Protein AF-A0A4Q3VES5-F1 (afdb_monomer)

Radius of gyration: 28.91 Å; Cα contacts (8 Å, |Δi|>4): 969; chains: 1; bounding box: 82×49×87 Å

Structure (mmCIF, N/CA/C/O backbone):
data_AF-A0A4Q3VES5-F1
#
_entry.id   AF-A0A4Q3VES5-F1
#
loop_
_atom_site.group_PDB
_atom_site.id
_atom_site.type_symbol
_atom_site.label_atom_id
_atom_site.label_alt_id
_atom_site.label_comp_id
_atom_site.label_asym_id
_atom_site.label_entity_id
_atom_site.label_seq_id
_atom_site.pdbx_PDB_ins_code
_atom_site.Cartn_x
_atom_site.Cartn_y
_atom_site.Cartn_z
_atom_site.occupancy
_atom_site.B_iso_or_equiv
_atom_site.auth_seq_id
_atom_site.auth_comp_id
_atom_site.auth_asym_id
_atom_site.auth_atom_id
_atom_site.pdbx_PDB_model_num
ATOM 1 N N . MET A 1 1 ? -23.476 -8.687 25.707 1.00 83.75 1 MET A N 1
ATOM 2 C CA . MET A 1 1 ? -22.456 -9.355 24.877 1.00 83.75 1 MET A CA 1
ATOM 3 C C . MET A 1 1 ? -22.932 -9.354 23.437 1.00 83.75 1 MET A C 1
ATOM 5 O O . MET A 1 1 ? -23.793 -10.150 23.067 1.00 83.75 1 MET A O 1
ATOM 9 N N . ALA A 1 2 ? -22.385 -8.442 22.647 1.00 90.25 2 ALA A N 1
ATOM 10 C CA . ALA A 1 2 ? -22.573 -8.367 21.210 1.00 90.25 2 ALA A CA 1
ATOM 11 C C . ALA A 1 2 ? -21.499 -9.193 20.490 1.00 90.25 2 ALA A C 1
ATOM 13 O O . ALA A 1 2 ? -20.305 -8.945 20.658 1.00 90.25 2 ALA A O 1
ATOM 14 N N . ASN A 1 3 ? -21.916 -10.148 19.659 1.00 94.25 3 ASN A N 1
ATOM 15 C CA . ASN A 1 3 ? -21.008 -10.874 18.772 1.00 94.25 3 ASN A CA 1
ATOM 16 C C . ASN A 1 3 ? -20.804 -10.074 17.474 1.00 94.25 3 ASN A C 1
ATOM 18 O O . ASN A 1 3 ? -21.772 -9.664 16.829 1.00 94.25 3 ASN A O 1
ATOM 22 N N . ILE A 1 4 ? -19.548 -9.854 17.101 1.00 95.81 4 ILE A N 1
ATOM 23 C CA . ILE A 1 4 ? -19.132 -9.107 15.918 1.00 95.81 4 ILE A CA 1
ATOM 24 C C . ILE A 1 4 ? -18.656 -10.118 14.876 1.00 95.81 4 ILE A C 1
ATOM 26 O O . ILE A 1 4 ? -17.555 -10.666 14.962 1.00 95.81 4 ILE A O 1
ATOM 30 N N . ALA A 1 5 ? -19.501 -10.352 13.872 1.00 96.75 5 ALA A N 1
ATOM 31 C CA . ALA A 1 5 ? -19.167 -11.210 12.743 1.00 96.75 5 ALA A CA 1
ATOM 32 C C . ALA A 1 5 ? -17.969 -10.662 11.944 1.00 96.75 5 ALA A C 1
ATOM 34 O O . ALA A 1 5 ? -17.722 -9.453 11.934 1.00 96.75 5 ALA A O 1
ATOM 35 N N . SER A 1 6 ? -17.274 -11.555 11.230 1.00 96.81 6 SER A N 1
ATOM 36 C CA . SER A 1 6 ? -16.179 -11.206 10.313 1.00 96.81 6 SER A CA 1
ATOM 37 C C . SER A 1 6 ? -16.577 -10.059 9.391 1.00 96.81 6 SER A C 1
ATOM 39 O O . SER A 1 6 ? -17.574 -10.136 8.671 1.00 96.81 6 SER A O 1
ATOM 41 N N . THR A 1 7 ? -15.827 -8.965 9.466 1.00 96.12 7 THR A N 1
ATOM 42 C CA . THR A 1 7 ? -16.127 -7.724 8.760 1.00 96.12 7 THR A CA 1
ATOM 43 C C . THR A 1 7 ? -14.848 -7.146 8.179 1.00 96.12 7 THR A C 1
ATOM 45 O O . THR A 1 7 ? -13.889 -6.895 8.908 1.00 96.12 7 THR A O 1
ATOM 48 N N . LEU A 1 8 ? -14.845 -6.880 6.874 1.00 94.75 8 LEU A N 1
ATOM 49 C CA . LEU A 1 8 ? -13.750 -6.192 6.202 1.00 94.75 8 LEU A CA 1
ATOM 50 C C . LEU A 1 8 ? -13.817 -4.696 6.505 1.00 94.75 8 LEU A C 1
ATOM 52 O O . LEU A 1 8 ? -14.786 -4.023 6.141 1.00 94.75 8 LEU A O 1
ATOM 56 N N . ILE A 1 9 ? -12.765 -4.181 7.131 1.00 93.81 9 ILE A N 1
ATOM 57 C CA . ILE A 1 9 ? -12.554 -2.766 7.417 1.00 93.81 9 ILE A CA 1
ATOM 58 C C . ILE A 1 9 ? -11.340 -2.293 6.626 1.00 93.81 9 ILE A C 1
ATOM 60 O O . ILE A 1 9 ? -10.278 -2.902 6.668 1.00 93.81 9 ILE A O 1
ATOM 64 N N . GLY A 1 10 ? -11.477 -1.191 5.899 1.00 91.12 10 GLY A N 1
ATOM 65 C CA . GLY A 1 10 ? -10.394 -0.697 5.061 1.00 91.12 10 GLY A CA 1
ATOM 66 C C . GLY A 1 10 ? -10.814 0.452 4.164 1.00 91.12 10 GLY A C 1
ATOM 67 O O . GLY A 1 10 ? -11.951 0.927 4.209 1.00 91.12 10 GLY A O 1
ATOM 68 N N . THR A 1 11 ? -9.881 0.893 3.331 1.00 88.81 11 THR A N 1
ATOM 69 C CA . THR A 1 11 ? -10.120 1.904 2.294 1.00 88.81 11 THR A CA 1
ATOM 70 C C . THR A 1 11 ? -10.781 1.306 1.049 1.00 88.81 11 THR A C 1
ATOM 72 O O . THR A 1 11 ? -11.537 1.994 0.362 1.00 88.81 11 THR A O 1
ATOM 75 N N . SER A 1 12 ? -10.521 0.024 0.772 1.00 85.00 12 SER A N 1
ATOM 76 C CA . SER A 1 12 ? -11.039 -0.741 -0.370 1.00 85.00 12 SER A CA 1
ATOM 77 C C . SER A 1 12 ? -10.868 -2.253 -0.169 1.00 85.00 12 SER A C 1
ATOM 79 O O . SER A 1 12 ? -10.200 -2.669 0.772 1.00 85.00 12 SER A O 1
ATOM 81 N N . ASP A 1 13 ? -11.469 -3.066 -1.051 1.00 85.12 13 ASP A N 1
ATOM 82 C CA . ASP A 1 13 ? -11.346 -4.541 -1.044 1.00 85.12 13 ASP A CA 1
ATOM 83 C C . ASP A 1 13 ? -9.881 -5.028 -1.088 1.00 85.12 13 ASP A C 1
ATOM 85 O O . ASP A 1 13 ? -9.542 -6.099 -0.592 1.00 85.12 13 ASP A O 1
ATOM 89 N N . ASP A 1 14 ? -9.019 -4.220 -1.698 1.00 85.00 14 ASP A N 1
ATOM 90 C CA . ASP A 1 14 ? -7.572 -4.341 -1.796 1.00 85.00 14 ASP A CA 1
ATOM 91 C C . ASP A 1 14 ? -6.885 -3.199 -1.029 1.00 85.00 14 ASP A C 1
ATOM 93 O O . ASP A 1 14 ? -7.410 -2.084 -0.966 1.00 85.00 14 ASP A O 1
ATOM 97 N N . ALA A 1 15 ? -5.691 -3.434 -0.478 1.00 83.38 15 ALA A N 1
ATOM 98 C CA . ALA A 1 15 ? -4.850 -2.357 0.038 1.00 83.38 15 ALA A CA 1
ATOM 99 C C . ALA A 1 15 ? -4.258 -1.586 -1.155 1.00 83.38 15 ALA A C 1
ATOM 101 O O . ALA A 1 15 ? -3.164 -1.884 -1.597 1.00 83.38 15 ALA A O 1
ATOM 102 N N . SER A 1 16 ? -5.017 -0.642 -1.726 1.00 81.31 16 SER A N 1
ATOM 103 C CA . SER A 1 16 ? -4.626 0.069 -2.955 1.00 81.31 16 SER A CA 1
ATOM 104 C C . SER A 1 16 ? -4.455 1.568 -2.715 1.00 81.31 16 SER A C 1
ATOM 106 O O . SER A 1 16 ? -5.375 2.240 -2.231 1.00 81.31 16 SER A O 1
ATOM 108 N N . LEU A 1 17 ? -3.342 2.126 -3.186 1.00 81.62 17 LEU A N 1
ATOM 109 C CA . LEU A 1 17 ? -3.029 3.552 -3.087 1.00 81.62 17 LEU A CA 1
ATOM 110 C C . LEU A 1 17 ? -4.052 4.482 -3.736 1.00 81.62 17 LEU A C 1
ATOM 112 O O . LEU A 1 17 ? -4.417 5.503 -3.155 1.00 81.62 17 LEU A O 1
ATOM 116 N N . CYS A 1 18 ? -4.556 4.135 -4.922 1.00 79.31 18 CYS A N 1
ATOM 117 C CA . CYS A 1 18 ? -5.497 4.991 -5.657 1.00 79.31 18 CYS A CA 1
ATOM 118 C C . CYS A 1 18 ? -6.859 5.136 -4.965 1.00 79.31 18 CYS A C 1
ATOM 120 O O . CYS A 1 18 ? -7.615 6.060 -5.266 1.00 79.31 18 CYS A O 1
ATOM 122 N N . LYS A 1 19 ? -7.187 4.203 -4.068 1.00 82.19 19 LYS A N 1
ATOM 123 C CA . LYS A 1 19 ? -8.411 4.201 -3.253 1.00 82.19 19 LYS A CA 1
ATOM 124 C C . LYS A 1 19 ? -8.119 4.556 -1.790 1.00 82.19 19 LYS A C 1
ATOM 126 O O . LYS A 1 19 ? -9.026 4.536 -0.965 1.00 82.19 19 LYS A O 1
ATOM 131 N N . GLY A 1 20 ? -6.858 4.846 -1.483 1.00 84.00 20 GLY A N 1
ATOM 132 C CA . GLY A 1 20 ? -6.363 5.116 -0.148 1.00 84.00 20 GLY A CA 1
ATOM 133 C C . GLY A 1 20 ? -6.649 6.533 0.342 1.00 84.00 20 GLY A C 1
ATOM 134 O O . GLY A 1 20 ? -7.208 7.384 -0.353 1.00 84.00 20 GLY A O 1
ATOM 135 N N . LEU A 1 21 ? -6.221 6.787 1.572 1.00 87.19 21 LEU A N 1
ATOM 136 C CA . LEU A 1 21 ? -6.300 8.076 2.245 1.00 87.19 21 LEU A CA 1
ATOM 137 C C . LEU A 1 21 ? -5.023 8.879 1.979 1.00 87.19 21 LEU A C 1
ATOM 139 O O . LEU A 1 21 ? -3.938 8.313 1.866 1.00 87.19 21 LEU A O 1
ATOM 143 N N . SER A 1 22 ? -5.130 10.207 1.894 1.00 87.50 22 SER A N 1
ATOM 144 C CA . SER A 1 22 ? -3.947 11.064 1.732 1.00 87.50 22 SER A CA 1
ATOM 145 C C . SER A 1 22 ? -3.012 10.934 2.939 1.00 87.50 22 SER A C 1
ATOM 147 O O . SER A 1 22 ? -3.451 11.031 4.089 1.00 87.50 22 SER A O 1
ATOM 149 N N . MET A 1 23 ? -1.711 10.777 2.675 1.00 85.12 23 MET A N 1
ATOM 150 C CA . MET A 1 23 ? -0.692 10.815 3.731 1.00 85.12 23 MET A CA 1
ATOM 151 C C . MET A 1 23 ? -0.634 12.184 4.407 1.00 85.12 23 MET A C 1
ATOM 153 O O . MET A 1 23 ? -0.480 12.261 5.623 1.00 85.12 23 MET A O 1
ATOM 157 N N . TYR A 1 24 ? -0.809 13.251 3.624 1.00 82.75 24 TYR A N 1
ATOM 158 C CA . TYR A 1 24 ? -0.725 14.641 4.062 1.00 82.75 24 TYR A CA 1
ATOM 159 C C . TYR A 1 24 ? -2.052 15.352 3.763 1.00 82.75 24 TYR A C 1
ATOM 161 O O . TYR A 1 24 ? -2.164 16.034 2.742 1.00 82.75 24 TYR A O 1
ATOM 169 N N . PRO A 1 25 ? -3.074 15.235 4.635 1.00 78.56 25 PRO A N 1
ATOM 170 C CA . PRO A 1 25 ? -4.414 15.760 4.362 1.00 78.56 25 PRO A CA 1
ATOM 171 C C . PRO A 1 25 ? -4.466 17.252 4.006 1.00 78.56 25 PRO A C 1
ATOM 173 O O . PRO A 1 25 ? -5.341 17.670 3.254 1.00 78.56 25 PRO A O 1
ATOM 176 N N . SER A 1 26 ? -3.527 18.058 4.512 1.00 72.38 26 SER A N 1
ATOM 177 C CA . SER A 1 26 ? -3.408 19.486 4.183 1.00 72.38 26 SER A CA 1
ATOM 178 C C . SER A 1 26 ? -2.982 19.755 2.736 1.00 72.38 26 SER A C 1
ATOM 180 O O . SER A 1 26 ? -3.331 20.798 2.188 1.00 72.38 26 SER A O 1
ATOM 182 N N . LEU A 1 27 ? -2.235 18.833 2.123 1.00 67.62 27 LEU A N 1
ATOM 183 C CA . LEU A 1 27 ? -1.804 18.888 0.723 1.00 67.62 27 LEU A CA 1
ATOM 184 C C . LEU A 1 27 ? -2.742 18.091 -0.197 1.00 67.62 27 LEU A C 1
ATOM 186 O O . LEU A 1 27 ? -2.813 18.370 -1.392 1.00 67.62 27 LEU A O 1
ATOM 190 N N . GLY A 1 28 ? -3.479 17.126 0.361 1.00 68.38 28 GLY A N 1
ATOM 191 C CA . GLY A 1 28 ? -4.341 16.211 -0.380 1.00 68.38 28 GLY A CA 1
ATOM 192 C C . GLY A 1 28 ? -3.568 15.055 -1.024 1.00 68.38 28 GLY A C 1
ATOM 193 O O . GLY A 1 28 ? -2.381 14.850 -0.773 1.00 68.38 28 GLY A O 1
ATOM 194 N N . SER A 1 29 ? -4.263 14.237 -1.811 1.00 73.12 29 SER A N 1
ATOM 195 C CA . SER A 1 29 ? -3.665 13.220 -2.686 1.00 73.12 29 SER A CA 1
ATOM 196 C C . SER A 1 29 ? -3.966 13.569 -4.140 1.00 73.12 29 SER A C 1
ATOM 198 O O . SER A 1 29 ? -5.016 14.139 -4.448 1.00 73.12 29 SER A O 1
ATOM 200 N N . VAL A 1 30 ? -3.047 13.238 -5.046 1.00 66.56 30 VAL A N 1
ATOM 201 C CA . VAL A 1 30 ? -3.258 13.408 -6.482 1.00 66.56 30 VAL A CA 1
ATOM 202 C C . VAL A 1 30 ? -3.639 12.055 -7.054 1.00 66.56 30 VAL A C 1
ATOM 204 O O . VAL A 1 30 ? -2.795 11.187 -7.240 1.00 66.56 30 VAL A O 1
ATOM 207 N N . ASN A 1 31 ? -4.929 11.888 -7.325 1.00 67.06 31 ASN A N 1
ATOM 208 C CA . ASN A 1 31 ? -5.458 10.738 -8.043 1.00 67.06 31 ASN A CA 1
ATOM 209 C C . ASN A 1 31 ? -6.002 11.245 -9.375 1.00 67.06 31 ASN A C 1
ATOM 211 O O . ASN A 1 31 ? -7.090 11.818 -9.436 1.00 67.06 31 ASN A O 1
ATOM 215 N N . ALA A 1 32 ? -5.224 11.080 -10.438 1.00 58.12 32 ALA A N 1
ATOM 216 C CA . ALA A 1 32 ? -5.621 11.482 -11.778 1.00 58.12 32 ALA A CA 1
ATOM 217 C C . ALA A 1 32 ? -5.315 10.352 -12.751 1.00 58.12 32 ALA A C 1
ATOM 219 O O . ALA A 1 32 ? -4.231 9.780 -12.730 1.00 58.12 32 ALA A O 1
ATOM 220 N N . GLY A 1 33 ? -6.278 10.038 -13.610 1.00 54.19 33 GLY A N 1
ATOM 221 C CA . GLY A 1 33 ? -6.134 9.031 -14.647 1.00 54.19 33 GLY A CA 1
ATOM 222 C C . GLY A 1 33 ? -6.722 9.550 -15.944 1.00 54.19 33 GLY A C 1
ATOM 223 O O . GLY A 1 33 ? -7.842 10.058 -15.966 1.00 54.19 33 GLY A O 1
ATOM 224 N N . ILE A 1 34 ? -5.968 9.417 -17.025 1.00 52.56 34 ILE A N 1
ATOM 225 C CA . ILE A 1 34 ? -6.441 9.653 -18.379 1.00 52.56 34 ILE A CA 1
ATOM 226 C C . ILE A 1 34 ? -6.432 8.300 -19.067 1.00 52.56 34 ILE A C 1
ATOM 228 O O . ILE A 1 34 ? -5.379 7.715 -19.312 1.00 52.56 34 ILE A O 1
ATOM 232 N N . LYS A 1 35 ? -7.624 7.806 -19.384 1.00 54.59 35 LYS A N 1
ATOM 233 C CA . LYS A 1 35 ? -7.796 6.693 -20.306 1.00 54.59 35 LYS A CA 1
ATOM 234 C C . LYS A 1 35 ? -8.295 7.262 -21.623 1.00 54.59 35 LYS A C 1
ATOM 236 O O . LYS A 1 35 ? -9.458 7.647 -21.728 1.00 54.59 35 LYS A O 1
ATOM 241 N N . VAL A 1 36 ? -7.425 7.325 -22.624 1.00 53.28 36 VAL A N 1
ATOM 242 C CA . VAL A 1 36 ? -7.868 7.554 -23.999 1.00 53.28 36 VAL A CA 1
ATOM 243 C C . VAL A 1 36 ? -8.399 6.213 -24.487 1.00 53.28 36 VAL A C 1
ATOM 245 O O . VAL A 1 36 ? -7.630 5.269 -24.644 1.00 53.28 36 VAL A O 1
ATOM 248 N N . ASN A 1 37 ? -9.728 6.109 -24.601 1.00 51.38 37 ASN A N 1
ATOM 249 C CA . ASN A 1 37 ? -10.431 4.861 -24.901 1.00 51.38 37 ASN A CA 1
ATOM 250 C C . ASN A 1 37 ? -9.802 4.089 -26.071 1.00 51.38 37 ASN A C 1
ATOM 252 O O . ASN A 1 37 ? -9.373 4.672 -27.061 1.00 51.38 37 ASN A O 1
ATOM 256 N N . SER A 1 38 ? -9.917 2.762 -25.997 1.00 46.31 38 SER A N 1
ATOM 257 C CA . SER A 1 38 ? -9.638 1.765 -27.043 1.00 46.31 38 SER A CA 1
ATOM 258 C C . SER A 1 38 ? -10.438 1.939 -28.350 1.00 46.31 38 SER A C 1
ATOM 260 O O . SER A 1 38 ? -10.300 1.129 -29.261 1.00 46.31 38 SER A O 1
ATOM 262 N N . ASN A 1 39 ? -11.271 2.982 -28.430 1.00 45.09 39 ASN A N 1
ATOM 263 C CA . ASN A 1 39 ? -12.004 3.421 -29.615 1.00 45.09 39 ASN A CA 1
ATOM 264 C C . ASN A 1 39 ? -11.415 4.737 -30.138 1.00 45.09 39 ASN A C 1
ATOM 266 O O . ASN A 1 39 ? -12.156 5.656 -30.487 1.00 45.09 39 ASN A O 1
ATOM 270 N N . THR A 1 40 ? -10.090 4.876 -30.158 1.00 45.81 40 THR A N 1
ATOM 271 C CA . THR A 1 40 ? -9.520 5.745 -31.187 1.00 45.81 40 THR A CA 1
ATOM 272 C C . THR A 1 40 ? -10.056 5.243 -32.523 1.00 45.81 40 THR A C 1
ATOM 274 O O . THR A 1 40 ? -10.099 4.026 -32.744 1.00 45.81 40 THR A O 1
ATOM 277 N N . ASP A 1 41 ? -10.529 6.159 -33.376 1.00 48.09 41 ASP A N 1
ATOM 278 C CA . ASP A 1 41 ? -10.784 5.811 -34.770 1.00 48.09 41 ASP A CA 1
ATOM 279 C C . ASP A 1 41 ? -9.546 5.052 -35.255 1.00 48.09 41 ASP A C 1
ATOM 281 O O . ASP A 1 41 ? -8.422 5.528 -35.035 1.00 48.09 41 ASP A O 1
ATOM 285 N N . PRO A 1 42 ? -9.718 3.837 -35.795 1.00 49.78 42 PRO A N 1
ATOM 286 C CA . PRO A 1 42 ? -8.585 3.037 -36.201 1.00 49.78 42 PRO A CA 1
ATOM 287 C C . PRO A 1 42 ? -7.712 3.882 -37.136 1.00 49.78 42 PRO A C 1
ATOM 289 O O . PRO A 1 42 ? -8.224 4.493 -38.073 1.00 49.78 42 PRO A O 1
ATOM 292 N N . PHE A 1 43 ? -6.399 3.938 -36.873 1.00 52.56 43 PHE A N 1
ATOM 293 C CA . PHE A 1 43 ? -5.421 4.685 -37.677 1.00 52.56 43 PHE A CA 1
ATOM 294 C C . PHE A 1 43 ? -5.619 4.433 -39.172 1.00 52.56 43 PHE A C 1
ATOM 296 O O . PHE A 1 43 ? -5.430 5.322 -40.000 1.00 52.56 43 PHE A O 1
ATOM 303 N N . PHE A 1 44 ? -6.012 3.203 -39.496 1.00 45.03 44 PHE A N 1
ATOM 304 C CA . PHE A 1 44 ? -6.689 2.864 -40.728 1.00 45.03 44 PHE A CA 1
ATOM 305 C C . PHE A 1 44 ? -7.698 1.744 -40.451 1.00 45.03 44 PHE A C 1
ATOM 307 O O . PHE A 1 44 ? -7.405 0.810 -39.703 1.00 45.03 44 PHE A O 1
ATOM 314 N N . ASP A 1 45 ? -8.858 1.825 -41.092 1.00 56.72 45 ASP A N 1
ATOM 315 C CA . ASP A 1 45 ? -9.801 0.722 -41.278 1.00 56.72 45 ASP A CA 1
ATOM 316 C C . ASP A 1 45 ? -10.055 0.616 -42.776 1.00 56.72 45 ASP A C 1
ATOM 318 O O . ASP A 1 45 ? -10.640 1.506 -43.398 1.00 56.72 45 ASP A O 1
ATOM 322 N N . THR A 1 46 ? -9.494 -0.427 -43.382 1.00 51.03 46 THR A N 1
ATOM 323 C CA . THR A 1 46 ? -9.557 -0.626 -44.823 1.00 51.03 46 THR A CA 1
ATOM 324 C C . THR A 1 46 ? -10.177 -1.965 -45.148 1.00 51.03 46 THR A C 1
ATOM 326 O O . THR A 1 46 ? -9.866 -2.997 -44.552 1.00 51.03 46 THR A O 1
ATOM 329 N N . ASN A 1 47 ? -11.045 -1.937 -46.151 1.00 62.25 47 ASN A N 1
ATOM 330 C CA . ASN A 1 47 ? -11.661 -3.117 -46.718 1.00 62.25 47 ASN A CA 1
ATOM 331 C C . ASN A 1 47 ? -11.259 -3.201 -48.185 1.00 62.25 47 ASN A C 1
ATOM 333 O O . ASN A 1 47 ? -11.733 -2.429 -49.021 1.00 62.25 47 ASN A O 1
ATOM 337 N N . LEU A 1 48 ? -10.391 -4.155 -48.504 1.00 51.88 48 LEU A N 1
ATOM 338 C CA . LEU A 1 48 ? -10.028 -4.466 -49.875 1.00 51.88 48 LEU A CA 1
ATOM 339 C C . LEU A 1 48 ? -10.950 -5.574 -50.391 1.00 51.88 48 LEU A C 1
ATOM 341 O O . LEU A 1 48 ? -10.894 -6.714 -49.932 1.00 51.88 48 LEU A O 1
ATOM 345 N N . ASN A 1 49 ? -11.798 -5.242 -51.364 1.00 66.50 49 ASN A N 1
ATOM 346 C CA . ASN A 1 49 ? -12.620 -6.228 -52.062 1.00 66.50 49 ASN A CA 1
ATOM 347 C C . ASN A 1 49 ? -11.845 -6.757 -53.279 1.00 66.50 49 ASN A C 1
ATOM 349 O O . ASN A 1 49 ? -11.605 -6.019 -54.233 1.00 66.50 49 ASN A O 1
ATOM 353 N N . LEU A 1 50 ? -11.473 -8.035 -53.255 1.00 53.75 50 LEU A N 1
ATOM 354 C CA . LEU A 1 50 ? -10.862 -8.757 -54.370 1.00 53.75 50 LEU A CA 1
ATOM 355 C C . LEU A 1 50 ? -11.811 -9.870 -54.820 1.00 53.75 50 LEU A C 1
ATOM 357 O O . LEU A 1 50 ? -11.807 -10.968 -54.265 1.00 53.75 50 LEU A O 1
ATOM 361 N N . LEU A 1 51 ? -12.612 -9.597 -55.854 1.00 77.44 51 LEU A N 1
ATOM 362 C CA . LEU A 1 51 ? -13.583 -10.544 -56.419 1.00 77.44 51 LEU A CA 1
ATOM 363 C C . LEU A 1 51 ? -14.547 -11.095 -55.346 1.00 77.44 51 LEU A C 1
ATOM 365 O O . LEU A 1 51 ? -15.365 -10.351 -54.811 1.00 77.44 51 LEU A O 1
ATOM 369 N N . ILE A 1 52 ? -14.449 -12.394 -55.038 1.00 76.81 52 ILE A N 1
ATOM 370 C CA . ILE A 1 52 ? -15.257 -13.093 -54.028 1.00 76.81 52 ILE A CA 1
ATOM 371 C C . ILE A 1 52 ? -14.656 -13.008 -52.622 1.00 76.81 52 ILE A C 1
ATOM 373 O O . ILE A 1 52 ? -15.156 -13.669 -51.722 1.00 76.81 52 ILE A O 1
ATOM 377 N N . PHE A 1 53 ? -13.577 -12.259 -52.416 1.00 51.94 53 PHE A N 1
ATOM 378 C CA . PHE A 1 53 ? -12.943 -12.095 -51.115 1.00 51.94 53 PHE A CA 1
ATOM 379 C C . PHE A 1 53 ? -12.987 -10.636 -50.677 1.00 51.94 53 PHE A C 1
ATOM 381 O O . PHE A 1 53 ? -12.793 -9.720 -51.473 1.00 51.94 53 PHE A O 1
ATOM 388 N N . ARG A 1 54 ? -13.218 -10.428 -49.386 1.00 68.31 54 ARG A N 1
ATOM 389 C CA . ARG A 1 54 ? -13.089 -9.138 -48.721 1.00 68.31 54 ARG A CA 1
ATOM 390 C C . ARG A 1 54 ? -12.061 -9.293 -47.621 1.00 68.31 54 ARG A C 1
ATOM 392 O O . ARG A 1 54 ? -12.242 -10.102 -46.717 1.00 68.31 54 ARG A O 1
ATOM 399 N N . ILE A 1 55 ? -10.984 -8.532 -47.725 1.00 58.38 55 ILE A N 1
ATOM 400 C CA . ILE A 1 55 ? -9.930 -8.480 -46.721 1.00 58.38 55 ILE A CA 1
ATOM 401 C C . ILE A 1 55 ? -10.152 -7.203 -45.919 1.00 58.38 55 ILE A C 1
ATOM 403 O O . ILE A 1 55 ? -10.103 -6.114 -46.486 1.00 58.38 55 ILE A O 1
ATOM 407 N N . SER A 1 56 ? -10.417 -7.342 -44.627 1.00 64.81 56 SER A N 1
ATOM 408 C CA . SER A 1 56 ? -10.541 -6.232 -43.686 1.00 64.81 56 SER A CA 1
ATOM 409 C C . SER A 1 56 ? -9.271 -6.133 -42.851 1.00 64.81 56 SER A C 1
ATOM 411 O O . SER A 1 56 ? -8.830 -7.141 -42.291 1.00 64.81 56 SER A O 1
ATOM 413 N N . ALA A 1 57 ? -8.704 -4.939 -42.735 1.00 46.25 57 ALA A N 1
ATOM 414 C CA . ALA A 1 57 ? -7.577 -4.675 -41.856 1.00 46.25 57 ALA A CA 1
ATOM 415 C C . ALA A 1 57 ? -7.829 -3.393 -41.059 1.00 46.25 57 ALA A C 1
ATOM 417 O O . ALA A 1 57 ? -8.142 -2.358 -41.645 1.00 46.25 57 ALA A O 1
ATOM 418 N N . SER A 1 58 ? -7.676 -3.469 -39.738 1.00 55.41 58 SER A N 1
ATOM 419 C CA . SER A 1 58 ? -7.879 -2.342 -38.826 1.00 55.41 58 SER A CA 1
ATOM 420 C C . SER A 1 58 ? -6.721 -2.231 -37.841 1.00 55.41 58 SER A C 1
ATOM 422 O O . SER A 1 58 ? -6.270 -3.257 -37.333 1.00 55.41 58 SER A O 1
ATOM 424 N N . ALA A 1 59 ? -6.277 -1.019 -37.513 1.00 51.44 59 ALA A N 1
ATOM 425 C CA . ALA A 1 59 ? -5.299 -0.799 -36.447 1.00 51.44 59 ALA A CA 1
ATOM 426 C C . ALA A 1 59 ? -5.748 0.307 -35.487 1.00 51.44 59 ALA A C 1
ATOM 428 O O . ALA A 1 59 ? -6.123 1.370 -35.958 1.00 51.44 59 ALA A O 1
ATOM 429 N N . SER A 1 60 ? -5.673 0.112 -34.170 1.00 53.41 60 SER A N 1
ATOM 430 C CA . SER A 1 60 ? -6.000 1.148 -33.166 1.00 53.41 60 SER A CA 1
ATOM 431 C C . SER A 1 60 ? -4.918 1.265 -32.094 1.00 53.41 60 SER A C 1
ATOM 433 O O . SER A 1 60 ? -4.131 0.333 -31.925 1.00 53.41 60 SER A O 1
ATOM 435 N N . ALA A 1 61 ? -4.873 2.393 -31.372 1.00 54.00 61 ALA A N 1
ATOM 436 C CA . ALA A 1 61 ? -4.031 2.552 -30.184 1.00 54.00 61 ALA A CA 1
ATOM 437 C C . ALA A 1 61 ? -4.817 3.003 -28.952 1.00 54.00 61 ALA A C 1
ATOM 439 O O . ALA A 1 61 ? -5.776 3.767 -29.039 1.00 54.00 61 ALA A O 1
ATOM 440 N N . GLU A 1 62 ? -4.352 2.572 -27.790 1.00 54.28 62 GLU A N 1
ATOM 441 C CA . GLU A 1 62 ? -4.851 2.975 -26.481 1.00 54.28 62 GLU A CA 1
ATOM 442 C C . GLU A 1 62 ? -3.715 3.649 -25.713 1.00 54.28 62 GLU A C 1
ATOM 444 O O . GLU A 1 62 ? -2.591 3.164 -25.743 1.00 54.28 62 GLU A O 1
ATOM 449 N N . ILE A 1 63 ? -3.992 4.751 -25.016 1.00 55.16 63 ILE A N 1
ATOM 450 C CA . ILE A 1 63 ? -3.043 5.356 -24.074 1.00 55.16 63 ILE A CA 1
ATOM 451 C C . ILE A 1 63 ? -3.740 5.457 -22.722 1.00 55.16 63 ILE A C 1
ATOM 453 O O . ILE A 1 63 ? -4.794 6.086 -22.600 1.00 55.16 63 ILE A O 1
ATOM 457 N N . VAL A 1 64 ? -3.142 4.849 -21.702 1.00 58.25 64 VAL A N 1
ATOM 458 C CA . VAL A 1 64 ? -3.581 4.953 -20.309 1.00 58.25 64 VAL A CA 1
ATOM 459 C C . VAL A 1 64 ? -2.460 5.606 -19.527 1.00 58.25 64 VAL A C 1
ATOM 461 O O . VAL A 1 64 ? -1.390 5.027 -19.440 1.00 58.25 64 VAL A O 1
ATOM 464 N N . ALA A 1 65 ? -2.688 6.779 -18.949 1.00 60.06 65 ALA A N 1
ATOM 465 C CA . ALA A 1 65 ? -1.756 7.425 -18.031 1.00 60.06 65 ALA A CA 1
ATOM 466 C C . ALA A 1 65 ? -2.436 7.652 -16.680 1.00 60.06 65 ALA A C 1
ATOM 468 O O . ALA A 1 65 ? -3.630 7.951 -16.638 1.00 60.06 65 ALA A O 1
ATOM 469 N N . GLY A 1 66 ? -1.705 7.551 -15.575 1.00 60.25 66 GLY A N 1
ATOM 470 C CA . GLY A 1 66 ? -2.255 7.853 -14.259 1.00 60.25 66 GLY A CA 1
ATOM 471 C C . GLY A 1 66 ? -1.200 8.174 -13.215 1.00 60.25 66 GLY A C 1
ATOM 472 O O . GLY A 1 66 ? -0.049 7.783 -13.356 1.00 60.25 66 GLY A O 1
ATOM 473 N N . ILE A 1 67 ? -1.610 8.891 -12.175 1.00 70.12 67 ILE A N 1
ATOM 474 C CA . ILE A 1 67 ? -0.852 9.166 -10.956 1.00 70.12 67 ILE A CA 1
ATOM 475 C C . ILE A 1 67 ? -1.761 8.898 -9.756 1.00 70.12 67 ILE A C 1
ATOM 477 O O . ILE A 1 67 ? -2.935 9.280 -9.777 1.00 70.12 67 ILE A O 1
ATOM 481 N N . CYS A 1 68 ? -1.219 8.240 -8.735 1.00 77.88 68 CYS A N 1
ATOM 482 C CA . CYS A 1 68 ? -1.876 8.027 -7.452 1.00 77.88 68 CYS A CA 1
ATOM 483 C C . CYS A 1 68 ? -0.913 8.359 -6.308 1.00 77.88 68 CYS A C 1
ATOM 485 O O . CYS A 1 68 ? 0.261 7.988 -6.345 1.00 77.88 68 CYS A O 1
ATOM 487 N N . GLY A 1 69 ? -1.421 9.034 -5.277 1.00 82.25 69 GLY A N 1
ATOM 488 C CA . GLY A 1 69 ? -0.673 9.392 -4.068 1.00 82.25 69 GLY A CA 1
ATOM 489 C C . GLY A 1 69 ? -0.219 10.863 -3.989 1.00 82.25 69 GLY A C 1
ATOM 490 O O . GLY A 1 69 ? -0.588 11.673 -4.841 1.00 82.25 69 GLY A O 1
ATOM 491 N N . PRO A 1 70 ? 0.526 11.259 -2.936 1.00 84.94 70 PRO A N 1
ATOM 492 C CA . PRO A 1 70 ? 0.965 10.436 -1.805 1.00 84.94 70 PRO A CA 1
ATOM 493 C C . PRO A 1 70 ? -0.216 9.980 -0.935 1.00 84.94 70 PRO A C 1
ATOM 495 O O . PRO A 1 70 ? -0.985 10.795 -0.416 1.00 84.94 70 PRO A O 1
ATOM 498 N N . ALA A 1 71 ? -0.384 8.666 -0.800 1.00 89.00 71 ALA A N 1
ATOM 499 C CA . ALA A 1 71 ? -1.519 8.058 -0.111 1.00 89.00 71 ALA A CA 1
ATOM 500 C C . ALA A 1 71 ? -1.112 6.775 0.623 1.00 89.00 71 ALA A C 1
ATOM 502 O O . ALA A 1 71 ? -0.012 6.264 0.433 1.00 89.00 71 ALA A O 1
ATOM 503 N N . TYR A 1 72 ? -2.004 6.250 1.454 1.00 90.50 72 TYR A N 1
ATOM 504 C CA . TYR A 1 72 ? -1.929 4.874 1.929 1.00 90.50 72 TYR A CA 1
ATOM 505 C C . TYR A 1 72 ? -3.304 4.210 1.838 1.00 90.50 72 TYR A C 1
ATOM 507 O O . TYR A 1 72 ? -4.322 4.807 2.192 1.00 90.50 72 TYR A O 1
ATOM 515 N N . GLY A 1 73 ? -3.336 2.985 1.330 1.00 89.88 73 GLY A N 1
ATOM 516 C CA . GLY A 1 73 ? -4.486 2.094 1.378 1.00 89.88 73 GLY A CA 1
ATOM 517 C C . GLY A 1 73 ? -4.267 1.045 2.457 1.00 89.88 73 GLY A C 1
ATOM 518 O O . GLY A 1 73 ? -3.135 0.639 2.707 1.00 89.88 73 GLY A O 1
ATOM 519 N N . PHE A 1 74 ? -5.335 0.607 3.109 1.00 92.06 74 PHE A N 1
ATOM 520 C CA . PHE A 1 74 ? -5.242 -0.496 4.058 1.00 92.06 74 PHE A CA 1
ATOM 521 C C . PHE A 1 74 ? -6.527 -1.312 4.073 1.00 92.06 74 PHE A C 1
ATOM 523 O O . PHE A 1 74 ? -7.604 -0.789 3.764 1.00 92.06 74 PHE A O 1
ATOM 530 N N . LYS A 1 75 ? -6.410 -2.574 4.472 1.00 92.88 75 LYS A N 1
ATOM 531 C CA . LYS A 1 75 ? -7.536 -3.464 4.744 1.00 92.88 75 LYS A CA 1
ATOM 532 C C . LYS A 1 75 ? -7.206 -4.379 5.921 1.00 92.88 75 LYS A C 1
ATOM 534 O O . LYS A 1 75 ? -6.039 -4.655 6.181 1.00 92.88 75 LYS A O 1
ATOM 539 N N . VAL A 1 76 ? -8.235 -4.833 6.621 1.00 95.00 76 VAL A N 1
ATOM 540 C CA . VAL A 1 76 ? -8.154 -5.830 7.690 1.00 95.00 76 VAL A CA 1
ATOM 541 C C . VAL A 1 76 ? -9.520 -6.488 7.865 1.00 95.00 76 VAL A C 1
ATOM 543 O O . VAL A 1 76 ? -10.552 -5.815 7.799 1.00 95.00 76 VAL A O 1
ATOM 546 N N . LEU A 1 77 ? -9.543 -7.795 8.102 1.00 95.69 77 LEU A N 1
ATOM 547 C CA . LEU A 1 77 ? -10.728 -8.503 8.573 1.00 95.69 77 LEU A CA 1
ATOM 548 C C . LEU A 1 77 ? -10.757 -8.462 10.098 1.00 95.69 77 LEU A C 1
ATOM 550 O O . LEU A 1 77 ? -9.790 -8.831 10.755 1.00 95.69 77 LEU A O 1
ATOM 554 N N . ALA A 1 78 ? -11.868 -8.001 10.663 1.00 96.12 78 ALA A N 1
ATOM 555 C CA . ALA A 1 78 ? -12.060 -7.917 12.103 1.00 96.12 78 ALA A CA 1
ATOM 556 C C . ALA A 1 78 ? -13.289 -8.727 12.530 1.00 96.12 78 ALA A C 1
ATOM 558 O O . ALA A 1 78 ? -14.366 -8.587 11.945 1.00 96.12 78 ALA A O 1
ATOM 559 N N . LYS A 1 79 ? -13.131 -9.555 13.565 1.00 97.12 79 LYS A N 1
ATOM 560 C CA . LYS A 1 79 ? -14.199 -10.351 14.194 1.00 97.12 79 LYS A CA 1
ATOM 561 C C . LYS A 1 79 ? -13.985 -10.408 15.702 1.00 97.12 79 LYS A C 1
ATOM 563 O O . LYS A 1 79 ? -12.857 -10.266 16.156 1.00 97.12 79 LYS A O 1
ATOM 568 N N . GLY A 1 80 ? -15.028 -10.639 16.486 1.00 96.38 80 GLY A N 1
ATOM 569 C CA . GLY A 1 80 ? -14.865 -10.798 17.930 1.00 96.38 80 GLY A CA 1
ATOM 570 C C . GLY A 1 80 ? -16.121 -10.457 18.706 1.00 96.38 80 GLY A C 1
ATOM 571 O O . GLY A 1 80 ? -17.224 -10.795 18.286 1.00 96.38 80 GLY A O 1
ATOM 572 N N . GLU A 1 81 ? -15.960 -9.791 19.842 1.00 96.12 81 GLU A N 1
ATOM 573 C CA . GLU A 1 81 ? -17.069 -9.484 20.736 1.00 96.12 81 GLU A CA 1
ATOM 574 C C . GLU A 1 81 ? -16.874 -8.171 21.496 1.00 96.12 81 GLU A C 1
ATOM 576 O O . GLU A 1 81 ? -15.756 -7.715 21.755 1.00 96.12 81 GLU A O 1
ATOM 581 N N . ALA A 1 82 ? -18.000 -7.568 21.861 1.00 95.12 82 ALA A N 1
ATOM 582 C CA . ALA A 1 82 ? -18.066 -6.499 22.841 1.00 95.12 82 ALA A CA 1
ATOM 583 C C . ALA A 1 82 ? -18.927 -6.967 24.018 1.00 95.12 82 ALA A C 1
ATOM 585 O O . ALA A 1 82 ? -20.039 -7.457 23.827 1.00 95.12 82 ALA A O 1
ATOM 586 N N . GLU A 1 83 ? -18.415 -6.830 25.238 1.00 93.50 83 GLU A N 1
ATOM 587 C CA . GLU A 1 83 ? -19.131 -7.194 26.459 1.00 93.50 83 GLU A CA 1
ATOM 588 C C . GLU A 1 83 ? -18.950 -6.102 27.513 1.00 93.50 83 GLU A C 1
ATOM 590 O O . GLU A 1 83 ? -17.836 -5.796 27.953 1.00 93.50 83 GLU A O 1
ATOM 595 N N . GLY A 1 84 ? -20.065 -5.496 27.920 1.00 90.50 84 GLY A N 1
ATOM 596 C CA . GLY A 1 84 ? -20.089 -4.353 28.815 1.00 90.50 84 GLY A CA 1
ATOM 597 C C . GLY A 1 84 ? -19.209 -3.221 28.291 1.00 90.50 84 GLY A C 1
ATOM 598 O O . GLY A 1 84 ? -19.409 -2.685 27.201 1.00 90.50 84 GLY A O 1
ATOM 599 N N . SER A 1 85 ? -18.200 -2.868 29.085 1.00 93.94 85 SER A N 1
ATOM 600 C CA . SER A 1 85 ? -17.246 -1.806 28.773 1.00 93.94 85 SER A CA 1
ATOM 601 C C . SER A 1 85 ? -16.071 -2.255 27.907 1.00 93.94 85 SER A C 1
ATOM 603 O O . SER A 1 85 ? -15.206 -1.429 27.632 1.00 93.94 85 SER A O 1
ATOM 605 N N . ASN A 1 86 ? -15.976 -3.533 27.535 1.00 96.19 86 ASN A N 1
ATOM 606 C CA . ASN A 1 86 ? -14.779 -4.111 26.928 1.00 96.19 86 ASN A CA 1
ATOM 607 C C . ASN A 1 86 ? -15.032 -4.539 25.481 1.00 96.19 86 ASN A C 1
ATOM 609 O O . ASN A 1 86 ? -16.122 -4.983 25.130 1.00 96.19 86 ASN A O 1
ATOM 613 N N . LEU A 1 87 ? -13.991 -4.426 24.661 1.00 96.75 87 LEU A N 1
ATOM 614 C CA . LEU A 1 87 ? -13.952 -4.878 23.276 1.00 96.75 87 LEU A CA 1
ATOM 615 C C . LEU A 1 87 ? -12.755 -5.807 23.084 1.00 96.75 87 LEU A C 1
ATOM 617 O O . LEU A 1 87 ? -11.651 -5.474 23.525 1.00 96.75 87 LEU A O 1
ATOM 621 N N . ALA A 1 88 ? -12.969 -6.914 22.380 1.00 96.88 88 ALA A N 1
ATOM 622 C CA . ALA A 1 88 ? -11.917 -7.791 21.888 1.00 96.88 88 ALA A CA 1
ATOM 623 C C . ALA A 1 88 ? -12.188 -8.138 20.418 1.00 96.88 88 ALA A C 1
ATOM 625 O O . ALA A 1 88 ? -13.207 -8.747 20.099 1.00 96.88 88 ALA A O 1
ATOM 626 N N . LEU A 1 89 ? -11.279 -7.738 19.524 1.00 97.00 89 LEU A N 1
ATOM 627 C CA . LEU A 1 89 ? -11.358 -8.019 18.091 1.00 97.00 89 LEU A CA 1
ATOM 628 C C . LEU A 1 89 ? -10.115 -8.759 17.611 1.00 97.00 89 LEU A C 1
ATOM 630 O O . LEU A 1 89 ? -9.013 -8.222 17.650 1.00 97.00 89 LEU A O 1
ATOM 634 N N . GLU A 1 90 ? -10.292 -9.963 17.100 1.00 96.38 90 GLU A N 1
ATOM 635 C CA . GLU A 1 90 ? -9.275 -10.654 16.319 1.00 96.38 90 GLU A CA 1
ATOM 636 C C . GLU A 1 90 ? -9.142 -9.973 14.955 1.00 96.38 90 GLU A C 1
ATOM 638 O O . GLU A 1 90 ? -10.143 -9.668 14.299 1.00 96.38 90 GLU A O 1
ATOM 643 N N . LEU A 1 91 ? -7.898 -9.711 14.556 1.00 94.44 91 LEU A N 1
ATOM 644 C CA . LEU A 1 91 ? -7.559 -9.088 13.282 1.00 94.44 91 LEU A CA 1
ATOM 645 C C . LEU A 1 91 ? -6.867 -10.119 12.390 1.00 94.44 91 LEU A C 1
ATOM 647 O O . LEU A 1 91 ? -5.885 -10.735 12.802 1.00 94.44 91 LEU A O 1
ATOM 651 N N . GLU A 1 92 ? -7.371 -10.283 11.174 1.00 93.38 92 GLU A N 1
ATOM 652 C CA . GLU A 1 92 ? -6.866 -11.214 10.164 1.00 93.38 92 GLU A CA 1
ATOM 653 C C . GLU A 1 92 ? -6.651 -10.479 8.834 1.00 93.38 92 GLU A C 1
ATOM 655 O O . GLU A 1 92 ? -7.264 -9.440 8.581 1.00 93.38 92 GLU A O 1
ATOM 660 N N . ASP A 1 93 ? -5.768 -11.020 7.990 1.00 91.56 93 ASP A N 1
ATOM 661 C CA . ASP A 1 93 ? -5.479 -10.521 6.637 1.00 91.56 93 ASP A CA 1
ATOM 662 C C . ASP A 1 93 ? -5.234 -9.001 6.568 1.00 91.56 93 ASP A C 1
ATOM 664 O O . ASP A 1 93 ? -5.720 -8.307 5.668 1.00 91.56 93 ASP A O 1
ATOM 668 N N . ASP A 1 94 ? -4.495 -8.470 7.551 1.00 92.06 94 ASP A N 1
ATOM 669 C CA . ASP A 1 94 ? -4.133 -7.059 7.579 1.00 92.06 94 ASP A CA 1
ATOM 670 C C . ASP A 1 94 ? -3.053 -6.748 6.540 1.00 92.06 94 ASP A C 1
ATOM 672 O O . ASP A 1 94 ? -1.965 -7.325 6.553 1.00 92.06 94 ASP A O 1
ATOM 676 N N . GLU A 1 95 ? -3.361 -5.812 5.646 1.00 92.62 95 GLU A N 1
ATOM 677 C CA . GLU A 1 95 ? -2.474 -5.343 4.585 1.00 92.62 95 GLU A CA 1
ATOM 678 C C . GLU A 1 95 ? -2.526 -3.817 4.500 1.00 92.62 95 GLU A C 1
ATOM 680 O O . GLU A 1 95 ? -3.579 -3.190 4.665 1.00 92.62 95 GLU A O 1
ATOM 685 N N . MET A 1 96 ? -1.384 -3.213 4.193 1.00 92.50 96 MET A N 1
ATOM 686 C CA . MET A 1 96 ? -1.236 -1.786 3.962 1.00 92.50 96 MET A CA 1
ATOM 687 C C . MET A 1 96 ? -0.289 -1.548 2.787 1.00 92.50 96 MET A C 1
ATOM 689 O O . MET A 1 96 ? 0.810 -2.094 2.739 1.00 92.50 96 MET A O 1
ATOM 693 N N . GLU A 1 97 ? -0.699 -0.671 1.879 1.00 89.38 97 GLU A N 1
ATOM 694 C CA . GLU A 1 97 ? 0.109 -0.170 0.769 1.00 89.38 97 GLU A CA 1
ATOM 695 C C . GLU A 1 97 ? 0.256 1.339 0.955 1.00 89.38 97 GLU A C 1
ATOM 697 O O . GLU A 1 97 ? -0.726 2.045 1.180 1.00 89.38 97 GLU A O 1
ATOM 702 N N . ALA A 1 98 ? 1.477 1.855 0.893 1.00 88.62 98 ALA A N 1
ATOM 703 C CA . ALA A 1 98 ? 1.758 3.275 1.065 1.00 88.62 98 ALA A CA 1
ATOM 704 C C . ALA A 1 98 ? 2.699 3.752 -0.041 1.00 88.62 98 ALA A C 1
ATOM 706 O O . ALA A 1 98 ? 3.560 3.008 -0.501 1.00 88.62 98 ALA A O 1
ATOM 707 N N . GLY A 1 99 ? 2.554 5.003 -0.465 1.00 85.50 99 GLY A N 1
ATOM 708 C CA . GLY A 1 99 ? 3.469 5.613 -1.413 1.00 85.50 99 GLY A CA 1
ATOM 709 C C . GLY A 1 99 ? 2.819 6.535 -2.427 1.00 85.50 99 GLY A C 1
ATOM 710 O O . GLY A 1 99 ? 1.775 7.151 -2.196 1.00 85.50 99 GLY A O 1
ATOM 711 N N . MET A 1 100 ? 3.483 6.630 -3.570 1.00 79.56 100 MET A N 1
ATOM 712 C CA . MET A 1 100 ? 2.974 7.281 -4.763 1.00 79.56 100 MET A CA 1
ATOM 713 C C . MET A 1 100 ? 3.495 6.571 -6.001 1.00 79.56 100 MET A C 1
ATOM 715 O O . MET A 1 100 ? 4.622 6.072 -6.014 1.00 79.56 100 MET A O 1
ATOM 719 N N . PHE A 1 101 ? 2.712 6.585 -7.067 1.00 76.44 101 PHE A N 1
ATOM 720 C CA . PHE A 1 101 ? 3.155 6.056 -8.341 1.00 76.44 101 PHE A CA 1
ATOM 721 C C . PHE A 1 101 ? 2.541 6.811 -9.506 1.00 76.44 101 PHE A C 1
ATOM 723 O O . PHE A 1 101 ? 1.486 7.433 -9.386 1.00 76.44 101 PHE A O 1
ATOM 730 N N . PHE A 1 102 ? 3.193 6.703 -10.654 1.00 69.38 102 PHE A N 1
ATOM 731 C CA . PHE A 1 102 ? 2.662 7.096 -11.941 1.00 69.38 102 PHE A CA 1
ATOM 732 C C . PHE A 1 102 ? 2.812 5.938 -12.930 1.00 69.38 102 PHE A C 1
ATOM 734 O O . PHE A 1 102 ? 3.773 5.178 -12.883 1.00 69.38 102 PHE A O 1
ATOM 741 N N . GLY A 1 103 ? 1.856 5.777 -13.831 1.00 59.66 103 GLY A N 1
ATOM 742 C CA . GLY A 1 103 ? 1.886 4.748 -14.864 1.00 59.66 103 GLY A CA 1
ATOM 743 C C . GLY A 1 103 ? 1.508 5.335 -16.211 1.00 59.66 103 GLY A C 1
ATOM 744 O O . GLY A 1 103 ? 0.711 6.270 -16.284 1.00 59.66 103 GLY A O 1
ATOM 745 N N . LEU A 1 104 ? 2.079 4.783 -17.275 1.00 56.34 104 LEU A N 1
ATOM 746 C CA . LEU A 1 104 ? 1.713 5.068 -18.655 1.00 56.34 104 LEU A CA 1
ATOM 747 C C . LEU A 1 104 ? 1.816 3.765 -19.453 1.00 56.34 104 LEU A C 1
ATOM 749 O O . LEU A 1 104 ? 2.886 3.184 -19.569 1.00 56.34 104 LEU A O 1
ATOM 753 N N . LYS A 1 105 ? 0.696 3.332 -20.024 1.00 56.53 105 LYS A N 1
ATOM 754 C CA . LYS A 1 105 ? 0.575 2.183 -20.921 1.00 56.53 105 LYS A CA 1
ATOM 755 C C . LYS A 1 105 ? 0.179 2.676 -22.303 1.00 56.53 105 LYS A C 1
ATOM 757 O O . LYS A 1 105 ? -0.738 3.491 -22.419 1.00 56.53 105 LYS A O 1
ATOM 762 N N . VAL A 1 106 ? 0.800 2.117 -23.341 1.00 53.81 106 VAL A N 1
ATOM 763 C CA . VAL A 1 106 ? 0.329 2.267 -24.720 1.00 53.81 106 VAL A CA 1
ATOM 764 C C . VAL A 1 106 ? -0.021 0.899 -25.310 1.00 53.81 106 VAL A C 1
ATOM 766 O O . VAL A 1 106 ? 0.761 -0.043 -25.314 1.00 53.81 106 VAL A O 1
ATOM 769 N N . GLY A 1 107 ? -1.254 0.742 -25.767 1.00 50.00 107 GLY A N 1
ATOM 770 C CA . GLY A 1 107 ? -1.716 -0.442 -26.481 1.00 50.00 107 GLY A CA 1
ATOM 771 C C . GLY A 1 107 ? -1.772 -0.169 -27.975 1.00 50.00 107 GLY A C 1
ATOM 772 O O . GLY A 1 107 ? -2.106 0.940 -28.374 1.00 50.00 107 GLY A O 1
ATOM 773 N N . ALA A 1 108 ? -1.499 -1.175 -28.796 1.00 51.84 108 ALA A N 1
ATOM 774 C CA . ALA A 1 108 ? -1.842 -1.204 -30.209 1.00 51.84 108 ALA A CA 1
ATOM 775 C C . ALA A 1 108 ? -2.612 -2.497 -30.511 1.00 51.84 108 ALA A C 1
ATOM 777 O O . ALA A 1 108 ? -2.278 -3.568 -30.008 1.00 51.84 108 ALA A O 1
ATOM 778 N N . SER A 1 109 ? -3.652 -2.432 -31.335 1.00 54.41 109 SER A N 1
ATOM 779 C CA . SER A 1 109 ? -4.372 -3.626 -31.784 1.00 54.41 109 SER A CA 1
ATOM 780 C C . SER A 1 109 ? -4.429 -3.663 -33.302 1.00 54.41 109 SER A C 1
ATOM 782 O O . SER A 1 109 ? -4.631 -2.628 -33.927 1.00 54.41 109 SER A O 1
ATOM 784 N N . ILE A 1 110 ? -4.215 -4.840 -33.892 1.00 49.56 110 ILE A N 1
ATOM 785 C CA . ILE A 1 110 ? -4.302 -5.083 -35.333 1.00 49.56 110 ILE A CA 1
ATOM 786 C C . ILE A 1 110 ? -5.348 -6.173 -35.562 1.00 49.56 110 ILE A C 1
ATOM 788 O O . ILE A 1 110 ? -5.180 -7.312 -35.129 1.00 49.56 110 ILE A O 1
ATOM 792 N N . GLY A 1 111 ? -6.430 -5.832 -36.251 1.00 53.47 111 GLY A N 1
ATOM 793 C CA . GLY A 1 111 ? -7.448 -6.769 -36.715 1.00 53.47 111 GLY A CA 1
ATOM 794 C C . GLY A 1 111 ? -7.198 -7.147 -38.168 1.00 53.47 111 GLY A C 1
ATOM 795 O O . GLY A 1 111 ? -7.010 -6.269 -39.005 1.00 53.47 111 GLY A O 1
ATOM 796 N N . LEU A 1 112 ? -7.219 -8.444 -38.477 1.00 45.97 112 LEU A N 1
ATOM 797 C CA . LEU A 1 112 ? -7.188 -8.964 -39.843 1.00 45.97 112 LEU A CA 1
ATOM 798 C C . LEU A 1 112 ? -8.356 -9.929 -40.037 1.00 45.97 112 LEU A C 1
ATOM 800 O O . LEU A 1 112 ? -8.528 -10.890 -39.287 1.00 45.97 112 LEU A O 1
ATOM 804 N N . GLY A 1 113 ? -9.154 -9.680 -41.066 1.00 67.75 113 GLY A N 1
ATOM 805 C CA . GLY A 1 113 ? -10.286 -10.514 -41.436 1.00 67.75 113 GLY A CA 1
ATOM 806 C C . GLY A 1 113 ? -10.260 -10.826 -42.921 1.00 67.75 113 GLY A C 1
ATOM 807 O O . GLY A 1 113 ? -9.935 -9.973 -43.741 1.00 67.75 113 GLY A O 1
ATOM 808 N N . VAL A 1 114 ? -10.604 -12.059 -43.270 1.00 61.38 114 VAL A N 1
ATOM 809 C CA . VAL A 1 114 ? -10.856 -12.476 -44.645 1.00 61.38 114 VAL A CA 1
ATOM 810 C C . VAL A 1 114 ? -12.249 -13.074 -44.686 1.00 61.38 114 VAL A C 1
ATOM 812 O O . VAL A 1 114 ? -12.529 -14.095 -44.057 1.00 61.38 114 VAL A O 1
ATOM 815 N N . GLN A 1 115 ? -13.123 -12.434 -45.447 1.00 80.75 115 GLN A N 1
ATOM 816 C CA . GLN A 1 115 ? -14.481 -12.881 -45.701 1.00 80.75 115 GLN A CA 1
ATOM 817 C C . GLN A 1 115 ? -14.575 -13.366 -47.143 1.00 80.75 115 GLN A C 1
ATOM 819 O O . GLN A 1 115 ? -13.940 -12.811 -48.041 1.00 80.75 115 GLN A O 1
ATOM 824 N N . ARG A 1 116 ? -15.386 -14.389 -47.384 1.00 81.38 116 ARG A N 1
ATOM 825 C CA . ARG A 1 116 ? -15.740 -14.849 -48.725 1.00 81.38 116 ARG A CA 1
ATOM 826 C C . ARG A 1 116 ? -17.179 -14.475 -49.031 1.00 81.38 116 ARG A C 1
ATOM 828 O O . ARG A 1 116 ? -18.054 -14.625 -48.187 1.00 81.38 116 ARG A O 1
ATOM 835 N N . LEU A 1 117 ? -17.430 -14.047 -50.257 1.00 81.12 117 LEU A N 1
ATOM 836 C CA . LEU A 1 117 ? -18.756 -13.855 -50.806 1.00 81.12 117 LEU A CA 1
ATOM 837 C C . LEU A 1 117 ? -19.423 -15.228 -50.965 1.00 81.12 117 LEU A C 1
ATOM 839 O O . LEU A 1 117 ? -19.029 -16.027 -51.815 1.00 81.12 117 LEU A O 1
ATOM 843 N N . SER A 1 118 ? -20.403 -15.517 -50.116 1.00 85.62 118 SER A N 1
ATOM 844 C CA . SER A 1 118 ? -21.354 -16.606 -50.313 1.00 85.62 118 SER A CA 1
ATOM 845 C C . SER A 1 118 ? -22.440 -16.134 -51.266 1.00 85.62 118 SER A C 1
ATOM 847 O O . SER A 1 118 ? -22.982 -15.037 -51.110 1.00 85.62 118 SER A O 1
ATOM 849 N N . ILE A 1 119 ? -22.725 -16.952 -52.271 1.00 85.06 119 ILE A N 1
ATOM 850 C CA . ILE A 1 119 ? -23.758 -16.700 -53.267 1.00 85.06 119 ILE A CA 1
ATOM 851 C C . ILE A 1 119 ? -24.741 -17.850 -53.140 1.00 85.06 119 ILE A C 1
ATOM 853 O O . ILE A 1 119 ? -24.467 -18.958 -53.595 1.00 85.06 119 ILE A O 1
ATOM 857 N N . ASP A 1 120 ? -25.868 -17.572 -52.503 1.00 85.06 120 ASP A N 1
ATOM 858 C CA . ASP A 1 120 ? -26.886 -18.567 -52.221 1.00 85.06 120 ASP A CA 1
ATOM 859 C C . ASP A 1 120 ? -28.113 -18.283 -53.085 1.00 85.06 120 ASP A C 1
ATOM 861 O O . ASP A 1 120 ? -28.603 -17.151 -53.171 1.00 85.06 120 ASP A O 1
ATOM 865 N N . TRP A 1 121 ? -28.604 -19.320 -53.760 1.00 80.19 121 TRP A N 1
ATOM 866 C CA . TRP A 1 121 ? -29.864 -19.245 -54.485 1.00 80.19 121 TRP A CA 1
ATOM 867 C C . TRP A 1 121 ? -31.008 -19.500 -53.507 1.00 80.19 121 TRP A C 1
ATOM 869 O O . TRP A 1 121 ? -31.147 -20.602 -52.972 1.00 80.19 121 TRP A O 1
ATOM 879 N N . VAL A 1 122 ? -31.827 -18.480 -53.266 1.00 81.06 122 VAL A N 1
ATOM 880 C CA . VAL A 1 122 ? -32.973 -18.586 -52.363 1.00 81.06 122 VAL A CA 1
ATOM 881 C C . VAL A 1 122 ? -34.212 -18.896 -53.193 1.00 81.06 122 VAL A C 1
ATOM 883 O O . VAL A 1 122 ? -34.615 -18.098 -54.039 1.00 81.06 122 VAL A O 1
ATOM 886 N N . TRP A 1 123 ? -34.809 -20.063 -52.952 1.00 70.31 123 TRP A N 1
ATOM 887 C CA . TRP A 1 123 ? -36.100 -20.442 -53.523 1.00 70.31 123 TRP A CA 1
ATOM 888 C C . TRP A 1 123 ? -37.233 -19.879 -52.660 1.00 70.31 123 TRP A C 1
ATOM 890 O O . TRP A 1 123 ? -37.546 -20.436 -51.612 1.00 70.31 123 TRP A O 1
ATOM 900 N N . ASP A 1 124 ? -37.845 -18.788 -53.120 1.00 79.12 124 ASP A N 1
ATOM 901 C CA . ASP A 1 124 ? -38.999 -18.129 -52.490 1.00 79.12 124 ASP A CA 1
ATOM 902 C C . ASP A 1 124 ? -40.060 -17.767 -53.550 1.00 79.12 124 ASP A C 1
ATOM 904 O O . ASP A 1 124 ? -40.441 -16.615 -53.772 1.00 79.12 124 ASP A O 1
ATOM 908 N N . GLY A 1 125 ? -40.471 -18.779 -54.322 1.00 79.50 125 GLY A N 1
ATOM 909 C CA . GLY A 1 125 ? -41.477 -18.643 -55.376 1.00 79.50 125 GLY A CA 1
ATOM 910 C C . GLY A 1 125 ? -41.104 -17.606 -56.446 1.00 79.50 125 GLY A C 1
ATOM 911 O O . GLY A 1 125 ? -40.078 -17.726 -57.112 1.00 79.50 125 GLY A O 1
ATOM 912 N N . TRP A 1 126 ? -41.947 -16.590 -56.619 1.00 68.31 126 TRP A N 1
ATOM 913 C CA . TRP A 1 126 ? -41.824 -15.514 -57.613 1.00 68.31 126 TRP A CA 1
ATOM 914 C C . TRP A 1 126 ? -40.793 -14.442 -57.222 1.00 68.31 126 TRP A C 1
ATOM 916 O O . TRP A 1 126 ? -40.364 -13.686 -58.088 1.00 68.31 126 TRP A O 1
ATOM 926 N N . ASN A 1 127 ? -40.336 -14.439 -55.963 1.00 73.62 127 ASN A N 1
ATOM 927 C CA . ASN A 1 127 ? -39.224 -13.620 -55.469 1.00 73.62 127 ASN A CA 1
ATOM 928 C C . ASN A 1 127 ? -37.906 -14.410 -55.376 1.00 73.62 127 ASN A C 1
ATOM 930 O O . ASN A 1 127 ? -36.949 -13.942 -54.756 1.00 73.62 127 ASN A O 1
ATOM 934 N N . SER A 1 128 ? -37.844 -15.611 -55.967 1.00 75.00 128 SER A N 1
ATOM 935 C CA . SER A 1 128 ? -36.612 -16.404 -55.983 1.00 75.00 128 SER A CA 1
ATOM 936 C C . SER A 1 128 ? -35.490 -15.633 -56.667 1.00 75.00 128 SER A C 1
ATOM 938 O O . SER A 1 128 ? -35.679 -15.040 -57.731 1.00 75.00 128 SER A O 1
ATOM 940 N N . GLY A 1 129 ? -34.304 -15.661 -56.071 1.00 82.38 129 GLY A N 1
ATOM 941 C CA . GLY A 1 129 ? -33.188 -14.880 -56.571 1.00 82.38 129 GLY A CA 1
ATOM 942 C C . GLY A 1 129 ? -31.866 -15.221 -55.912 1.00 82.38 129 GLY A C 1
ATOM 943 O O . GLY A 1 129 ? -31.764 -16.067 -55.020 1.00 82.38 129 GLY A O 1
ATOM 944 N N . ILE A 1 130 ? -30.834 -14.531 -56.382 1.00 83.19 130 ILE A N 1
ATOM 945 C CA . ILE A 1 130 ? -29.483 -14.642 -55.847 1.00 83.19 130 ILE A CA 1
ATOM 946 C C . ILE A 1 130 ? -29.376 -13.731 -54.628 1.00 83.19 130 ILE A C 1
ATOM 948 O O . ILE A 1 130 ? -29.547 -12.516 -54.743 1.00 83.19 130 ILE A O 1
ATOM 952 N N . ARG A 1 131 ? -29.039 -14.305 -53.471 1.00 84.81 131 ARG A N 1
ATOM 953 C CA . ARG A 1 131 ? -28.668 -13.541 -52.282 1.00 84.81 131 ARG A CA 1
ATOM 954 C C . ARG A 1 131 ? -27.177 -13.690 -52.042 1.00 84.81 131 ARG A C 1
ATOM 956 O O . ARG A 1 131 ? -26.654 -14.794 -51.940 1.00 84.81 131 ARG A O 1
ATOM 963 N N . THR A 1 132 ? -26.496 -12.559 -51.934 1.00 81.75 132 THR A N 1
ATOM 964 C CA . THR A 1 132 ? -25.073 -12.529 -51.609 1.00 81.75 132 THR A CA 1
ATOM 965 C C . THR A 1 132 ? -24.876 -12.137 -50.152 1.00 81.75 132 THR A C 1
ATOM 967 O O . THR A 1 132 ? -25.464 -11.153 -49.698 1.00 81.75 132 THR A O 1
ATOM 970 N N . SER A 1 133 ? -24.033 -12.865 -49.427 1.00 85.06 133 SER A N 1
ATOM 971 C CA . SER A 1 133 ? -23.614 -12.519 -48.066 1.00 85.06 133 SER A CA 1
ATOM 972 C C . SER A 1 133 ? -22.105 -12.692 -47.919 1.00 85.06 133 SER A C 1
ATOM 974 O O . SER A 1 133 ? -21.493 -13.487 -48.624 1.00 85.06 133 SER A O 1
ATOM 976 N N . TRP A 1 134 ? -21.475 -11.920 -47.037 1.00 81.81 134 TRP A N 1
ATOM 977 C CA . TRP A 1 134 ? -20.066 -12.118 -46.700 1.00 81.81 134 TRP A CA 1
ATOM 978 C C . TRP A 1 134 ? -19.983 -13.063 -45.507 1.00 81.81 134 TRP A C 1
ATOM 980 O O . TRP A 1 134 ? -20.603 -12.808 -44.478 1.00 81.81 134 TRP A O 1
ATOM 990 N N . VAL A 1 135 ? -19.239 -14.154 -45.659 1.00 80.94 135 VAL A N 1
ATOM 991 C CA . VAL A 1 135 ? -19.029 -15.170 -44.626 1.00 80.94 135 VAL A CA 1
ATOM 992 C C . VAL A 1 135 ? -17.569 -15.129 -44.202 1.00 80.94 135 VAL A C 1
ATOM 994 O O . VAL A 1 135 ? -16.680 -15.222 -45.049 1.00 80.94 135 VAL A O 1
ATOM 997 N N . ASP A 1 136 ? -17.318 -14.993 -42.902 1.00 72.69 136 ASP A N 1
ATOM 998 C CA . ASP A 1 136 ? -15.966 -14.998 -42.344 1.00 72.69 136 ASP A CA 1
ATOM 999 C C . ASP A 1 136 ? -15.286 -16.346 -42.633 1.00 72.69 136 ASP A C 1
ATOM 1001 O O . ASP A 1 136 ? -15.748 -17.395 -42.188 1.00 72.69 136 ASP A O 1
ATOM 1005 N N . LEU A 1 137 ? -14.184 -16.330 -43.386 1.00 66.44 137 LEU A N 1
ATOM 1006 C CA . LEU A 1 137 ? -13.296 -17.491 -43.508 1.00 66.44 137 LEU A CA 1
ATOM 1007 C C . LEU A 1 137 ? -12.267 -17.505 -42.384 1.00 66.44 137 LEU A C 1
ATOM 1009 O O . LEU A 1 137 ? -11.879 -18.563 -41.896 1.00 66.44 137 LEU A O 1
ATOM 1013 N N . PHE A 1 138 ? -11.803 -16.317 -42.007 1.00 62.16 138 PHE A N 1
ATOM 1014 C CA . PHE A 1 138 ? -10.793 -16.128 -40.986 1.00 62.16 138 PHE A CA 1
ATOM 1015 C C . PHE A 1 138 ? -10.943 -14.742 -40.372 1.00 62.16 138 PHE A C 1
ATOM 1017 O O . PHE A 1 138 ? -11.066 -13.753 -41.091 1.00 62.16 138 PHE A O 1
ATOM 1024 N N . LYS A 1 139 ? -10.899 -14.664 -39.044 1.00 60.94 139 LYS A N 1
ATOM 1025 C CA . LYS A 1 139 ? -10.854 -13.408 -38.301 1.00 60.94 139 LYS A CA 1
ATOM 1026 C C . LYS A 1 139 ? -9.872 -13.581 -37.156 1.00 60.94 139 LYS A C 1
ATOM 1028 O O . LYS A 1 139 ? -10.065 -14.446 -36.308 1.00 60.94 139 LYS A O 1
ATOM 1033 N N . THR A 1 140 ? -8.820 -12.776 -37.149 1.00 43.84 140 THR A N 1
ATOM 1034 C CA . THR A 1 140 ? -7.838 -12.741 -36.068 1.00 43.84 140 THR A CA 1
ATOM 1035 C C . THR A 1 140 ? -7.623 -11.310 -35.609 1.00 43.84 140 THR A C 1
ATOM 1037 O O . THR A 1 140 ? -7.745 -10.360 -36.384 1.00 43.84 140 THR A O 1
ATOM 1040 N N . SER A 1 141 ? -7.292 -11.159 -34.338 1.00 51.00 141 SER A N 1
ATOM 1041 C CA . SER A 1 141 ? -6.868 -9.894 -33.758 1.00 51.00 141 SER A CA 1
ATOM 1042 C C . SER A 1 141 ? -5.572 -10.133 -33.005 1.00 51.00 141 SER A C 1
ATOM 1044 O O . SER A 1 141 ? -5.526 -10.966 -32.100 1.00 51.00 141 SER A O 1
ATOM 1046 N N . LEU A 1 142 ? -4.530 -9.402 -33.377 1.00 39.59 142 LEU A N 1
ATOM 1047 C CA . LEU A 1 142 ? -3.266 -9.355 -32.664 1.00 39.59 142 LEU A CA 1
ATOM 1048 C C . LEU A 1 142 ? -3.258 -8.084 -31.808 1.00 39.59 142 LEU A C 1
ATOM 1050 O O . LEU A 1 142 ? -3.217 -6.976 -32.339 1.00 39.59 142 LEU A O 1
ATOM 1054 N N . GLY A 1 143 ? -3.317 -8.234 -30.488 1.00 42.12 143 GLY A N 1
ATOM 1055 C CA . GLY A 1 143 ? -3.046 -7.137 -29.561 1.00 42.12 143 GLY A CA 1
ATOM 1056 C C . GLY A 1 143 ? -1.547 -7.063 -29.286 1.00 42.12 143 GLY A C 1
ATOM 1057 O O . GLY A 1 143 ? -0.983 -8.021 -28.764 1.00 42.12 143 GLY A O 1
ATOM 1058 N N . ILE A 1 144 ? -0.906 -5.951 -29.636 1.00 45.03 144 ILE A N 1
ATOM 1059 C CA . ILE A 1 144 ? 0.464 -5.635 -29.233 1.00 45.03 144 ILE A CA 1
ATOM 1060 C C . ILE A 1 144 ? 0.372 -4.551 -28.166 1.00 45.03 144 ILE A C 1
ATOM 1062 O O . ILE A 1 144 ? 0.127 -3.388 -28.460 1.00 45.03 144 ILE A O 1
ATOM 1066 N N . GLU A 1 145 ? 0.570 -4.912 -26.907 1.00 45.00 145 GLU A N 1
ATOM 1067 C CA . GLU A 1 145 ? 0.695 -3.915 -25.846 1.00 45.00 145 GLU A CA 1
ATOM 1068 C C . GLU A 1 145 ? 2.168 -3.530 -25.715 1.00 45.00 145 GLU A C 1
ATOM 1070 O O . GLU A 1 145 ? 2.987 -4.382 -25.371 1.00 45.00 145 GLU A O 1
ATOM 1075 N N . ILE A 1 146 ? 2.500 -2.275 -26.031 1.00 41.28 146 ILE A N 1
ATOM 1076 C CA . ILE A 1 146 ? 3.860 -1.739 -25.932 1.00 41.28 146 ILE A CA 1
ATOM 1077 C C . ILE A 1 146 ? 3.912 -0.840 -24.707 1.00 41.28 146 ILE A C 1
ATOM 1079 O O . ILE A 1 146 ? 3.360 0.261 -24.681 1.00 41.28 146 ILE A O 1
ATOM 1083 N N . ASP A 1 147 ? 4.610 -1.294 -23.681 1.00 45.34 147 ASP A N 1
ATOM 1084 C CA . ASP A 1 147 ? 4.859 -0.454 -22.529 1.00 45.34 147 ASP A CA 1
ATOM 1085 C C . ASP A 1 147 ? 5.923 0.597 -22.877 1.00 45.34 147 ASP A C 1
ATOM 1087 O O . ASP A 1 147 ? 7.123 0.343 -22.842 1.00 45.34 147 ASP A O 1
ATOM 1091 N N . ILE A 1 148 ? 5.474 1.776 -23.320 1.00 45.28 148 ILE A N 1
ATOM 1092 C CA . ILE A 1 148 ? 6.380 2.856 -23.728 1.00 45.28 148 ILE A CA 1
ATOM 1093 C C . ILE A 1 148 ? 7.189 3.364 -22.539 1.00 45.28 148 ILE A C 1
ATOM 1095 O O . ILE A 1 148 ? 8.305 3.810 -22.765 1.00 45.28 148 ILE A O 1
ATOM 1099 N N . LEU A 1 149 ? 6.696 3.281 -21.297 1.00 43.97 149 LEU A N 1
ATOM 1100 C CA . LEU A 1 149 ? 7.553 3.599 -20.157 1.00 43.97 149 LEU A CA 1
ATOM 1101 C C . LEU A 1 149 ? 8.647 2.561 -20.017 1.00 43.97 149 LEU A C 1
ATOM 1103 O O . LEU A 1 149 ? 9.794 2.961 -19.943 1.00 43.97 149 LEU A O 1
ATOM 1107 N N . GLU A 1 150 ? 8.336 1.269 -20.050 1.00 46.50 150 GLU A N 1
ATOM 1108 C CA . GLU A 1 150 ? 9.367 0.227 -20.029 1.00 46.50 150 GLU A CA 1
ATOM 1109 C C . GLU A 1 150 ? 10.388 0.434 -21.149 1.00 46.50 150 GLU A C 1
ATOM 1111 O O . GLU A 1 150 ? 11.578 0.384 -20.893 1.00 46.50 150 GLU A O 1
ATOM 1116 N N . LEU A 1 151 ? 9.951 0.795 -22.355 1.00 45.25 151 LEU A N 1
ATOM 1117 C CA . LEU A 1 151 ? 10.837 1.028 -23.497 1.00 45.25 151 LEU A CA 1
ATOM 1118 C C . LEU A 1 151 ? 11.642 2.336 -23.373 1.00 45.25 151 LEU A C 1
ATOM 1120 O O . LEU A 1 151 ? 12.811 2.382 -23.744 1.00 45.25 151 LEU A O 1
ATOM 1124 N N . VAL A 1 152 ? 11.048 3.402 -22.825 1.00 47.84 152 VAL A N 1
ATOM 1125 C CA . VAL A 1 152 ? 11.725 4.675 -22.520 1.00 47.84 152 VAL A CA 1
ATOM 1126 C C . VAL A 1 152 ? 12.676 4.518 -21.343 1.00 47.84 152 VAL A C 1
ATOM 1128 O O . VAL A 1 152 ? 13.720 5.151 -21.358 1.00 47.84 152 VAL A O 1
ATOM 1131 N N . PHE A 1 153 ? 12.365 3.687 -20.352 1.00 51.53 153 PHE A N 1
ATOM 1132 C CA . PHE A 1 153 ? 13.242 3.380 -19.2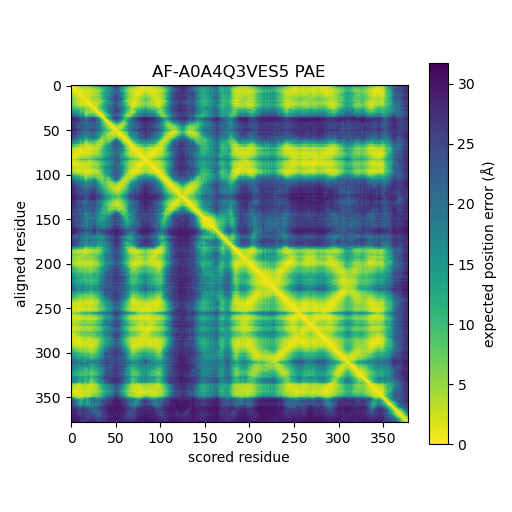29 1.00 51.53 153 PHE A CA 1
ATOM 1133 C C . PHE A 1 153 ? 14.323 2.390 -19.619 1.00 51.53 153 PHE A C 1
ATOM 1135 O O . PHE A 1 153 ? 15.443 2.589 -19.198 1.00 51.53 153 PHE A O 1
ATOM 1142 N N . GLU A 1 154 ? 14.064 1.403 -20.470 1.00 53.50 154 GLU A N 1
ATOM 1143 C CA . GLU A 1 154 ? 15.108 0.573 -21.073 1.00 53.50 154 GLU A CA 1
ATOM 1144 C C . GLU A 1 154 ? 16.037 1.431 -21.934 1.00 53.50 154 GLU A C 1
ATOM 1146 O O . GLU A 1 154 ? 17.251 1.260 -21.883 1.00 53.50 154 GLU A O 1
ATOM 1151 N N . LEU A 1 155 ? 15.491 2.395 -22.685 1.00 42.06 155 LEU A N 1
ATOM 1152 C CA . LEU A 1 155 ? 16.276 3.355 -23.458 1.00 42.06 155 LEU A CA 1
ATOM 1153 C C . LEU A 1 155 ? 17.017 4.348 -22.554 1.00 42.06 155 LEU A C 1
ATOM 1155 O O . LEU A 1 155 ? 18.175 4.645 -22.814 1.00 42.06 155 LEU A O 1
ATOM 1159 N N . ALA A 1 156 ? 16.391 4.852 -21.493 1.00 48.06 156 ALA A N 1
ATOM 1160 C CA . ALA A 1 156 ? 17.023 5.742 -20.527 1.00 48.06 156 ALA A CA 1
ATOM 1161 C C . ALA A 1 156 ? 18.085 4.991 -19.726 1.00 48.06 156 ALA A C 1
ATOM 1163 O O . ALA A 1 156 ? 19.167 5.515 -19.570 1.00 48.06 156 ALA A O 1
ATOM 1164 N N . GLU A 1 157 ? 17.848 3.755 -19.294 1.00 51.50 157 GLU A N 1
ATOM 1165 C CA . GLU A 1 157 ? 18.842 2.864 -18.690 1.00 51.50 157 GLU A CA 1
ATOM 1166 C C . GLU A 1 157 ? 19.959 2.529 -19.670 1.00 51.50 157 GLU A C 1
ATOM 1168 O O . GLU A 1 157 ? 21.104 2.418 -19.257 1.00 51.50 157 GLU A O 1
ATOM 1173 N N . PHE A 1 158 ? 19.661 2.364 -20.958 1.00 45.22 158 PHE A N 1
ATOM 1174 C CA . PHE A 1 158 ? 20.670 2.170 -21.996 1.00 45.22 158 PHE A CA 1
ATOM 1175 C C . PHE A 1 158 ? 21.538 3.426 -22.177 1.00 45.22 158 PHE A C 1
ATOM 1177 O O . PHE A 1 158 ? 22.761 3.322 -22.186 1.00 45.22 158 PHE A O 1
ATOM 1184 N N . LEU A 1 159 ? 20.923 4.611 -22.239 1.00 41.22 159 LEU A N 1
ATOM 1185 C CA . LEU A 1 159 ? 21.606 5.906 -22.346 1.00 41.22 159 LEU A CA 1
ATOM 1186 C C . LEU A 1 159 ? 22.350 6.289 -21.053 1.00 41.22 159 LEU A C 1
ATOM 1188 O O . LEU A 1 159 ? 23.428 6.870 -21.113 1.00 41.22 159 LEU A O 1
ATOM 1192 N N . LEU A 1 160 ? 21.810 5.929 -19.887 1.00 45.91 160 LEU A N 1
ATOM 1193 C CA . LEU A 1 160 ? 22.413 6.145 -18.571 1.00 45.91 160 LEU A CA 1
ATOM 1194 C C . LEU A 1 160 ? 23.541 5.135 -18.297 1.00 45.91 160 LEU A C 1
ATOM 1196 O O . LEU A 1 160 ? 24.554 5.500 -17.707 1.00 45.91 160 LEU A O 1
ATOM 1200 N N . LYS A 1 161 ? 23.446 3.900 -18.819 1.00 46.22 161 LYS A N 1
ATOM 1201 C CA . LYS A 1 161 ? 24.568 2.941 -18.880 1.00 46.22 161 LYS A CA 1
ATOM 1202 C C . LYS A 1 161 ? 25.711 3.442 -19.755 1.00 46.22 161 LYS A C 1
ATOM 1204 O O . LYS A 1 161 ? 26.858 3.141 -19.454 1.00 46.22 161 LYS A O 1
ATOM 1209 N N . GLU A 1 162 ? 25.426 4.210 -20.807 1.00 44.22 162 GLU A N 1
ATOM 1210 C CA . GLU A 1 162 ? 26.467 4.911 -21.570 1.00 44.22 162 GLU A CA 1
ATOM 1211 C C . GLU A 1 162 ? 27.091 6.087 -20.795 1.00 44.22 162 GLU A C 1
ATOM 1213 O O . GLU A 1 162 ? 28.232 6.451 -21.078 1.00 44.22 162 GLU A O 1
ATOM 1218 N N . SER A 1 163 ? 26.395 6.657 -19.802 1.00 34.56 163 SER A N 1
ATOM 1219 C CA . SER A 1 163 ? 26.891 7.765 -18.970 1.00 34.56 163 SER A CA 1
ATOM 1220 C C . SER A 1 163 ? 27.370 7.367 -17.565 1.00 34.56 163 SER A C 1
ATOM 1222 O O . SER A 1 163 ? 27.823 8.238 -16.825 1.00 34.56 163 SER A O 1
ATOM 1224 N N . GLY A 1 164 ? 27.301 6.085 -17.191 1.00 36.91 164 GLY A N 1
ATOM 1225 C CA . GLY A 1 164 ? 27.743 5.570 -15.887 1.00 36.91 164 GLY A CA 1
ATOM 1226 C C . GLY A 1 164 ? 26.792 5.833 -14.708 1.00 36.91 164 GLY A C 1
ATOM 1227 O O . GLY A 1 164 ? 27.215 5.712 -13.559 1.00 36.91 164 GLY A O 1
ATOM 1228 N N . GLU A 1 165 ? 25.525 6.182 -14.955 1.00 40.53 165 GLU A N 1
ATOM 1229 C CA . GLU A 1 165 ? 24.520 6.422 -13.905 1.00 40.53 165 GLU A CA 1
ATOM 1230 C C . GLU A 1 165 ? 23.422 5.339 -13.930 1.00 40.53 165 GLU A C 1
ATOM 1232 O O . GLU A 1 165 ? 23.042 4.843 -14.987 1.00 40.53 165 GLU A O 1
ATOM 1237 N N . GLU A 1 166 ? 22.913 4.922 -12.765 1.00 43.50 166 GLU A N 1
ATOM 1238 C CA . GLU A 1 166 ? 21.805 3.956 -12.660 1.00 43.50 166 GLU A CA 1
ATOM 1239 C C . GLU A 1 166 ? 20.463 4.685 -12.452 1.00 43.50 166 GLU A C 1
ATOM 1241 O O . GLU A 1 166 ? 20.384 5.709 -11.773 1.00 43.50 166 GLU A O 1
ATOM 1246 N N . SER A 1 167 ? 19.400 4.164 -13.077 1.00 43.34 167 SER A N 1
ATOM 1247 C CA . SER A 1 167 ? 18.068 4.782 -13.157 1.00 43.34 167 SER A CA 1
ATOM 1248 C C . SER A 1 167 ? 17.431 5.080 -11.789 1.00 43.34 167 SER A C 1
ATOM 1250 O O . SER A 1 167 ? 17.436 4.258 -10.874 1.00 43.34 167 SER A O 1
ATOM 1252 N N . LEU A 1 168 ? 16.812 6.263 -11.688 1.00 52.00 168 LEU A N 1
ATOM 1253 C CA . LEU A 1 168 ? 16.200 6.848 -10.487 1.00 52.00 168 LEU A CA 1
ATOM 1254 C C . LEU A 1 168 ? 14.789 6.306 -10.159 1.00 52.00 168 LEU A C 1
ATOM 1256 O O . LEU A 1 168 ? 14.133 6.832 -9.265 1.00 52.00 168 LEU A O 1
ATOM 1260 N N . LEU A 1 169 ? 14.244 5.319 -10.876 1.00 48.91 169 LEU A N 1
ATOM 1261 C CA . LEU A 1 169 ? 12.845 4.902 -10.687 1.00 48.91 169 LEU A CA 1
ATOM 1262 C C . LEU A 1 169 ? 12.683 3.382 -10.773 1.00 48.91 169 LEU A C 1
ATOM 1264 O O . LEU A 1 169 ? 13.128 2.753 -11.728 1.00 48.91 169 LEU A O 1
ATOM 1268 N N . LYS A 1 170 ? 12.019 2.790 -9.770 1.00 52.50 170 LYS A N 1
ATOM 1269 C CA . LYS A 1 170 ? 11.725 1.351 -9.721 1.00 52.50 170 LYS A CA 1
ATOM 1270 C C . LYS A 1 170 ? 10.377 1.054 -10.376 1.00 52.50 170 LYS A C 1
ATOM 1272 O O . LYS A 1 170 ? 9.391 1.742 -10.101 1.00 52.50 170 LYS A O 1
ATOM 1277 N N . LYS A 1 171 ? 10.345 0.010 -11.209 1.00 48.84 171 LYS A N 1
ATOM 1278 C CA . LYS A 1 171 ? 9.111 -0.588 -11.731 1.00 48.84 171 LYS A CA 1
ATOM 1279 C C . LYS A 1 171 ? 8.356 -1.231 -10.563 1.00 48.84 171 LYS A C 1
ATOM 1281 O O . LYS A 1 171 ? 8.923 -2.027 -9.820 1.00 48.84 171 LYS A O 1
ATOM 1286 N N . VAL A 1 172 ? 7.096 -0.861 -10.401 1.00 52.03 172 VAL A N 1
ATOM 1287 C CA . VAL A 1 172 ? 6.128 -1.458 -9.484 1.00 52.03 172 VAL A CA 1
ATOM 1288 C C . VAL A 1 172 ? 5.218 -2.340 -10.331 1.00 52.03 172 VAL A C 1
ATOM 1290 O O . VAL A 1 172 ? 4.594 -1.873 -11.290 1.00 52.03 172 VAL A O 1
ATOM 1293 N N . GLU A 1 173 ? 5.190 -3.631 -10.026 1.00 46.47 173 GLU A N 1
ATOM 1294 C CA . GLU A 1 173 ? 4.366 -4.597 -10.749 1.00 46.47 173 GLU A CA 1
ATOM 1295 C C . GLU A 1 173 ? 2.934 -4.618 -10.186 1.00 46.47 173 GLU A C 1
ATOM 1297 O O . GLU A 1 173 ? 2.719 -4.393 -9.002 1.00 46.47 173 GLU A O 1
ATOM 1302 N N . ASN A 1 174 ? 1.947 -4.914 -11.038 1.00 46.09 174 ASN A N 1
ATOM 1303 C CA . ASN A 1 174 ? 0.573 -5.286 -10.653 1.00 46.09 174 ASN A CA 1
ATOM 1304 C C . ASN A 1 174 ? -0.292 -4.253 -9.902 1.00 46.09 174 ASN A C 1
ATOM 1306 O O . ASN A 1 174 ? -1.323 -4.620 -9.347 1.00 46.09 174 ASN A O 1
ATOM 1310 N N . VAL A 1 175 ? 0.026 -2.960 -9.965 1.00 48.62 175 VAL A N 1
ATOM 1311 C CA . VAL A 1 175 ? -0.764 -1.918 -9.275 1.00 48.62 175 VAL A CA 1
ATOM 1312 C C . VAL A 1 175 ? -2.167 -1.713 -9.879 1.00 48.62 175 VAL A C 1
ATOM 1314 O O . VAL A 1 175 ? -3.096 -1.225 -9.236 1.00 48.62 175 VAL A O 1
ATOM 1317 N N . SER A 1 176 ? -2.354 -2.089 -11.146 1.00 42.38 176 SER A N 1
ATOM 1318 C CA . SER A 1 176 ? -3.663 -2.147 -11.799 1.00 42.38 176 SER A CA 1
ATOM 1319 C C . SER A 1 176 ? -3.613 -3.099 -12.992 1.00 42.38 176 SER A C 1
ATOM 1321 O O . SER A 1 176 ? -2.675 -3.013 -13.782 1.00 42.38 176 SER A O 1
ATOM 1323 N N . PRO A 1 177 ? -4.646 -3.928 -13.239 1.00 43.41 177 PRO A N 1
ATOM 1324 C CA . PRO A 1 177 ? -4.714 -4.761 -14.444 1.00 43.41 177 PRO A CA 1
ATOM 1325 C C . PRO A 1 177 ? -4.720 -3.942 -15.752 1.00 43.41 177 PRO A C 1
ATOM 1327 O O . PRO A 1 177 ? -4.535 -4.496 -16.834 1.00 43.41 177 PRO A O 1
ATOM 1330 N N . ALA A 1 178 ? -4.931 -2.622 -15.673 1.00 37.00 178 ALA A N 1
ATOM 1331 C CA . ALA A 1 178 ? -4.883 -1.711 -16.812 1.00 37.00 178 ALA A CA 1
ATOM 1332 C C . ALA A 1 178 ? -3.498 -1.082 -17.074 1.00 37.00 178 ALA A C 1
ATOM 1334 O O . ALA A 1 178 ? -3.342 -0.456 -18.119 1.00 37.00 178 ALA A O 1
ATOM 1335 N N . LEU A 1 179 ? -2.508 -1.230 -16.184 1.00 43.75 179 LEU A N 1
ATOM 1336 C CA . LEU A 1 179 ? -1.162 -0.646 -16.305 1.00 43.75 179 LEU A CA 1
ATOM 1337 C C . LEU A 1 179 ? -0.109 -1.760 -16.174 1.00 43.75 179 LEU A C 1
ATOM 1339 O O . LEU A 1 179 ? -0.077 -2.453 -15.165 1.00 43.75 179 LEU A O 1
ATOM 1343 N N . LYS A 1 180 ? 0.735 -1.956 -17.198 1.00 47.66 180 LYS A N 1
ATOM 1344 C CA . LYS A 1 180 ? 1.751 -3.029 -17.217 1.00 47.66 180 LYS A CA 1
ATOM 1345 C C . LYS A 1 180 ? 3.058 -2.623 -16.527 1.00 47.66 180 LYS A C 1
ATOM 1347 O O . LYS A 1 180 ? 3.583 -3.405 -15.739 1.00 47.66 180 LYS A O 1
ATOM 1352 N N . ALA A 1 181 ? 3.535 -1.402 -16.746 1.00 49.00 181 ALA A N 1
ATOM 1353 C CA . ALA A 1 181 ? 4.610 -0.778 -15.994 1.00 49.00 181 ALA A CA 1
ATOM 1354 C C . ALA A 1 181 ? 4.082 0.467 -15.288 1.00 49.00 181 ALA A C 1
ATOM 1356 O O . ALA A 1 181 ? 3.494 1.384 -15.870 1.00 49.00 181 ALA A O 1
ATOM 1357 N N . THR A 1 182 ? 4.304 0.473 -13.987 1.00 56.97 182 THR A N 1
ATOM 1358 C CA . THR A 1 182 ? 4.016 1.587 -13.103 1.00 56.97 182 THR A CA 1
ATOM 1359 C C . THR A 1 182 ? 5.333 1.942 -12.430 1.00 56.97 182 THR A C 1
ATOM 1361 O O . THR A 1 182 ? 6.075 1.046 -12.053 1.00 56.97 182 THR A O 1
ATOM 1364 N N . TYR A 1 183 ? 5.673 3.218 -12.315 1.00 62.09 183 TYR A N 1
ATOM 1365 C CA . TYR A 1 183 ? 6.897 3.673 -11.662 1.00 62.09 183 TYR A CA 1
ATOM 1366 C C . TYR A 1 183 ? 6.515 4.492 -10.447 1.00 62.09 183 TYR A C 1
ATOM 1368 O O . TYR A 1 183 ? 5.665 5.379 -10.509 1.00 62.09 183 TYR A O 1
ATOM 1376 N N . GLY A 1 184 ? 7.114 4.180 -9.310 1.00 68.69 184 GLY A N 1
ATOM 1377 C CA . GLY A 1 184 ? 6.688 4.791 -8.068 1.00 68.69 184 GLY A CA 1
ATOM 1378 C C . GLY A 1 184 ? 7.578 4.451 -6.899 1.00 68.69 184 GLY A C 1
ATOM 1379 O O . GLY A 1 184 ? 8.457 3.595 -6.968 1.00 68.69 184 GLY A O 1
ATOM 1380 N N . ILE A 1 185 ? 7.312 5.155 -5.812 1.00 73.25 185 ILE A N 1
ATOM 1381 C CA . ILE A 1 185 ? 7.860 4.872 -4.500 1.00 73.25 185 ILE A CA 1
ATOM 1382 C C . ILE A 1 185 ? 6.708 4.245 -3.734 1.00 73.25 185 ILE A C 1
ATOM 1384 O O . ILE A 1 185 ? 5.862 4.964 -3.210 1.00 73.25 185 ILE A O 1
ATOM 1388 N N . VAL A 1 186 ? 6.648 2.917 -3.739 1.00 81.06 186 VAL A N 1
ATOM 1389 C CA . VAL A 1 186 ? 5.596 2.140 -3.079 1.00 81.06 186 VAL A CA 1
ATOM 1390 C C . VAL A 1 186 ? 6.247 1.221 -2.058 1.00 81.06 186 VAL A C 1
ATOM 1392 O O . VAL A 1 186 ? 7.331 0.682 -2.285 1.00 81.06 186 VAL A O 1
ATOM 1395 N N . GLY A 1 187 ? 5.610 1.102 -0.905 1.00 80.31 187 GLY A N 1
ATOM 1396 C CA . GLY A 1 187 ? 5.896 0.075 0.075 1.00 80.31 187 GLY A CA 1
ATOM 1397 C C . GLY A 1 187 ? 4.620 -0.693 0.375 1.00 80.31 187 GLY A C 1
ATOM 1398 O O . GLY A 1 187 ? 3.522 -0.140 0.304 1.00 80.31 187 GLY A O 1
ATOM 1399 N N . GLU A 1 188 ? 4.793 -1.944 0.770 1.00 86.88 188 GLU A N 1
ATOM 1400 C CA . GLU A 1 188 ? 3.726 -2.821 1.232 1.00 86.88 188 GLU A CA 1
ATOM 1401 C C . GLU A 1 188 ? 4.126 -3.409 2.586 1.00 86.88 188 GLU A C 1
ATOM 1403 O O . GLU A 1 188 ? 5.314 -3.565 2.890 1.00 86.88 188 GLU A O 1
ATOM 1408 N N . GLY A 1 189 ? 3.136 -3.718 3.412 1.00 86.75 189 GLY A N 1
ATOM 1409 C CA . GLY A 1 189 ? 3.316 -4.376 4.697 1.00 86.75 189 GLY A CA 1
ATOM 1410 C C . GLY A 1 189 ? 2.026 -5.047 5.149 1.00 86.75 189 GLY A C 1
ATOM 1411 O O . GLY A 1 189 ? 0.943 -4.701 4.685 1.00 86.75 189 GLY A O 1
ATOM 1412 N N . GLY A 1 190 ? 2.139 -6.009 6.058 1.00 89.38 190 GLY A N 1
ATOM 1413 C CA . GLY A 1 190 ? 0.990 -6.737 6.583 1.00 89.38 190 GLY A CA 1
ATOM 1414 C C . GLY A 1 190 ? 1.375 -7.718 7.684 1.00 89.38 190 GLY A C 1
ATOM 1415 O O . GLY A 1 190 ? 2.552 -8.037 7.866 1.00 89.38 190 GLY A O 1
ATOM 1416 N N . GLY A 1 191 ? 0.379 -8.190 8.428 1.00 84.50 191 GLY A N 1
ATOM 1417 C CA . GLY A 1 191 ? 0.541 -9.122 9.545 1.00 84.50 191 GLY A CA 1
ATOM 1418 C C . GLY A 1 191 ? 1.038 -8.497 10.854 1.00 84.50 191 GLY A C 1
ATOM 1419 O O . GLY A 1 191 ? 1.305 -9.231 11.811 1.00 84.50 191 GLY A O 1
ATOM 1420 N N . ASP A 1 192 ? 1.192 -7.173 10.911 1.00 87.62 192 ASP A N 1
ATOM 1421 C CA . ASP A 1 192 ? 1.703 -6.455 12.084 1.00 87.62 192 ASP A CA 1
ATOM 1422 C C . ASP A 1 192 ? 0.588 -5.803 12.904 1.00 87.62 192 ASP A C 1
ATOM 1424 O O . ASP A 1 192 ? 0.747 -5.637 14.117 1.00 87.62 192 ASP A O 1
ATOM 1428 N N . LEU A 1 193 ? -0.576 -5.508 12.311 1.00 87.19 193 LEU A N 1
ATOM 1429 C CA . LEU A 1 193 ? -1.686 -4.891 13.044 1.00 87.19 193 LEU A CA 1
ATOM 1430 C C . LEU A 1 193 ? -2.200 -5.814 14.149 1.00 87.19 193 LEU A C 1
ATOM 1432 O O . LEU A 1 193 ? -2.401 -5.374 15.280 1.00 87.19 193 LEU A O 1
ATOM 1436 N N . SER A 1 194 ? -2.340 -7.102 13.834 1.00 84.81 194 SER A N 1
ATOM 1437 C CA . SER A 1 194 ? -2.768 -8.159 14.759 1.00 84.81 194 SER A CA 1
ATOM 1438 C C . SER A 1 194 ? -1.744 -8.483 15.851 1.00 84.81 194 SER A C 1
ATOM 1440 O O . SER A 1 194 ? -2.090 -9.108 16.850 1.00 84.81 194 SER A O 1
ATOM 1442 N N . ARG A 1 195 ? -0.481 -8.061 15.695 1.00 85.88 195 ARG A N 1
ATOM 1443 C CA . ARG A 1 195 ? 0.616 -8.348 16.639 1.00 85.88 195 ARG A CA 1
ATOM 1444 C C . ARG A 1 195 ? 0.998 -7.146 17.491 1.00 85.88 195 ARG A C 1
ATOM 1446 O O . ARG A 1 195 ? 1.252 -7.291 18.683 1.00 85.88 195 ARG A O 1
ATOM 1453 N N . GLN A 1 196 ? 1.066 -5.974 16.870 1.00 88.00 196 GLN A N 1
ATOM 1454 C CA . GLN A 1 196 ? 1.629 -4.753 17.446 1.00 88.00 196 GLN A CA 1
ATOM 1455 C C . GLN A 1 196 ? 0.577 -3.647 17.616 1.00 88.00 196 GLN A C 1
ATOM 1457 O O . GLN A 1 196 ? 0.825 -2.661 18.307 1.00 88.00 196 GLN A O 1
ATOM 1462 N N . GLY A 1 197 ? -0.602 -3.788 17.001 1.00 86.12 197 GLY A N 1
ATOM 1463 C CA . GLY A 1 197 ? -1.632 -2.745 16.972 1.00 86.12 197 GLY A CA 1
ATOM 1464 C C . GLY A 1 197 ? -1.317 -1.610 15.996 1.00 86.12 197 GLY A C 1
ATOM 1465 O O . GLY A 1 197 ? -2.044 -0.616 15.953 1.00 86.12 197 GLY A O 1
ATOM 1466 N N . SER A 1 198 ? -0.249 -1.747 15.210 1.00 92.25 198 SER A N 1
ATOM 1467 C CA . SER A 1 198 ? 0.163 -0.795 14.183 1.00 92.25 198 SER A CA 1
ATOM 1468 C C . SER A 1 198 ? 0.817 -1.506 13.006 1.00 92.25 198 SER A C 1
ATOM 1470 O O . SER A 1 198 ? 1.492 -2.512 13.204 1.00 92.25 198 SER A O 1
ATOM 1472 N N . ILE A 1 199 ? 0.680 -0.936 11.811 1.00 93.19 199 ILE A N 1
ATOM 1473 C CA . ILE A 1 199 ? 1.449 -1.316 10.622 1.00 93.19 199 ILE A CA 1
ATOM 1474 C C . ILE A 1 199 ? 2.309 -0.122 10.222 1.00 93.19 199 ILE A C 1
ATOM 1476 O O . ILE A 1 199 ? 1.813 1.005 10.155 1.00 93.19 199 ILE A O 1
ATOM 1480 N N . THR A 1 200 ? 3.582 -0.370 9.928 1.00 91.44 200 THR A N 1
ATOM 1481 C CA . THR A 1 200 ? 4.480 0.635 9.357 1.00 91.44 200 THR A CA 1
ATOM 1482 C C . THR A 1 200 ? 4.928 0.189 7.982 1.00 91.44 200 THR A C 1
ATOM 1484 O O . THR A 1 200 ? 5.587 -0.835 7.830 1.00 91.44 200 THR A O 1
ATOM 1487 N N . VAL A 1 201 ? 4.628 1.005 6.981 1.00 89.50 201 VAL A N 1
ATOM 1488 C CA . VAL A 1 201 ? 5.115 0.811 5.619 1.00 89.50 201 VAL A CA 1
ATOM 1489 C C . VAL A 1 201 ? 6.180 1.858 5.328 1.00 89.50 201 VAL A C 1
ATOM 1491 O O . VAL A 1 201 ? 6.026 3.016 5.711 1.00 89.50 201 VAL A O 1
ATOM 1494 N N . ARG A 1 202 ? 7.268 1.468 4.652 1.00 87.62 202 ARG A N 1
ATOM 1495 C CA . ARG A 1 202 ? 8.390 2.362 4.309 1.00 87.62 202 ARG A CA 1
ATOM 1496 C C . ARG A 1 202 ? 8.604 2.446 2.793 1.00 87.62 202 ARG A C 1
ATOM 1498 O O . ARG A 1 202 ? 9.512 1.800 2.267 1.00 87.62 202 ARG A O 1
ATOM 1505 N N . PRO A 1 203 ? 7.777 3.223 2.073 1.00 82.38 203 PRO A N 1
ATOM 1506 C CA . PRO A 1 203 ? 8.001 3.528 0.668 1.00 82.38 203 PRO A CA 1
ATOM 1507 C C . PRO A 1 203 ? 9.340 4.250 0.540 1.00 82.38 203 PRO A C 1
ATOM 1509 O O . PRO A 1 203 ? 9.540 5.309 1.141 1.00 82.38 203 PRO A O 1
ATOM 1512 N N . LYS A 1 204 ? 10.267 3.663 -0.221 1.00 77.56 204 LYS A N 1
ATOM 1513 C CA . LYS A 1 204 ? 11.643 4.153 -0.308 1.00 77.56 204 LYS A CA 1
ATOM 1514 C C . LYS A 1 204 ? 12.121 4.356 -1.732 1.00 77.56 204 LYS A C 1
ATOM 1516 O O . LYS A 1 204 ? 11.890 3.537 -2.621 1.00 77.56 204 LYS A O 1
ATOM 1521 N N . PHE A 1 205 ? 12.853 5.441 -1.905 1.00 71.75 205 PHE A N 1
ATOM 1522 C CA . PHE A 1 205 ? 13.639 5.738 -3.082 1.00 71.75 205 PHE A CA 1
ATOM 1523 C C . PHE A 1 205 ? 15.116 5.692 -2.698 1.00 71.75 205 PHE A C 1
ATOM 1525 O O . PHE A 1 205 ? 15.508 6.281 -1.697 1.00 71.75 205 PHE A O 1
ATOM 1532 N N . ALA A 1 206 ? 15.935 4.994 -3.477 1.00 63.88 206 ALA A N 1
ATOM 1533 C CA . ALA A 1 206 ? 17.375 4.942 -3.269 1.00 63.88 206 ALA A CA 1
ATOM 1534 C C . ALA A 1 206 ? 18.079 5.103 -4.613 1.00 63.88 206 ALA A C 1
ATOM 1536 O O . ALA A 1 206 ? 17.713 4.437 -5.581 1.00 63.88 206 ALA A O 1
ATOM 1537 N N . LEU A 1 207 ? 19.077 5.981 -4.641 1.00 58.69 207 LEU A N 1
ATOM 1538 C CA . LEU A 1 207 ? 19.995 6.190 -5.746 1.00 58.69 207 LEU A CA 1
ATOM 1539 C C . LEU A 1 207 ? 21.265 5.365 -5.492 1.00 58.69 207 LEU A C 1
ATOM 1541 O O . LEU A 1 207 ? 22.061 5.734 -4.617 1.00 58.69 207 LEU A O 1
ATOM 1545 N N . PRO A 1 208 ? 21.455 4.247 -6.210 1.00 60.09 208 PRO A N 1
ATOM 1546 C CA . PRO A 1 208 ? 22.702 3.502 -6.171 1.00 60.09 208 PRO A CA 1
ATOM 1547 C C . PRO A 1 208 ? 23.807 4.261 -6.914 1.00 60.09 208 PRO A C 1
ATOM 1549 O O . PRO A 1 208 ? 23.605 4.769 -8.013 1.00 60.09 208 PRO A O 1
ATOM 1552 N N . ILE A 1 209 ? 24.999 4.316 -6.323 1.00 60.84 209 ILE A N 1
ATOM 1553 C CA . ILE A 1 209 ? 26.211 4.821 -6.973 1.00 60.84 209 ILE A CA 1
ATOM 1554 C C . ILE A 1 209 ? 27.103 3.616 -7.241 1.00 60.84 209 ILE A C 1
ATOM 1556 O O . ILE A 1 209 ? 27.740 3.083 -6.331 1.00 60.84 209 ILE A O 1
ATOM 1560 N N . ASN A 1 210 ? 27.134 3.160 -8.488 1.00 63.91 210 ASN A N 1
ATOM 1561 C CA . ASN A 1 210 ? 27.896 1.978 -8.858 1.00 63.91 210 ASN A CA 1
ATOM 1562 C C . ASN A 1 210 ? 29.398 2.298 -8.933 1.00 63.91 210 ASN A C 1
ATOM 1564 O O . ASN A 1 210 ? 29.839 3.130 -9.720 1.00 63.91 210 ASN A O 1
ATOM 1568 N N . LEU A 1 211 ? 30.202 1.622 -8.111 1.00 69.75 211 LEU A N 1
ATOM 1569 C CA . LEU A 1 211 ? 31.654 1.821 -8.060 1.00 69.75 211 LEU A CA 1
ATOM 1570 C C . LEU A 1 211 ? 32.435 0.762 -8.848 1.00 69.75 211 LEU A C 1
ATOM 1572 O O . LEU A 1 211 ? 33.667 0.787 -8.852 1.00 69.75 211 LEU A O 1
ATOM 1576 N N . VAL A 1 212 ? 31.753 -0.182 -9.503 1.00 68.31 212 VAL A N 1
ATOM 1577 C CA . VAL A 1 212 ? 32.391 -1.301 -10.214 1.00 68.31 212 VAL A CA 1
ATOM 1578 C C . VAL A 1 212 ? 33.341 -0.816 -11.303 1.00 68.31 212 VAL A C 1
ATOM 1580 O O . VAL A 1 212 ? 34.434 -1.360 -11.438 1.00 68.31 212 VAL A O 1
ATOM 1583 N N . GLU A 1 213 ? 32.970 0.226 -12.041 1.00 71.25 213 GLU A N 1
ATOM 1584 C CA . GLU A 1 213 ? 33.797 0.760 -13.130 1.00 71.25 213 GLU A CA 1
ATOM 1585 C C . GLU A 1 213 ? 35.022 1.534 -12.632 1.00 71.25 213 GLU A C 1
ATOM 1587 O O . GLU A 1 213 ? 36.033 1.624 -13.328 1.00 71.25 213 GLU A O 1
ATOM 1592 N N . LEU A 1 214 ? 34.972 2.038 -11.396 1.00 66.12 214 LEU A N 1
ATOM 1593 C CA . LEU A 1 214 ? 36.065 2.794 -10.786 1.00 66.12 214 LEU A CA 1
ATOM 1594 C C . LEU A 1 214 ? 37.183 1.884 -10.255 1.00 66.12 214 LEU A C 1
ATOM 1596 O O . LEU A 1 214 ? 38.304 2.344 -10.035 1.00 66.12 214 LEU A O 1
ATOM 1600 N N . ASN A 1 215 ? 36.903 0.592 -10.050 1.00 74.38 215 ASN A N 1
ATOM 1601 C CA . ASN A 1 215 ? 37.890 -0.391 -9.619 1.00 74.38 215 ASN A CA 1
ATOM 1602 C C . ASN A 1 215 ? 38.274 -1.319 -10.789 1.00 74.38 215 ASN A C 1
ATOM 1604 O O . ASN A 1 215 ? 37.437 -2.104 -11.233 1.00 74.38 215 ASN A O 1
ATOM 1608 N N . PRO A 1 216 ? 39.541 -1.329 -11.250 1.00 78.62 216 PRO A N 1
ATOM 1609 C CA . PRO A 1 216 ? 39.960 -2.121 -12.411 1.00 78.62 216 PRO A CA 1
ATOM 1610 C C . PRO A 1 216 ? 39.663 -3.623 -12.300 1.00 78.62 216 PRO A C 1
ATOM 1612 O O . PRO A 1 216 ? 39.335 -4.269 -13.295 1.00 78.62 216 PRO A O 1
ATOM 1615 N N . THR A 1 217 ? 39.752 -4.186 -11.092 1.00 75.25 217 THR A N 1
ATOM 1616 C CA . THR A 1 217 ? 39.472 -5.604 -10.840 1.00 75.25 217 THR A CA 1
ATOM 1617 C C . THR A 1 217 ? 37.982 -5.902 -10.980 1.00 75.25 217 THR A C 1
ATOM 1619 O O . THR A 1 217 ? 37.605 -6.891 -11.610 1.00 75.25 217 THR A O 1
ATOM 1622 N N . LEU A 1 218 ? 37.125 -5.036 -10.433 1.00 69.81 218 LEU A N 1
ATOM 1623 C CA . LEU A 1 218 ? 35.672 -5.181 -10.538 1.00 69.81 218 LEU A CA 1
ATOM 1624 C C . LEU A 1 218 ? 35.182 -4.901 -11.960 1.00 69.81 218 LEU A C 1
ATOM 1626 O O . LEU A 1 218 ? 34.330 -5.633 -12.454 1.00 69.81 218 LEU A O 1
ATOM 1630 N N . ALA A 1 219 ? 35.768 -3.930 -12.657 1.00 74.38 219 ALA A N 1
ATOM 1631 C CA . ALA A 1 219 ? 35.478 -3.656 -14.060 1.00 74.38 219 ALA A CA 1
ATOM 1632 C C . ALA A 1 219 ? 35.827 -4.856 -14.960 1.00 74.38 219 ALA A C 1
ATOM 1634 O O . ALA A 1 219 ? 35.047 -5.234 -15.837 1.00 74.38 219 ALA A O 1
ATOM 1635 N N . ALA A 1 220 ? 36.969 -5.512 -14.721 1.00 76.56 220 ALA A N 1
ATOM 1636 C CA . ALA A 1 220 ? 37.353 -6.728 -15.439 1.00 76.56 220 ALA A CA 1
ATOM 1637 C C . ALA A 1 220 ? 36.398 -7.901 -15.153 1.00 76.56 220 ALA A C 1
ATOM 1639 O O . ALA A 1 220 ? 36.022 -8.636 -16.073 1.00 76.56 220 ALA A O 1
ATOM 1640 N N . LEU A 1 221 ? 35.966 -8.054 -13.897 1.00 74.44 221 LEU A N 1
ATOM 1641 C CA . LEU A 1 221 ? 34.939 -9.022 -13.511 1.00 74.44 221 LEU A CA 1
ATOM 1642 C C . LEU A 1 221 ? 33.607 -8.725 -14.214 1.00 74.44 221 LEU A C 1
ATOM 1644 O O . LEU A 1 221 ? 33.033 -9.624 -14.825 1.00 74.44 221 LEU A O 1
ATOM 1648 N N . ASN A 1 222 ? 33.155 -7.471 -14.198 1.00 79.69 222 ASN A N 1
ATOM 1649 C CA . ASN A 1 222 ? 31.922 -7.036 -14.849 1.00 79.69 222 ASN A CA 1
ATOM 1650 C C . ASN A 1 222 ? 31.947 -7.310 -16.350 1.00 79.69 222 ASN A C 1
ATOM 1652 O O . ASN A 1 222 ? 31.014 -7.891 -16.891 1.00 79.69 222 ASN A O 1
ATOM 1656 N N . LYS A 1 223 ? 33.059 -6.992 -17.019 1.00 80.62 223 LYS A N 1
ATOM 1657 C CA . LYS A 1 223 ? 33.252 -7.290 -18.441 1.00 80.62 223 LYS A CA 1
ATOM 1658 C C . LYS A 1 223 ? 33.191 -8.792 -18.730 1.00 80.62 223 LYS A C 1
ATOM 1660 O O . LYS A 1 223 ? 32.608 -9.200 -19.732 1.00 80.62 223 LYS A O 1
ATOM 1665 N N . SER A 1 224 ? 33.767 -9.611 -17.853 1.00 78.50 224 SER A N 1
ATOM 1666 C CA . SER A 1 224 ? 33.746 -11.073 -17.985 1.00 78.50 224 SER A CA 1
ATOM 1667 C C . SER A 1 224 ? 32.334 -11.637 -17.804 1.00 78.50 224 SER A C 1
ATOM 1669 O O . SER A 1 224 ? 31.911 -12.496 -18.574 1.00 78.50 224 SER A O 1
ATOM 1671 N N . LEU A 1 225 ? 31.579 -11.111 -16.836 1.00 72.94 225 LEU A N 1
ATOM 1672 C CA . LEU A 1 225 ? 30.169 -11.448 -16.636 1.00 72.94 225 LEU A CA 1
ATOM 1673 C C . LEU A 1 225 ? 29.293 -10.948 -17.792 1.00 72.94 225 LEU A C 1
ATOM 1675 O O . LEU A 1 225 ? 28.382 -11.660 -18.207 1.00 72.94 225 LEU A O 1
ATOM 1679 N N . GLY A 1 226 ? 29.610 -9.790 -18.373 1.00 76.50 226 GLY A N 1
ATOM 1680 C CA . GLY A 1 226 ? 28.916 -9.224 -19.531 1.00 76.50 226 GLY A CA 1
ATOM 1681 C C . GLY A 1 226 ? 28.947 -10.132 -20.761 1.00 76.50 226 GLY A C 1
ATOM 1682 O O . GLY A 1 226 ? 27.939 -10.259 -21.453 1.00 76.50 226 GLY A O 1
ATOM 1683 N N . ILE A 1 227 ? 30.053 -10.852 -20.992 1.00 76.69 227 ILE A N 1
ATOM 1684 C CA . ILE A 1 227 ? 30.150 -11.867 -22.062 1.00 76.69 227 ILE A CA 1
ATOM 1685 C C . ILE A 1 227 ? 29.126 -12.994 -21.850 1.00 76.69 227 ILE A C 1
ATOM 1687 O O . ILE A 1 227 ? 28.588 -13.539 -22.810 1.00 76.69 227 ILE A O 1
ATOM 1691 N N . LEU A 1 228 ? 28.821 -13.317 -20.592 1.00 73.50 228 LEU A N 1
ATOM 1692 C CA . LEU A 1 228 ? 27.827 -14.315 -20.198 1.00 73.50 228 LEU A CA 1
ATOM 1693 C C . LEU A 1 228 ? 26.422 -13.712 -20.041 1.00 73.50 228 LEU A C 1
ATOM 1695 O O . LEU A 1 228 ? 25.583 -14.301 -19.366 1.00 73.50 228 LEU A O 1
ATOM 1699 N N . GLY A 1 229 ? 26.157 -12.523 -20.593 1.00 67.69 229 GLY A N 1
ATOM 1700 C CA . GLY A 1 229 ? 24.873 -11.833 -20.437 1.00 67.69 229 GLY A CA 1
ATOM 1701 C C . GLY A 1 229 ? 24.546 -11.459 -18.987 1.00 67.69 229 GLY A C 1
ATOM 1702 O O . GLY A 1 229 ? 23.378 -11.338 -18.635 1.00 67.69 229 GLY A O 1
ATOM 1703 N N . GLY A 1 230 ? 25.559 -11.348 -18.132 1.00 73.75 230 GLY A N 1
ATOM 1704 C CA . GLY A 1 230 ? 25.456 -10.965 -16.730 1.00 73.75 230 GLY A CA 1
ATOM 1705 C C . GLY A 1 230 ? 26.053 -9.589 -16.444 1.00 73.75 230 GLY A C 1
ATOM 1706 O O . GLY A 1 230 ? 26.357 -8.821 -17.355 1.00 73.75 230 GLY A O 1
ATOM 1707 N N . GLY A 1 231 ? 26.258 -9.297 -15.165 1.00 77.75 231 GLY A N 1
ATOM 1708 C CA . GLY A 1 231 ? 26.870 -8.056 -14.701 1.00 77.75 231 GLY A CA 1
ATOM 1709 C C . GLY A 1 231 ? 27.027 -8.027 -13.187 1.00 77.75 231 GLY A C 1
ATOM 1710 O O . GLY A 1 231 ? 26.376 -8.792 -12.474 1.00 77.75 231 GLY A O 1
ATOM 1711 N N . VAL A 1 232 ? 27.895 -7.147 -12.700 1.00 71.62 232 VAL A N 1
ATOM 1712 C CA . VAL A 1 232 ? 28.056 -6.852 -11.275 1.00 71.62 232 VAL A CA 1
ATOM 1713 C C . VAL A 1 232 ? 27.892 -5.356 -11.043 1.00 71.62 232 VAL A C 1
ATOM 1715 O O . VAL A 1 232 ? 28.405 -4.540 -11.805 1.00 71.62 232 VAL A O 1
ATOM 1718 N N . ALA A 1 233 ? 27.189 -5.008 -9.973 1.00 70.31 233 ALA A N 1
ATOM 1719 C CA . ALA A 1 233 ? 27.052 -3.654 -9.465 1.00 70.31 233 ALA A CA 1
ATOM 1720 C C . ALA A 1 233 ? 27.266 -3.691 -7.952 1.00 70.31 233 ALA A C 1
ATOM 1722 O O . ALA A 1 233 ? 26.785 -4.602 -7.279 1.00 70.31 233 ALA A O 1
ATOM 1723 N N . LEU A 1 234 ? 28.023 -2.745 -7.411 1.00 73.88 234 LEU A N 1
ATOM 1724 C CA . LEU A 1 234 ? 28.169 -2.577 -5.968 1.00 73.88 234 LEU A CA 1
ATOM 1725 C C . LEU A 1 234 ? 28.644 -1.168 -5.651 1.00 73.88 234 LEU A C 1
ATOM 1727 O O . LEU A 1 234 ? 29.432 -0.588 -6.403 1.00 73.88 234 LEU A O 1
ATOM 1731 N N . GLY A 1 235 ? 28.210 -0.639 -4.517 1.00 55.16 235 GLY A N 1
ATOM 1732 C CA . GLY A 1 235 ? 28.602 0.695 -4.096 1.00 55.16 235 GLY A CA 1
ATOM 1733 C C . GLY A 1 235 ? 27.686 1.282 -3.033 1.00 55.16 235 GLY A C 1
ATOM 1734 O O . GLY A 1 235 ? 26.780 0.602 -2.542 1.00 55.16 235 GLY A O 1
ATOM 1735 N N . PRO A 1 236 ? 27.937 2.533 -2.622 1.00 59.34 236 PRO A N 1
ATOM 1736 C CA . PRO A 1 236 ? 27.052 3.223 -1.714 1.00 59.34 236 PRO A CA 1
ATOM 1737 C C . PRO A 1 236 ? 25.726 3.529 -2.409 1.00 59.34 236 PRO A C 1
ATOM 1739 O O . PRO A 1 236 ? 25.646 3.656 -3.629 1.00 59.34 236 PRO A O 1
ATOM 1742 N N . GLN A 1 237 ? 24.684 3.686 -1.612 1.00 60.34 237 GLN A N 1
ATOM 1743 C CA . GLN A 1 237 ? 23.402 4.201 -2.058 1.00 60.34 237 GLN A CA 1
ATOM 1744 C C . GLN A 1 237 ? 22.925 5.269 -1.083 1.00 60.34 237 GLN A C 1
ATOM 1746 O O . GLN A 1 237 ? 23.119 5.148 0.127 1.00 60.34 237 GLN A O 1
ATOM 1751 N N . ILE A 1 238 ? 22.305 6.314 -1.612 1.00 56.47 238 ILE A N 1
ATOM 1752 C CA . ILE A 1 238 ? 21.693 7.383 -0.822 1.00 56.47 238 ILE A CA 1
ATOM 1753 C C . ILE A 1 238 ? 20.217 7.396 -1.177 1.00 56.47 238 ILE A C 1
ATOM 1755 O O . ILE A 1 238 ? 19.862 7.319 -2.348 1.00 56.47 238 ILE A O 1
ATOM 1759 N N . GLY A 1 239 ? 19.351 7.473 -0.182 1.00 66.69 239 GLY A N 1
ATOM 1760 C CA . GLY A 1 239 ? 17.920 7.359 -0.384 1.00 66.69 239 GLY A CA 1
ATOM 1761 C C . GLY A 1 239 ? 17.106 8.257 0.522 1.00 66.69 239 GLY A C 1
ATOM 1762 O O . GLY A 1 239 ? 17.604 8.832 1.489 1.00 66.69 239 GLY A O 1
ATOM 1763 N N . VAL A 1 240 ? 15.834 8.359 0.169 1.00 68.50 240 VAL A N 1
ATOM 1764 C CA . VAL A 1 240 ? 14.791 9.027 0.934 1.00 68.50 240 VAL A CA 1
ATOM 1765 C C . VAL A 1 240 ? 13.660 8.025 1.126 1.00 68.50 240 VAL A C 1
ATOM 1767 O O . VAL A 1 240 ? 13.244 7.354 0.179 1.00 68.50 240 VAL A O 1
ATOM 1770 N N . SER A 1 241 ? 13.167 7.912 2.352 1.00 82.00 241 SER A N 1
ATOM 1771 C CA . SER A 1 241 ? 12.045 7.049 2.714 1.00 82.00 241 SER A CA 1
ATOM 1772 C C . SER A 1 241 ? 10.942 7.887 3.348 1.00 82.00 241 SER A C 1
ATOM 1774 O O . SER A 1 241 ? 11.213 8.855 4.055 1.00 82.00 241 SER A O 1
ATOM 1776 N N . PHE A 1 242 ? 9.693 7.521 3.078 1.00 83.94 242 PHE A N 1
ATOM 1777 C CA . PHE A 1 242 ? 8.504 8.206 3.585 1.00 83.94 242 PHE A CA 1
ATOM 1778 C C . PHE A 1 242 ? 7.707 7.257 4.481 1.00 83.94 242 PHE A C 1
ATOM 1780 O O . PHE A 1 242 ? 6.622 6.824 4.086 1.00 83.94 242 PHE A O 1
ATOM 1787 N N . PRO A 1 243 ? 8.243 6.851 5.647 1.00 88.88 243 PRO A N 1
ATOM 1788 C CA . PRO A 1 243 ? 7.574 5.882 6.503 1.00 88.88 243 PRO A CA 1
ATOM 1789 C C . PRO A 1 243 ? 6.169 6.371 6.863 1.00 88.88 243 PRO A C 1
ATOM 1791 O O . PRO A 1 243 ? 5.976 7.531 7.213 1.00 88.88 243 PRO A O 1
ATOM 1794 N N . VAL A 1 244 ? 5.181 5.487 6.802 1.00 90.75 244 VAL A N 1
ATOM 1795 C CA . VAL A 1 244 ? 3.833 5.764 7.294 1.00 90.75 244 VAL A CA 1
ATOM 1796 C C . VAL A 1 244 ? 3.469 4.682 8.281 1.00 90.75 244 VAL A C 1
ATOM 1798 O O . VAL A 1 244 ? 3.385 3.508 7.925 1.00 90.75 244 VAL A O 1
ATOM 1801 N N . THR A 1 245 ? 3.233 5.097 9.518 1.00 93.38 245 THR A N 1
ATOM 1802 C CA . THR A 1 245 ? 2.727 4.219 10.570 1.00 93.38 245 THR A CA 1
ATOM 1803 C C . THR A 1 245 ? 1.243 4.473 10.742 1.00 93.38 245 THR A C 1
ATOM 1805 O O . THR A 1 245 ? 0.854 5.600 11.039 1.00 93.38 245 THR A O 1
ATOM 1808 N N . ALA A 1 246 ? 0.421 3.443 10.570 1.00 93.56 246 ALA A N 1
ATOM 1809 C CA . ALA A 1 246 ? -1.013 3.467 10.822 1.00 93.56 246 ALA A CA 1
ATOM 1810 C C . ALA A 1 246 ? -1.344 2.616 12.056 1.00 93.56 246 ALA A C 1
ATOM 1812 O O . ALA A 1 246 ? -0.830 1.511 12.220 1.00 93.56 246 ALA A O 1
ATOM 1813 N N . ARG A 1 247 ? -2.215 3.126 12.927 1.00 94.81 247 ARG A N 1
ATOM 1814 C CA . ARG A 1 247 ? -2.685 2.454 14.145 1.00 94.81 247 ARG A CA 1
ATOM 1815 C C . ARG A 1 247 ? -4.184 2.651 14.305 1.00 94.81 247 ARG A C 1
ATOM 1817 O O . ARG A 1 247 ? -4.674 3.762 14.126 1.00 94.81 247 ARG A O 1
ATOM 1824 N N . VAL A 1 248 ? -4.895 1.613 14.744 1.00 95.06 248 VAL A N 1
ATOM 1825 C CA . VAL A 1 248 ? -6.286 1.763 15.196 1.00 95.06 248 VAL A CA 1
ATOM 1826 C C . VAL A 1 248 ? -6.283 2.456 16.562 1.00 95.06 248 VAL A C 1
ATOM 1828 O O . VAL A 1 248 ? -5.751 1.919 17.537 1.00 95.06 248 VAL A O 1
ATOM 1831 N N . SER A 1 249 ? -6.826 3.670 16.642 1.00 95.25 249 SER A N 1
ATOM 1832 C CA . SER A 1 249 ? -6.959 4.424 17.900 1.00 95.25 249 SER A CA 1
ATOM 1833 C C . SER A 1 249 ? -8.283 4.138 18.601 1.00 95.25 249 SER A C 1
ATOM 1835 O O . SER A 1 249 ? -8.359 4.150 19.832 1.00 95.25 249 SER A O 1
ATOM 1837 N N . LYS A 1 250 ? -9.332 3.886 17.819 1.00 96.38 250 LYS A N 1
ATOM 1838 C CA . LYS A 1 250 ? -10.691 3.707 18.315 1.00 96.38 250 LYS A CA 1
ATOM 1839 C C . LYS A 1 250 ? -11.484 2.791 17.396 1.00 96.38 250 LYS A C 1
ATOM 1841 O O . LYS A 1 250 ? -11.338 2.838 16.177 1.00 96.38 250 LYS A O 1
ATOM 1846 N N . VAL A 1 251 ? -12.370 2.011 17.998 1.00 96.81 251 VAL A N 1
ATOM 1847 C CA . VAL A 1 251 ? -13.393 1.240 17.297 1.00 96.81 251 VAL A CA 1
ATOM 1848 C C . VAL A 1 251 ? -14.754 1.792 17.681 1.00 96.81 251 VAL A C 1
ATOM 1850 O O . VAL A 1 251 ? -15.054 1.955 18.860 1.00 96.81 251 VAL A O 1
ATOM 1853 N N . ARG A 1 252 ? -15.581 2.084 16.687 1.00 96.81 252 ARG A N 1
ATOM 1854 C CA . ARG A 1 252 ? -16.957 2.527 16.866 1.00 96.81 252 ARG A CA 1
ATOM 1855 C C . ARG A 1 252 ? -17.908 1.426 16.439 1.00 96.81 252 ARG A C 1
ATOM 1857 O O . ARG A 1 252 ? -17.824 0.956 15.305 1.00 96.81 252 ARG A O 1
ATOM 1864 N N . LEU A 1 253 ? -18.824 1.070 17.331 1.00 96.94 253 LEU A N 1
ATOM 1865 C CA . LEU A 1 253 ? -19.954 0.196 17.039 1.00 96.94 253 LEU A CA 1
ATOM 1866 C C . LEU A 1 253 ? -21.226 1.035 16.987 1.00 96.94 253 LEU A C 1
ATOM 1868 O O . LEU A 1 253 ? -21.429 1.900 17.840 1.00 96.94 253 LEU A O 1
ATOM 1872 N N . GLU A 1 254 ? -22.068 0.797 15.986 1.00 95.75 254 GLU A N 1
ATOM 1873 C CA . GLU A 1 254 ? -23.301 1.559 15.779 1.00 95.75 254 GLU A CA 1
ATOM 1874 C C . GLU A 1 254 ? -24.487 0.621 15.543 1.00 95.75 254 GLU A C 1
ATOM 1876 O O . GLU A 1 254 ? -24.382 -0.387 14.839 1.00 95.75 254 GLU A O 1
ATOM 1881 N N . SER A 1 255 ? -25.631 0.982 16.110 1.00 94.25 255 SER A N 1
ATOM 1882 C CA . SER A 1 255 ? -26.953 0.424 15.816 1.00 94.25 255 SER A CA 1
ATOM 1883 C C . SER A 1 255 ? -27.965 1.569 15.783 1.00 94.25 255 SER A C 1
ATOM 1885 O O . SER A 1 255 ? -27.625 2.682 16.161 1.00 94.25 255 SER A O 1
ATOM 1887 N N . GLU A 1 256 ? -29.179 1.357 15.283 1.00 87.38 256 GLU A N 1
ATOM 1888 C CA . GLU A 1 256 ? 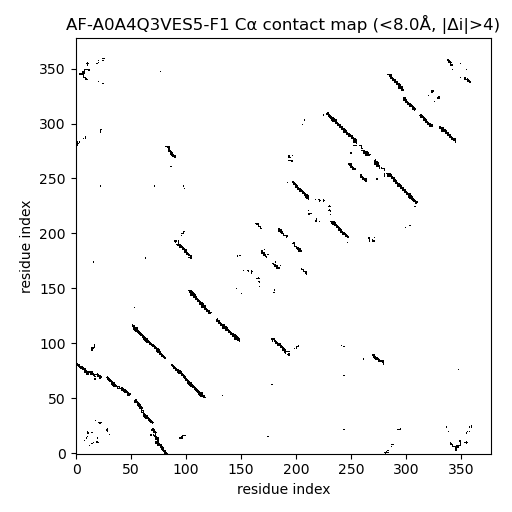-30.155 2.424 14.993 1.00 87.3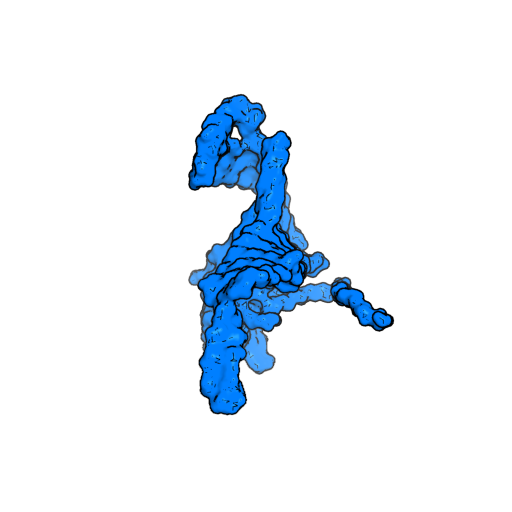8 256 GLU A CA 1
ATOM 1889 C C . GLU A 1 256 ? -30.242 3.526 16.077 1.00 87.38 256 GLU A C 1
ATOM 1891 O O . GLU A 1 256 ? -30.851 3.352 17.129 1.00 87.38 256 GLU A O 1
ATOM 1896 N N . GLY A 1 257 ? -29.629 4.688 15.809 1.00 85.31 257 GLY A N 1
ATOM 1897 C CA . GLY A 1 257 ? -29.644 5.855 16.703 1.00 85.31 257 GLY A CA 1
ATOM 1898 C C . GLY A 1 257 ? -28.699 5.801 17.912 1.00 85.31 257 GLY A C 1
ATOM 1899 O O . GLY A 1 257 ? -28.642 6.780 18.655 1.00 85.31 257 GLY A O 1
ATOM 1900 N N . HIS A 1 258 ? -27.934 4.721 18.090 1.00 92.31 258 HIS A N 1
ATOM 1901 C CA . HIS A 1 258 ? -26.988 4.528 19.192 1.00 92.31 258 HIS A CA 1
ATOM 1902 C C . HIS A 1 258 ? -25.585 4.188 18.679 1.00 92.31 258 HIS A C 1
ATOM 1904 O O . HIS A 1 258 ? -25.411 3.361 17.784 1.00 92.31 258 HIS A O 1
ATOM 1910 N N . GLN A 1 259 ? -24.565 4.822 19.251 1.00 94.56 259 GLN A N 1
ATOM 1911 C CA . GLN A 1 259 ? -23.169 4.570 18.896 1.00 94.56 259 GLN A CA 1
ATOM 1912 C C . GLN A 1 259 ? -22.301 4.570 20.145 1.00 94.56 259 GLN A C 1
ATOM 1914 O O . GLN A 1 259 ? -22.480 5.410 21.031 1.00 94.56 259 GLN A O 1
ATOM 1919 N N . THR A 1 260 ? -21.305 3.692 20.154 1.00 96.25 260 THR A N 1
ATOM 1920 C CA . THR A 1 260 ? -20.352 3.587 21.257 1.00 96.25 260 THR A CA 1
ATOM 1921 C C . THR A 1 260 ? -18.934 3.510 20.723 1.00 96.25 260 THR A C 1
ATOM 1923 O O . THR A 1 260 ? -18.612 2.695 19.857 1.00 96.25 260 THR A O 1
ATOM 1926 N N . ASP A 1 261 ? -18.090 4.389 21.261 1.00 96.75 261 ASP A N 1
ATOM 1927 C CA . ASP A 1 261 ? -16.669 4.482 20.948 1.00 96.75 261 ASP A CA 1
ATOM 1928 C C . ASP A 1 261 ? -15.866 3.695 21.988 1.00 96.75 261 ASP A C 1
ATOM 1930 O O . ASP A 1 261 ? -15.896 4.013 23.179 1.00 96.75 261 ASP A O 1
ATOM 1934 N N . TYR A 1 262 ? -15.105 2.707 21.531 1.00 97.06 262 TYR A N 1
ATOM 1935 C CA . TYR A 1 262 ? -14.131 1.961 22.317 1.00 97.06 262 TYR A CA 1
ATOM 1936 C C . TYR A 1 262 ? -12.736 2.500 22.010 1.00 97.06 262 TYR A C 1
ATOM 1938 O O . TYR A 1 262 ? -12.286 2.480 20.864 1.00 97.06 262 TYR A O 1
ATOM 1946 N N . SER A 1 263 ? -12.043 2.994 23.031 1.00 97.06 263 SER A N 1
ATOM 1947 C CA . SER A 1 263 ? -10.653 3.437 22.913 1.00 97.06 263 SER A CA 1
ATOM 1948 C C . SER A 1 263 ? -9.740 2.220 22.934 1.00 97.06 263 SER A C 1
ATOM 1950 O O . SER A 1 263 ? -9.810 1.414 23.861 1.00 97.06 263 SER A O 1
ATOM 1952 N N . VAL A 1 264 ? -8.892 2.079 21.918 1.00 95.62 264 VAL A N 1
ATOM 1953 C CA . VAL A 1 264 ? -8.008 0.918 21.778 1.00 95.62 264 VAL A CA 1
ATOM 1954 C C . VAL A 1 264 ? -6.834 1.037 22.745 1.00 95.62 264 VAL A C 1
ATOM 1956 O O . VAL A 1 264 ? -6.033 1.973 22.663 1.00 95.62 264 VAL A O 1
ATOM 1959 N N . SER A 1 265 ? -6.701 0.064 23.643 1.00 93.00 265 SER A N 1
ATOM 1960 C CA . SER A 1 265 ? -5.615 -0.013 24.624 1.00 93.00 265 SER A CA 1
ATOM 1961 C C . SER A 1 265 ? -4.384 -0.740 24.078 1.00 93.00 265 SER A C 1
ATOM 1963 O O . SER A 1 265 ? -3.267 -0.422 24.488 1.00 93.00 265 SER A O 1
ATOM 1965 N N . GLY A 1 266 ? -4.555 -1.650 23.116 1.00 92.44 266 GLY A N 1
ATOM 1966 C CA . GLY A 1 266 ? -3.453 -2.335 22.444 1.00 92.44 266 GLY A CA 1
ATOM 1967 C C . GLY A 1 266 ? -3.869 -3.675 21.853 1.00 92.44 266 GLY A C 1
ATOM 1968 O O . GLY A 1 266 ? -5.031 -3.882 21.520 1.00 92.44 266 GLY A O 1
ATOM 1969 N N . VAL A 1 267 ? -2.900 -4.581 21.733 1.00 91.69 267 VAL A N 1
ATOM 1970 C CA . VAL A 1 267 ? -3.118 -5.969 21.320 1.00 91.69 267 VAL A CA 1
ATOM 1971 C C . VAL A 1 267 ? -2.792 -6.887 22.492 1.00 91.69 267 VAL A C 1
ATOM 1973 O O . VA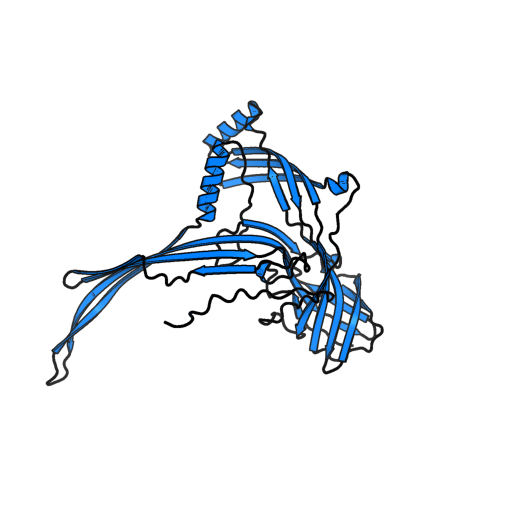L A 1 267 ? -1.748 -6.755 23.127 1.00 91.69 267 VAL A O 1
ATOM 1976 N N . THR A 1 268 ? -3.688 -7.818 22.805 1.00 90.38 268 THR A N 1
ATOM 1977 C CA . THR A 1 268 ? -3.501 -8.846 23.835 1.00 90.38 268 THR A CA 1
ATOM 1978 C C . THR A 1 268 ? -3.897 -10.195 23.255 1.00 90.38 268 THR A C 1
ATOM 1980 O O . THR A 1 268 ? -5.008 -10.346 22.763 1.00 90.38 268 THR A O 1
ATOM 1983 N N . ASN A 1 269 ? -2.993 -11.178 23.302 1.00 86.00 269 ASN A N 1
ATOM 1984 C CA . ASN A 1 269 ? -3.221 -12.525 22.757 1.00 86.00 269 ASN A CA 1
ATOM 1985 C C . ASN A 1 269 ? -3.682 -12.541 21.280 1.00 86.00 269 ASN A C 1
ATOM 1987 O O . ASN A 1 269 ? -4.481 -13.387 20.900 1.00 86.00 269 ASN A O 1
ATOM 1991 N N . GLY A 1 270 ? -3.193 -11.606 20.456 1.00 82.81 270 GLY A N 1
ATOM 1992 C CA . GLY A 1 270 ? -3.569 -11.494 19.037 1.00 82.81 270 GLY A CA 1
ATOM 1993 C C . GLY A 1 270 ? -4.900 -10.781 18.769 1.00 82.81 270 GLY A C 1
ATOM 1994 O O . GLY A 1 270 ? -5.265 -10.603 17.610 1.00 82.81 270 GLY A O 1
ATOM 1995 N N . ALA A 1 271 ? -5.604 -10.335 19.813 1.00 92.00 271 ALA A N 1
ATOM 1996 C CA . ALA A 1 271 ? -6.813 -9.530 19.691 1.00 92.00 271 ALA A CA 1
ATOM 1997 C C . ALA A 1 271 ? -6.534 -8.061 20.028 1.00 92.00 271 ALA A C 1
ATOM 1999 O O . ALA A 1 271 ? -5.888 -7.741 21.029 1.00 92.00 271 ALA A O 1
ATOM 2000 N N . LEU A 1 272 ? -7.060 -7.160 19.207 1.00 94.19 272 LEU A N 1
ATOM 2001 C CA . LEU A 1 272 ? -7.177 -5.742 19.497 1.00 94.19 272 LEU A CA 1
ATOM 2002 C C . LEU A 1 272 ? -8.147 -5.560 20.666 1.00 94.19 272 LEU A C 1
ATOM 2004 O O . LEU A 1 272 ? -9.320 -5.925 20.570 1.00 94.19 272 LEU A O 1
ATOM 2008 N N . THR A 1 273 ? -7.665 -4.996 21.768 1.00 96.44 273 THR A N 1
ATOM 2009 C CA . THR A 1 273 ? -8.478 -4.748 22.957 1.00 96.44 273 THR A CA 1
ATOM 2010 C C . THR A 1 273 ? -8.772 -3.268 23.121 1.00 96.44 273 THR A C 1
ATOM 2012 O 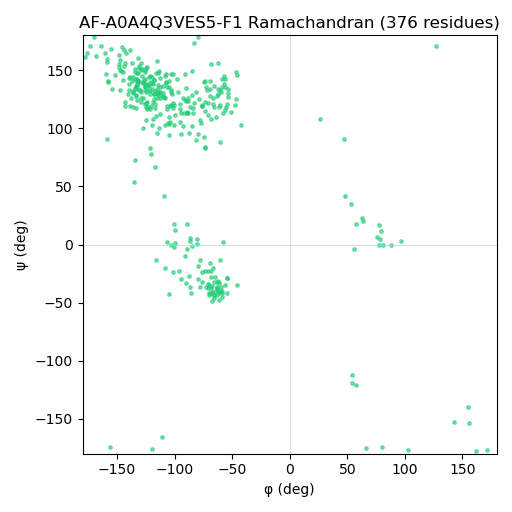O . THR A 1 273 ? -7.979 -2.392 22.759 1.00 96.44 273 THR A O 1
ATOM 2015 N N . GLY A 1 274 ? -9.948 -2.973 23.661 1.00 96.06 274 GLY A N 1
ATOM 2016 C CA . GLY A 1 274 ? -10.358 -1.607 23.935 1.00 96.06 274 GLY A CA 1
ATOM 2017 C C . GLY A 1 274 ? -11.391 -1.522 25.040 1.00 96.06 274 GLY A C 1
ATOM 2018 O O . GLY A 1 274 ? -11.958 -2.529 25.467 1.00 96.06 274 GLY A O 1
ATOM 2019 N N . SER A 1 275 ? -11.629 -0.301 25.505 1.00 96.56 275 SER A N 1
ATOM 2020 C CA . SER A 1 275 ? -12.639 -0.033 26.519 1.00 96.56 275 SER A CA 1
ATOM 2021 C C . SER A 1 275 ? -13.461 1.210 26.220 1.00 96.56 275 SER A C 1
ATOM 2023 O O . SER A 1 275 ? -13.031 2.116 25.503 1.00 96.56 275 SER A O 1
ATOM 2025 N N . THR A 1 276 ? -14.668 1.253 26.772 1.00 96.50 276 THR A N 1
ATOM 2026 C CA . THR A 1 276 ? -15.577 2.391 26.662 1.00 96.50 276 THR A CA 1
ATOM 2027 C C . THR A 1 276 ? -16.125 2.800 28.026 1.00 96.50 276 THR A C 1
ATOM 2029 O O . THR A 1 276 ? -16.227 1.991 28.946 1.00 96.50 276 THR A O 1
ATOM 2032 N N . THR A 1 277 ? -16.482 4.076 28.149 1.00 93.00 277 THR A N 1
ATOM 2033 C CA . THR A 1 277 ? -17.300 4.598 29.254 1.00 93.00 277 THR A CA 1
ATOM 2034 C C . THR A 1 277 ? -18.764 4.783 28.847 1.00 93.00 277 THR A C 1
ATOM 2036 O O . THR A 1 277 ? -19.557 5.254 29.658 1.00 93.00 277 THR A O 1
ATOM 2039 N N . GLY A 1 278 ? -19.102 4.503 27.584 1.00 90.12 278 GLY A N 1
ATOM 2040 C CA . GLY A 1 278 ? -20.465 4.557 27.063 1.00 90.12 278 GLY A CA 1
ATOM 2041 C C . GLY A 1 278 ? -21.256 3.281 27.347 1.00 90.12 278 GLY A C 1
ATOM 2042 O O . GLY A 1 278 ? -20.717 2.293 27.843 1.00 90.12 278 GLY A O 1
ATOM 2043 N N . GLU A 1 279 ? -22.544 3.309 27.017 1.00 90.25 279 GLU A N 1
ATOM 2044 C CA . GLU A 1 279 ? -23.416 2.135 27.101 1.00 90.25 279 GLU A CA 1
ATOM 2045 C C . GLU A 1 279 ? -23.100 1.145 25.969 1.00 90.25 279 GLU A C 1
ATOM 2047 O O . GLU A 1 279 ? -22.842 1.558 24.839 1.00 90.25 279 GLU A O 1
ATOM 2052 N N . GLU A 1 280 ? -23.115 -0.159 26.255 1.00 90.62 280 GLU A N 1
ATOM 2053 C CA . GLU A 1 280 ? -22.886 -1.206 25.248 1.00 90.62 280 GLU A CA 1
ATOM 2054 C C . GLU A 1 280 ? -23.929 -1.114 24.119 1.00 90.62 280 GLU A C 1
ATOM 2056 O O . GLU A 1 280 ? -25.105 -0.835 24.353 1.00 90.62 280 GLU A O 1
ATOM 2061 N N . VAL A 1 281 ? -23.505 -1.375 22.880 1.00 92.44 281 VAL A N 1
ATOM 2062 C CA . VAL A 1 281 ? -24.426 -1.595 21.758 1.00 92.44 281 VAL A CA 1
ATOM 2063 C C . VAL A 1 281 ? -24.679 -3.098 21.664 1.00 92.44 281 VAL A C 1
ATOM 2065 O O . VAL A 1 281 ? -23.824 -3.818 21.162 1.00 92.44 281 VAL A O 1
ATOM 2068 N N . GLU A 1 282 ? -25.829 -3.586 22.139 1.00 89.44 282 GLU A N 1
ATOM 2069 C CA . GLU A 1 282 ? -26.098 -5.037 22.223 1.00 89.44 282 GLU A CA 1
ATOM 2070 C C . GLU A 1 282 ? -26.180 -5.738 20.853 1.00 89.44 282 GLU A C 1
ATOM 2072 O O . GLU A 1 282 ? -25.816 -6.906 20.724 1.00 89.44 282 GLU A O 1
ATOM 2077 N N . ALA A 1 283 ? -26.650 -5.033 19.821 1.00 93.38 283 ALA A N 1
ATOM 2078 C CA . ALA A 1 283 ? -26.814 -5.559 18.465 1.00 93.38 283 ALA A CA 1
ATOM 2079 C C . ALA A 1 283 ? -26.275 -4.558 17.429 1.00 93.38 283 ALA A C 1
ATOM 2081 O O . ALA A 1 283 ? -27.057 -3.871 16.758 1.00 93.38 283 ALA A O 1
ATOM 2082 N N . PRO A 1 284 ? -24.944 -4.400 17.326 1.00 95.50 284 PRO A N 1
ATOM 2083 C CA . PRO A 1 284 ? -24.345 -3.464 16.395 1.00 95.50 284 PRO A CA 1
ATOM 2084 C C . PRO A 1 284 ? -24.561 -3.950 14.959 1.00 95.50 284 PRO A C 1
ATOM 2086 O O . PRO A 1 284 ? -24.473 -5.137 14.654 1.00 95.50 284 PRO A O 1
ATOM 2089 N N . THR A 1 285 ? -24.840 -3.011 14.063 1.00 95.69 285 THR A N 1
ATOM 2090 C CA . THR A 1 285 ? -25.027 -3.258 12.624 1.00 95.69 285 THR A CA 1
ATOM 2091 C C . THR A 1 285 ? -23.861 -2.723 11.798 1.00 95.69 285 THR A C 1
ATOM 2093 O O . THR A 1 285 ? -23.635 -3.176 10.676 1.00 95.69 285 THR A O 1
ATOM 2096 N N . ARG A 1 286 ? -23.080 -1.788 12.349 1.00 95.25 286 ARG A N 1
ATOM 2097 C CA . ARG A 1 286 ? -21.925 -1.178 11.689 1.00 95.25 286 ARG A CA 1
ATOM 2098 C C . ARG A 1 286 ? -20.731 -1.126 12.633 1.00 95.25 286 ARG A C 1
ATOM 2100 O O . ARG A 1 286 ? -20.883 -0.840 13.820 1.00 95.25 286 ARG A O 1
ATOM 2107 N N . MET A 1 287 ? -19.547 -1.362 12.077 1.00 95.62 287 MET A N 1
ATOM 2108 C CA . MET A 1 287 ? -18.266 -1.218 12.757 1.00 95.62 287 MET A CA 1
ATOM 2109 C C . MET A 1 287 ? -17.384 -0.248 11.973 1.00 95.62 287 MET A C 1
ATOM 2111 O O . MET A 1 287 ? -17.267 -0.355 10.752 1.00 95.62 287 MET A O 1
ATOM 2115 N N . SER A 1 288 ? -16.760 0.699 12.669 1.00 95.69 288 SER A N 1
ATOM 2116 C CA . SER A 1 288 ? -15.820 1.650 12.073 1.00 95.69 288 SER A CA 1
ATOM 2117 C C . SER A 1 288 ? -14.538 1.738 12.890 1.00 95.69 288 SER A C 1
ATOM 2119 O O . SER A 1 288 ? -14.583 1.760 14.116 1.00 95.69 288 SER A O 1
ATOM 2121 N N . PHE A 1 289 ? -13.393 1.813 12.221 1.00 94.94 289 PHE A N 1
ATOM 2122 C CA . PHE A 1 289 ? -12.094 2.061 12.830 1.00 94.94 289 PHE A CA 1
ATOM 2123 C C . PHE A 1 289 ? -11.698 3.515 12.607 1.00 94.94 289 PHE A C 1
ATOM 2125 O O . PHE A 1 289 ? -11.713 4.022 11.482 1.00 94.94 289 PHE A O 1
ATOM 2132 N N . GLU A 1 290 ? -11.321 4.182 13.690 1.00 95.44 290 GLU A N 1
ATOM 2133 C CA . GLU A 1 290 ? -10.525 5.395 13.621 1.00 95.44 290 GLU A CA 1
ATOM 2134 C C . GLU A 1 290 ? -9.057 4.980 13.517 1.00 95.44 290 GLU A C 1
ATOM 2136 O O . GLU A 1 290 ? -8.515 4.307 14.399 1.00 95.44 290 GLU A O 1
ATOM 2141 N N . ILE A 1 291 ? -8.433 5.351 12.408 1.00 92.88 291 ILE A N 1
ATOM 2142 C CA . ILE A 1 291 ? -7.033 5.092 12.119 1.00 92.88 291 ILE A CA 1
ATOM 2143 C C . ILE A 1 291 ? -6.268 6.384 12.317 1.00 92.88 291 ILE A C 1
ATOM 2145 O O . ILE A 1 291 ? -6.512 7.369 11.617 1.00 92.88 291 ILE A O 1
ATOM 2149 N N . THR A 1 292 ? -5.320 6.358 13.243 1.00 93.94 292 THR A N 1
ATOM 2150 C CA . THR A 1 292 ? -4.298 7.390 13.359 1.00 93.94 292 THR A CA 1
ATOM 2151 C C . THR A 1 292 ? -3.131 7.009 12.466 1.00 93.94 292 THR A C 1
ATOM 2153 O O . THR A 1 292 ? -2.553 5.937 12.646 1.00 93.94 292 THR A O 1
ATOM 2156 N N . HIS A 1 293 ? -2.756 7.882 11.534 1.00 92.38 293 HIS A N 1
ATOM 2157 C CA . HIS A 1 293 ? -1.563 7.708 10.715 1.00 92.38 293 HIS A CA 1
ATOM 2158 C C . HIS A 1 293 ? -0.553 8.832 10.935 1.00 92.38 293 HIS A C 1
ATOM 2160 O O . HIS A 1 293 ? -0.916 10.002 11.078 1.00 92.38 293 HIS A O 1
ATOM 2166 N N . THR A 1 294 ? 0.723 8.466 10.944 1.00 91.38 294 THR A N 1
ATOM 2167 C CA . THR A 1 294 ? 1.852 9.374 11.160 1.00 91.38 294 THR A CA 1
ATOM 2168 C C . THR A 1 294 ? 2.845 9.184 10.016 1.00 91.38 294 THR A C 1
ATOM 2170 O O . THR A 1 294 ? 3.589 8.201 10.025 1.00 91.38 294 THR A O 1
ATOM 2173 N N . PRO A 1 295 ? 2.841 10.069 9.002 1.00 86.94 295 PRO A N 1
ATOM 2174 C CA . PRO A 1 295 ? 3.881 10.080 7.990 1.00 86.94 295 PRO A CA 1
ATOM 2175 C C . PRO A 1 295 ? 5.169 10.675 8.571 1.00 86.94 295 PRO A C 1
ATOM 2177 O O . PRO A 1 295 ? 5.145 11.674 9.299 1.00 86.94 295 PRO A O 1
ATOM 2180 N N . GLY A 1 296 ? 6.293 10.076 8.215 1.00 84.69 296 GLY A N 1
ATOM 2181 C CA . GLY A 1 296 ? 7.630 10.559 8.511 1.00 84.69 296 GLY A CA 1
ATOM 2182 C C . GLY A 1 296 ? 8.430 10.825 7.242 1.00 84.69 296 GLY A C 1
ATOM 2183 O O . GLY A 1 296 ? 7.931 10.714 6.118 1.00 84.69 296 GLY A O 1
ATOM 2184 N N . LEU A 1 297 ? 9.684 11.195 7.449 1.00 80.62 297 LEU A N 1
ATOM 2185 C CA . LEU A 1 297 ? 10.676 11.402 6.409 1.00 80.62 297 LEU A CA 1
ATOM 2186 C C . LEU A 1 297 ? 12.018 10.920 6.946 1.00 80.62 297 LEU A C 1
ATOM 2188 O O . LEU A 1 297 ? 12.496 11.467 7.939 1.00 80.62 297 LEU A O 1
ATOM 2192 N N . ASP A 1 298 ? 12.633 9.983 6.235 1.00 80.56 298 ASP A N 1
ATOM 2193 C CA . ASP A 1 298 ? 13.949 9.450 6.567 1.00 80.56 298 ASP A CA 1
ATOM 2194 C C . ASP A 1 298 ? 14.917 9.714 5.417 1.00 80.56 298 ASP A C 1
ATOM 2196 O O . ASP A 1 298 ? 14.561 9.615 4.237 1.00 80.56 298 ASP A O 1
ATOM 2200 N N . ILE A 1 299 ? 16.172 9.990 5.764 1.00 71.69 299 ILE A N 1
ATOM 2201 C CA . ILE A 1 299 ? 17.281 9.995 4.811 1.00 71.69 299 ILE A CA 1
ATOM 2202 C C . ILE A 1 299 ? 18.103 8.747 5.088 1.00 71.69 299 ILE A C 1
ATOM 2204 O O . ILE A 1 299 ? 18.645 8.573 6.177 1.00 71.69 299 ILE A O 1
ATOM 2208 N N . THR A 1 300 ? 18.216 7.879 4.094 1.00 73.50 300 THR A N 1
ATOM 2209 C CA . THR A 1 300 ? 18.941 6.617 4.220 1.00 73.50 300 THR A CA 1
ATOM 2210 C C . THR A 1 300 ? 20.276 6.708 3.504 1.00 73.50 300 THR A C 1
ATOM 2212 O O . THR A 1 300 ? 20.360 7.233 2.395 1.00 73.50 300 THR A O 1
ATOM 2215 N N . CYS A 1 301 ? 21.317 6.137 4.091 1.00 64.94 301 CYS A N 1
ATOM 2216 C CA . CYS A 1 301 ? 22.557 5.841 3.387 1.00 64.94 301 CYS A CA 1
ATOM 2217 C C . CYS A 1 301 ? 22.877 4.369 3.587 1.00 64.94 301 CYS 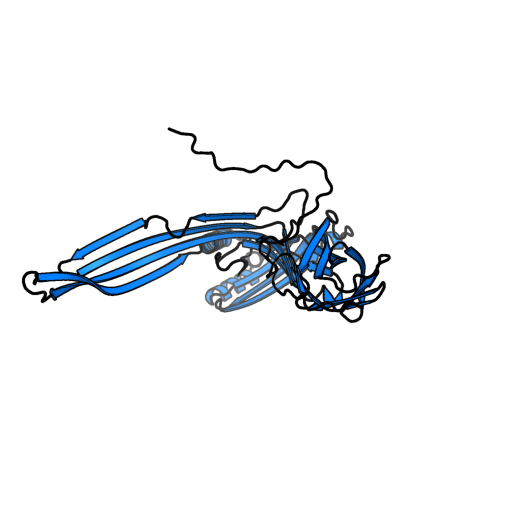A C 1
ATOM 2219 O O . CYS A 1 301 ? 22.641 3.803 4.652 1.00 64.94 301 CYS A O 1
ATOM 2221 N N . GLY A 1 302 ? 23.379 3.725 2.550 1.00 71.19 302 GLY A N 1
ATOM 2222 C CA . GLY A 1 302 ? 23.597 2.298 2.572 1.00 71.19 302 GLY A CA 1
ATOM 2223 C C . GLY A 1 302 ? 24.658 1.856 1.597 1.00 71.19 302 GLY A C 1
ATOM 2224 O O . GLY A 1 302 ? 25.312 2.659 0.938 1.00 71.19 302 GLY A O 1
ATOM 2225 N N . PHE A 1 303 ? 24.795 0.546 1.499 1.00 69.12 303 PHE A N 1
ATOM 2226 C CA . PHE A 1 303 ? 25.630 -0.119 0.522 1.00 69.12 303 PHE A CA 1
ATOM 2227 C C . PHE A 1 303 ? 24.805 -1.198 -0.166 1.00 69.12 303 PHE A C 1
ATOM 2229 O O . PHE A 1 303 ? 24.123 -1.977 0.503 1.00 69.12 303 PHE A O 1
ATOM 2236 N N . PHE A 1 304 ? 24.863 -1.246 -1.489 1.00 71.19 304 PHE A N 1
ATOM 2237 C CA . PHE A 1 304 ? 24.170 -2.249 -2.284 1.00 71.19 304 PHE A CA 1
ATOM 2238 C C . PHE A 1 304 ? 25.170 -3.136 -3.020 1.00 71.19 304 PHE A C 1
ATOM 2240 O O . PHE A 1 304 ? 26.320 -2.759 -3.262 1.00 71.19 304 PHE A O 1
ATOM 2247 N N . TYR A 1 305 ? 24.712 -4.328 -3.384 1.00 67.69 305 TYR A N 1
ATOM 2248 C CA . TYR A 1 305 ? 25.401 -5.205 -4.314 1.00 67.69 305 TYR A CA 1
ATOM 2249 C C . TYR A 1 305 ? 24.382 -5.957 -5.169 1.00 67.69 305 TYR A C 1
ATOM 2251 O O . TYR A 1 305 ? 23.285 -6.287 -4.720 1.00 67.69 305 TYR A O 1
ATOM 2259 N N . SER A 1 306 ? 24.759 -6.250 -6.403 1.00 71.56 306 SER A N 1
ATOM 2260 C CA . SER A 1 306 ? 23.994 -7.050 -7.347 1.00 71.56 306 SER A CA 1
ATOM 2261 C C . SER A 1 306 ? 24.959 -7.817 -8.237 1.00 71.56 306 SER A C 1
ATOM 2263 O O . SER A 1 306 ? 25.933 -7.262 -8.745 1.00 71.56 306 SER A O 1
ATOM 2265 N N . VAL A 1 307 ? 24.701 -9.105 -8.418 1.00 66.00 307 VAL A N 1
ATOM 2266 C CA . VAL A 1 307 ? 25.416 -9.976 -9.347 1.00 66.00 307 VAL A CA 1
ATOM 2267 C C . VAL A 1 307 ? 24.377 -10.697 -10.186 1.00 66.00 307 VAL A C 1
ATOM 2269 O O . VAL A 1 307 ? 23.422 -11.270 -9.663 1.00 66.00 307 VAL A O 1
ATOM 2272 N N . SER A 1 308 ? 24.563 -10.687 -11.498 1.00 65.38 308 SER A N 1
ATOM 2273 C CA . SER A 1 308 ? 23.706 -11.397 -12.437 1.00 65.38 308 SER A CA 1
ATOM 2274 C C . SER A 1 308 ? 24.520 -12.213 -13.431 1.00 65.38 308 SER A C 1
ATOM 2276 O O . SER A 1 308 ? 25.633 -11.836 -13.801 1.00 65.38 308 SER A O 1
ATOM 2278 N N . ILE A 1 309 ? 23.963 -13.345 -13.858 1.00 64.62 309 ILE A N 1
ATOM 2279 C CA . ILE A 1 309 ? 24.531 -14.259 -14.851 1.00 64.62 309 ILE A CA 1
ATOM 2280 C C . ILE A 1 309 ? 23.408 -14.670 -15.811 1.00 64.62 309 ILE A C 1
ATOM 2282 O O . ILE A 1 309 ? 22.330 -15.081 -15.374 1.00 64.62 309 ILE A O 1
ATOM 2286 N N . LEU A 1 310 ? 23.659 -14.570 -17.124 1.00 64.81 310 LEU A N 1
ATOM 2287 C CA . LEU A 1 310 ? 22.736 -14.958 -18.204 1.00 64.81 310 LEU A CA 1
ATOM 2288 C C . LEU A 1 310 ? 21.368 -14.256 -18.173 1.00 64.81 310 LEU A C 1
ATOM 2290 O O . LEU A 1 310 ? 20.421 -14.757 -18.771 1.00 64.81 310 LEU A O 1
ATOM 2294 N N . LYS A 1 311 ? 21.234 -13.135 -17.451 1.00 55.38 311 LYS A N 1
ATOM 2295 C CA . LYS A 1 311 ? 19.964 -12.453 -17.115 1.00 55.38 311 LYS A CA 1
ATOM 2296 C C . LYS A 1 311 ? 18.902 -13.315 -16.405 1.00 55.38 311 LYS A C 1
ATOM 2298 O O . LYS A 1 311 ? 17.867 -12.786 -16.024 1.00 55.38 311 LYS A O 1
ATOM 2303 N N . LEU A 1 312 ? 19.145 -14.612 -16.214 1.00 53.16 312 LEU A N 1
ATOM 2304 C CA . LEU A 1 312 ? 18.218 -15.566 -15.596 1.00 53.16 312 LEU A CA 1
ATOM 2305 C C . LEU A 1 312 ? 18.471 -15.729 -14.097 1.00 53.16 312 LEU A C 1
ATOM 2307 O O . LEU A 1 312 ? 17.547 -16.005 -13.340 1.00 53.16 312 LEU A O 1
ATOM 2311 N N . PHE A 1 313 ? 19.721 -15.555 -13.669 1.00 60.53 313 PHE A N 1
ATOM 2312 C CA . PHE A 1 313 ? 20.110 -15.649 -12.270 1.00 60.53 313 PHE A CA 1
ATOM 2313 C C . PHE A 1 313 ? 20.606 -14.286 -11.821 1.00 60.53 313 PHE A C 1
ATOM 2315 O O . PHE A 1 313 ? 21.660 -13.838 -12.266 1.00 60.53 313 PHE A O 1
ATOM 2322 N N . SER A 1 314 ? 19.843 -13.624 -10.957 1.00 51.69 314 SER A N 1
ATOM 2323 C CA . SER A 1 314 ? 20.236 -12.375 -10.313 1.00 51.69 314 SER A CA 1
ATOM 2324 C C . SER A 1 314 ? 20.126 -12.545 -8.806 1.00 51.69 314 SER A C 1
ATOM 2326 O O . SER A 1 314 ? 19.130 -13.056 -8.300 1.00 51.69 314 SER A O 1
ATOM 2328 N N . VAL A 1 315 ? 21.180 -12.151 -8.099 1.00 60.59 315 VAL A N 1
ATOM 2329 C CA . VAL A 1 315 ? 21.216 -12.084 -6.642 1.00 60.59 315 VAL A CA 1
ATOM 2330 C C . VAL A 1 315 ? 21.723 -10.704 -6.276 1.00 60.59 315 VAL A C 1
ATOM 2332 O O . VAL A 1 315 ? 22.793 -10.289 -6.718 1.00 60.59 315 VAL A O 1
ATOM 2335 N N . GLY A 1 316 ? 20.967 -10.001 -5.449 1.00 56.50 316 GLY A N 1
ATOM 2336 C CA . GLY A 1 316 ? 21.348 -8.693 -4.952 1.00 56.50 316 GLY A CA 1
ATOM 2337 C C . GLY A 1 316 ? 20.809 -8.459 -3.555 1.00 56.50 316 GLY A C 1
ATOM 2338 O O . GLY A 1 316 ? 19.917 -9.163 -3.082 1.00 56.50 316 GLY A O 1
ATOM 2339 N N . GLY A 1 317 ? 21.379 -7.467 -2.894 1.00 49.91 317 GLY A N 1
ATOM 2340 C CA . GLY A 1 317 ? 20.983 -7.062 -1.561 1.00 49.91 317 GLY A CA 1
ATOM 2341 C C . GLY A 1 317 ? 21.454 -5.651 -1.256 1.00 49.91 317 GLY A C 1
ATOM 2342 O O . GLY A 1 317 ? 22.317 -5.091 -1.933 1.00 49.91 317 GLY A O 1
ATOM 2343 N N . SER A 1 318 ? 20.881 -5.079 -0.208 1.00 64.69 318 SER A N 1
ATOM 2344 C CA . SER A 1 318 ? 21.225 -3.748 0.273 1.00 64.69 318 SER A CA 1
ATOM 2345 C C . SER A 1 318 ? 21.260 -3.737 1.793 1.00 64.69 318 SER A C 1
ATOM 2347 O O . SER A 1 318 ? 20.370 -4.296 2.433 1.00 64.69 318 SER A O 1
ATOM 2349 N N . ILE A 1 319 ? 22.260 -3.072 2.360 1.00 70.69 319 ILE A N 1
ATOM 2350 C CA . ILE A 1 319 ? 22.329 -2.737 3.783 1.00 70.69 319 ILE A CA 1
ATOM 2351 C C . ILE A 1 319 ? 22.115 -1.235 3.886 1.00 70.69 319 ILE A C 1
ATOM 2353 O O . ILE A 1 319 ? 22.803 -0.471 3.216 1.00 70.69 319 ILE A O 1
ATOM 2357 N N . GLU A 1 320 ? 21.163 -0.810 4.706 1.00 69.25 320 GLU A N 1
ATOM 2358 C CA . GLU A 1 320 ? 20.775 0.593 4.848 1.00 69.25 320 GLU A CA 1
ATOM 2359 C C . GLU A 1 320 ? 20.841 1.006 6.315 1.00 69.25 320 GLU A C 1
ATOM 2361 O O . GLU A 1 320 ? 20.508 0.230 7.211 1.00 69.25 320 GLU A O 1
ATOM 2366 N N . VAL A 1 321 ? 21.274 2.242 6.540 1.00 73.56 321 VAL A N 1
ATOM 2367 C CA . VAL A 1 321 ? 21.239 2.924 7.827 1.00 73.56 321 VAL A CA 1
ATOM 2368 C C . VAL A 1 321 ? 20.407 4.188 7.654 1.00 73.56 321 VAL A C 1
ATOM 2370 O O . VAL A 1 321 ? 20.632 4.979 6.734 1.00 73.56 321 VAL A O 1
ATOM 2373 N N . ASP A 1 322 ? 19.446 4.376 8.550 1.00 73.50 322 ASP A N 1
ATOM 2374 C CA . ASP A 1 322 ? 18.733 5.638 8.694 1.00 73.50 322 ASP A CA 1
ATOM 2375 C C . ASP A 1 322 ? 19.682 6.675 9.302 1.00 73.50 322 ASP A C 1
ATOM 2377 O O . ASP A 1 322 ? 20.098 6.562 10.459 1.00 73.50 322 ASP A O 1
ATOM 2381 N N . LEU A 1 323 ? 20.057 7.670 8.499 1.00 68.88 323 LEU A N 1
ATOM 2382 C CA . LEU A 1 323 ? 20.984 8.709 8.916 1.00 68.88 323 LEU A CA 1
ATOM 2383 C C . LEU A 1 323 ? 20.367 9.622 9.970 1.00 68.88 323 LEU A C 1
ATOM 2385 O O . LEU A 1 323 ? 21.076 10.036 10.883 1.00 68.88 323 LEU A O 1
ATOM 2389 N N . LEU A 1 324 ? 19.075 9.938 9.877 1.00 68.94 324 LEU A N 1
ATOM 2390 C CA . LEU A 1 324 ? 18.436 10.833 10.842 1.00 68.94 324 LEU A CA 1
ATOM 2391 C C . LEU A 1 324 ? 18.419 10.189 12.223 1.00 68.94 324 LEU A C 1
ATOM 2393 O O . LEU A 1 324 ? 18.806 10.820 13.211 1.00 68.94 324 LEU A O 1
ATOM 2397 N N . ASN A 1 325 ? 18.077 8.904 12.277 1.00 71.25 325 ASN A N 1
ATOM 2398 C CA . ASN A 1 325 ? 18.138 8.139 13.511 1.00 71.25 325 ASN A CA 1
ATOM 2399 C C . ASN A 1 325 ? 19.587 7.969 14.009 1.00 71.25 325 ASN A C 1
ATOM 2401 O O . ASN A 1 325 ? 19.870 8.210 15.182 1.00 71.25 325 ASN A O 1
ATOM 2405 N N . ALA A 1 326 ? 20.543 7.669 13.120 1.00 66.25 326 ALA A N 1
ATOM 2406 C CA . ALA A 1 326 ? 21.961 7.550 13.479 1.00 66.25 326 ALA A CA 1
ATOM 2407 C C . ALA A 1 326 ? 22.571 8.857 14.025 1.00 66.25 326 ALA A C 1
ATOM 2409 O O . ALA A 1 326 ? 23.452 8.815 14.884 1.00 66.25 326 ALA A O 1
ATOM 2410 N N . PHE A 1 327 ? 22.093 10.016 13.565 1.00 70.88 327 PHE A N 1
ATOM 2411 C CA . PHE A 1 327 ? 22.487 11.330 14.080 1.00 70.88 327 PHE A CA 1
ATOM 2412 C C . PHE A 1 327 ? 21.663 11.788 15.297 1.00 70.88 327 PHE A C 1
ATOM 2414 O O . PHE A 1 327 ? 21.883 12.888 15.802 1.00 70.88 327 PHE A O 1
ATOM 2421 N N . GLY A 1 328 ? 20.749 10.953 15.801 1.00 64.25 328 GLY A N 1
ATOM 2422 C CA . GLY A 1 328 ? 19.955 11.227 16.999 1.00 64.25 328 GLY A CA 1
ATOM 2423 C C . GLY A 1 328 ? 18.769 12.169 16.783 1.00 64.25 328 GLY A C 1
ATOM 2424 O O . GLY A 1 328 ? 18.174 12.615 17.763 1.00 64.25 328 GLY A O 1
ATOM 2425 N N . PHE A 1 329 ? 18.410 12.473 15.532 1.00 60.47 329 PHE A N 1
ATOM 2426 C CA . PHE A 1 329 ? 17.193 13.228 15.216 1.00 60.47 329 PHE A CA 1
ATOM 2427 C C . PHE A 1 329 ? 15.930 12.362 15.339 1.00 60.47 329 PHE A C 1
ATOM 2429 O O . PHE A 1 329 ? 14.855 12.903 15.589 1.00 60.47 329 PHE A O 1
ATOM 2436 N N . GLY A 1 330 ? 16.077 11.035 15.222 1.00 63.78 330 GLY A N 1
ATOM 2437 C CA . GLY A 1 330 ? 14.958 10.092 15.149 1.00 63.78 330 GLY A CA 1
ATOM 2438 C C . GLY A 1 330 ? 14.135 10.268 13.870 1.00 63.78 330 GLY A C 1
ATOM 2439 O O . GLY A 1 330 ? 14.485 11.073 13.004 1.00 63.78 330 GLY A O 1
ATOM 2440 N N . ASP A 1 331 ? 13.036 9.522 13.761 1.00 64.12 331 ASP A N 1
ATOM 2441 C CA . ASP A 1 331 ? 12.042 9.738 12.707 1.00 64.12 331 ASP A CA 1
ATOM 2442 C C . ASP A 1 331 ? 11.498 11.171 12.861 1.00 64.12 331 ASP A C 1
ATOM 2444 O O . ASP A 1 331 ? 11.139 11.574 13.968 1.00 64.12 331 ASP A O 1
ATOM 2448 N N . LEU A 1 332 ? 11.438 11.959 11.782 1.00 63.47 332 LEU A N 1
ATOM 2449 C CA . LEU A 1 332 ? 10.826 13.293 11.807 1.00 63.47 332 LEU A CA 1
ATOM 2450 C C . LEU A 1 332 ? 9.319 13.160 11.530 1.00 63.47 332 LEU A C 1
ATOM 2452 O O . LEU A 1 332 ? 8.934 13.110 10.357 1.00 63.47 332 LEU A O 1
ATOM 2456 N N . PRO A 1 333 ? 8.434 13.100 12.550 1.00 65.50 333 PRO A N 1
ATOM 2457 C CA . PRO A 1 333 ? 7.008 12.999 12.296 1.00 65.50 333 PRO A CA 1
ATOM 2458 C C . PRO A 1 333 ? 6.513 14.318 11.705 1.00 65.50 333 PRO A C 1
ATOM 2460 O O . PRO A 1 333 ? 6.687 15.390 12.286 1.00 65.50 333 PRO A O 1
ATOM 2463 N N . VAL A 1 334 ? 5.828 14.242 10.568 1.00 70.12 334 VAL A N 1
ATOM 2464 C CA . VAL A 1 334 ? 5.202 15.416 9.932 1.00 70.12 334 VAL A CA 1
ATOM 2465 C C . VAL A 1 334 ? 3.854 15.758 10.602 1.00 70.12 334 VAL A C 1
ATOM 2467 O O . VAL A 1 334 ? 3.177 16.717 10.238 1.00 70.12 334 VAL A O 1
ATOM 2470 N N . GLY A 1 335 ? 3.474 14.986 11.624 1.00 78.06 335 GLY A N 1
ATOM 2471 C CA . GLY A 1 335 ? 2.244 15.111 12.400 1.00 78.06 335 GLY A CA 1
ATOM 2472 C C . GLY A 1 335 ? 1.484 13.788 12.458 1.00 78.06 335 GLY A C 1
ATOM 2473 O O . GLY A 1 335 ? 1.826 12.837 11.761 1.00 78.06 335 GLY A O 1
ATOM 2474 N N . SER A 1 336 ? 0.445 13.733 13.287 1.00 86.62 336 SER A N 1
ATOM 2475 C CA . SER A 1 336 ? -0.492 12.607 13.319 1.00 86.62 336 SER A CA 1
ATOM 2476 C C . SER A 1 336 ? -1.851 13.069 12.828 1.00 86.62 336 SER A C 1
ATOM 2478 O O . SER A 1 336 ? -2.342 14.126 13.223 1.00 86.62 336 SER A O 1
ATOM 2480 N N . PHE A 1 337 ? -2.463 12.258 11.982 1.00 89.75 337 PHE A N 1
ATOM 2481 C CA . PHE A 1 337 ? -3.749 12.536 11.363 1.00 89.75 337 PHE A CA 1
ATOM 2482 C C . PHE A 1 337 ? -4.697 11.383 11.653 1.00 89.75 337 PHE A C 1
ATOM 2484 O O . PHE A 1 337 ? -4.252 10.252 11.821 1.00 89.75 337 PHE A O 1
ATOM 2491 N N . THR A 1 338 ? -5.996 11.658 11.702 1.00 90.62 338 THR A N 1
ATOM 2492 C CA . THR A 1 338 ? -7.008 10.631 11.946 1.00 90.62 338 THR A CA 1
ATOM 2493 C C . THR A 1 338 ? -7.971 10.531 10.779 1.00 90.62 338 THR A C 1
ATOM 2495 O O . THR A 1 338 ? -8.410 11.531 10.210 1.00 90.62 338 THR A O 1
ATOM 2498 N N . ASN A 1 339 ? -8.315 9.301 10.425 1.00 89.56 339 ASN A N 1
ATOM 2499 C CA . ASN A 1 339 ? -9.343 8.993 9.446 1.00 89.56 339 ASN A CA 1
ATOM 2500 C C . ASN A 1 339 ? -10.281 7.945 10.016 1.00 89.56 339 ASN A C 1
ATOM 2502 O O . ASN A 1 339 ? -9.882 7.126 10.835 1.00 89.56 339 ASN A O 1
ATOM 2506 N N . MET A 1 340 ? -11.529 7.957 9.566 1.00 90.12 340 MET A N 1
ATOM 2507 C CA . MET A 1 340 ? -12.507 6.951 9.951 1.00 90.12 340 MET A CA 1
ATOM 2508 C C . MET A 1 340 ? -12.895 6.148 8.720 1.00 90.12 340 MET A C 1
ATOM 2510 O O . MET A 1 340 ? -13.304 6.717 7.705 1.00 90.12 340 MET A O 1
ATOM 2514 N N . VAL A 1 341 ? -12.775 4.831 8.819 1.00 91.44 341 VAL A N 1
ATOM 2515 C CA . VAL A 1 341 ? -13.279 3.888 7.817 1.00 91.44 341 VAL A CA 1
ATOM 2516 C C . VAL A 1 341 ? -14.186 2.889 8.506 1.00 91.44 341 VAL A C 1
ATOM 2518 O O . VAL A 1 341 ? -14.002 2.597 9.681 1.00 91.44 341 VAL A O 1
ATOM 2521 N N . GLY A 1 342 ? -15.180 2.361 7.810 1.00 92.75 342 GLY A N 1
ATOM 2522 C CA . GLY A 1 342 ? -16.090 1.418 8.437 1.00 92.75 342 GLY A CA 1
ATOM 2523 C C . GLY A 1 342 ? -16.971 0.705 7.445 1.00 92.75 342 GLY A C 1
ATOM 2524 O O . GLY A 1 342 ? -17.147 1.159 6.314 1.00 92.75 342 GLY A O 1
ATOM 2525 N N . ASN A 1 343 ? -17.534 -0.403 7.901 1.00 93.88 343 ASN A N 1
ATOM 2526 C CA . ASN A 1 343 ? -18.363 -1.276 7.098 1.00 93.88 343 ASN A CA 1
ATOM 2527 C C . ASN A 1 343 ? -19.533 -1.835 7.914 1.00 93.88 343 ASN A C 1
ATOM 2529 O O . ASN A 1 343 ? -19.571 -1.747 9.145 1.00 93.88 343 ASN A O 1
ATOM 2533 N N . THR A 1 344 ? -20.513 -2.390 7.209 1.00 94.81 344 THR A N 1
ATOM 2534 C CA . THR A 1 344 ? -21.619 -3.126 7.828 1.00 94.81 344 THR A CA 1
ATOM 2535 C C . THR A 1 344 ? -21.072 -4.424 8.410 1.00 94.81 344 THR A C 1
ATOM 2537 O O . THR A 1 344 ? -20.317 -5.123 7.734 1.00 94.81 344 THR A O 1
ATOM 2540 N N . ILE A 1 345 ? -21.446 -4.757 9.645 1.00 95.38 345 ILE A N 1
ATOM 2541 C CA . ILE A 1 345 ? -20.969 -5.979 10.300 1.00 95.38 345 ILE A CA 1
ATOM 2542 C C . ILE A 1 345 ? -21.404 -7.207 9.487 1.00 95.38 345 ILE A C 1
ATOM 2544 O O . ILE A 1 345 ? -22.556 -7.303 9.062 1.0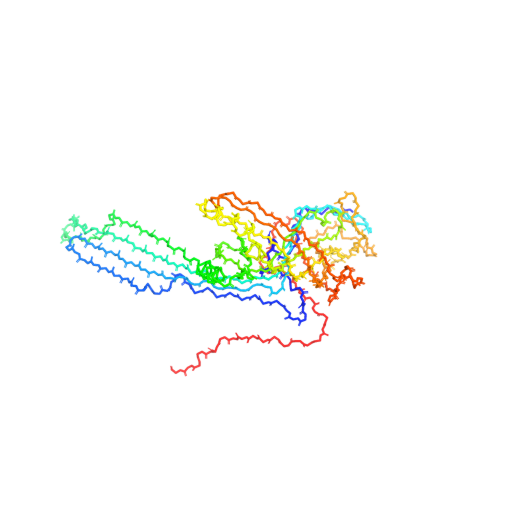0 95.38 345 ILE A O 1
ATOM 2548 N N . GLY A 1 346 ? -20.469 -8.128 9.245 1.00 93.94 346 GLY A N 1
ATOM 2549 C CA . GLY A 1 346 ? -20.668 -9.314 8.408 1.00 93.94 346 GLY A CA 1
ATOM 2550 C C . GLY A 1 346 ? -20.387 -9.105 6.914 1.00 93.94 346 GLY A C 1
ATOM 2551 O O . GLY A 1 346 ? -20.552 -10.043 6.135 1.00 93.94 346 GLY A O 1
ATOM 2552 N N . GLN A 1 347 ? -20.001 -7.899 6.476 1.00 93.00 347 GLN A N 1
ATOM 2553 C CA . GLN A 1 347 ? -19.605 -7.660 5.085 1.00 93.00 347 GLN A CA 1
ATOM 2554 C C . GLN A 1 347 ? -18.100 -7.819 4.883 1.00 93.00 347 GLN A C 1
ATOM 2556 O O . GLN A 1 347 ? -17.298 -7.123 5.495 1.00 93.00 347 GLN A O 1
ATOM 2561 N N . GLU A 1 348 ? -17.731 -8.663 3.921 1.00 92.06 348 GLU A N 1
ATOM 2562 C CA . GLU A 1 348 ? -16.339 -8.903 3.505 1.00 92.06 348 GLU A CA 1
ATOM 2563 C C . GLU A 1 348 ? -15.967 -8.151 2.214 1.00 92.06 348 GLU A C 1
ATOM 2565 O O . GLU A 1 348 ? -15.016 -8.493 1.517 1.00 92.06 348 GLU A O 1
ATOM 2570 N N . ARG A 1 349 ? -16.758 -7.134 1.856 1.00 87.19 349 ARG A N 1
ATOM 2571 C CA . ARG A 1 349 ? -16.507 -6.233 0.725 1.00 87.19 349 ARG A CA 1
ATOM 2572 C C . ARG A 1 349 ? -16.828 -4.804 1.121 1.00 87.19 349 ARG A C 1
ATOM 2574 O O . ARG A 1 349 ? -17.801 -4.566 1.836 1.00 87.19 349 ARG A O 1
ATOM 2581 N N . ILE A 1 350 ? -16.050 -3.857 0.621 1.00 82.81 350 ILE A N 1
ATOM 2582 C CA . ILE A 1 350 ? -16.238 -2.426 0.835 1.00 82.81 350 ILE A CA 1
ATOM 2583 C C . ILE A 1 350 ? -17.054 -1.873 -0.335 1.00 82.81 350 ILE A C 1
ATOM 2585 O O . ILE A 1 350 ? -16.624 -1.846 -1.489 1.00 82.81 350 ILE A O 1
ATOM 2589 N N . GLY A 1 351 ? -18.282 -1.436 -0.040 1.00 63.53 351 GLY A N 1
ATOM 2590 C CA . GLY A 1 351 ? -19.183 -0.863 -1.040 1.00 63.53 351 GLY A CA 1
ATOM 2591 C C . GLY A 1 351 ? -18.570 0.344 -1.766 1.00 63.53 351 GLY A C 1
ATOM 2592 O O . GLY A 1 351 ? -17.856 1.156 -1.173 1.00 63.53 351 GLY A O 1
ATOM 2593 N N . ARG A 1 352 ? -18.877 0.504 -3.063 1.00 48.72 352 ARG A N 1
ATOM 2594 C CA . ARG A 1 352 ? -18.462 1.682 -3.848 1.00 48.72 352 ARG A CA 1
ATOM 2595 C C . ARG A 1 352 ? -18.958 2.962 -3.162 1.00 48.72 352 ARG A C 1
ATOM 2597 O O . ARG A 1 352 ? -20.162 3.176 -3.077 1.00 48.72 352 ARG A O 1
ATOM 2604 N N . GLY A 1 353 ? -18.032 3.804 -2.700 1.00 46.16 353 GLY A N 1
ATOM 2605 C CA . GLY A 1 353 ? -18.335 5.062 -2.001 1.00 46.16 353 GLY A CA 1
ATOM 2606 C C . GLY A 1 353 ? -18.306 4.995 -0.467 1.00 46.16 353 GLY A C 1
ATOM 2607 O O . GLY A 1 353 ? -18.573 6.008 0.166 1.00 46.16 353 GLY A O 1
ATOM 2608 N N . ALA A 1 354 ? -17.964 3.847 0.132 1.00 41.09 354 ALA A N 1
ATOM 2609 C CA . ALA A 1 354 ? -17.762 3.709 1.581 1.00 41.09 354 ALA A CA 1
ATOM 2610 C C . ALA A 1 354 ? -16.312 3.995 2.042 1.00 41.09 354 ALA A C 1
ATOM 2612 O O . ALA A 1 354 ? -16.045 3.997 3.243 1.00 41.09 354 ALA A O 1
ATOM 2613 N N . GLY A 1 355 ? -15.389 4.251 1.103 1.00 40.94 355 GLY A N 1
ATOM 2614 C CA . GLY A 1 355 ? -14.005 4.646 1.391 1.00 40.94 355 GLY A CA 1
ATOM 2615 C C . GLY A 1 355 ? -13.956 5.985 2.135 1.00 40.94 355 GLY A C 1
ATOM 2616 O O . GLY A 1 355 ? -14.623 6.937 1.736 1.00 40.94 355 GLY A O 1
ATOM 2617 N N . GLY A 1 356 ? -13.219 6.012 3.247 1.00 42.75 356 GLY A N 1
ATOM 2618 C CA . GLY A 1 356 ? -13.303 7.007 4.321 1.00 42.75 356 GLY A CA 1
ATOM 2619 C C . GLY A 1 356 ? -13.376 8.483 3.913 1.00 42.75 356 GLY A C 1
ATOM 2620 O O . GLY A 1 356 ? -12.744 8.944 2.965 1.00 42.75 356 GLY A O 1
ATOM 2621 N N . VAL A 1 357 ? -14.123 9.253 4.707 1.00 39.75 357 VAL A N 1
ATOM 2622 C CA . VAL A 1 357 ? -14.153 10.717 4.628 1.00 39.75 357 VAL A CA 1
ATOM 2623 C C . VAL A 1 357 ? -13.045 11.256 5.530 1.00 39.75 357 VAL A C 1
ATOM 2625 O O . VAL A 1 357 ? -13.128 11.135 6.753 1.00 39.75 357 VAL A O 1
ATOM 2628 N N . ALA A 1 358 ? -12.018 11.872 4.946 1.00 37.47 358 ALA A N 1
ATOM 2629 C CA . ALA A 1 358 ? -11.029 12.616 5.716 1.00 37.47 358 ALA A CA 1
ATOM 2630 C C . ALA A 1 358 ? -11.718 13.814 6.394 1.00 37.47 358 ALA A C 1
ATOM 2632 O O . ALA A 1 358 ? -12.129 14.768 5.729 1.00 37.47 358 ALA A O 1
ATOM 2633 N N . LYS A 1 359 ? -11.864 13.781 7.723 1.00 34.78 359 LYS A N 1
ATOM 2634 C CA . LYS A 1 359 ? -12.278 14.961 8.493 1.00 34.78 359 LYS A CA 1
ATOM 2635 C C . LYS A 1 359 ? -11.049 15.835 8.725 1.00 34.78 359 LYS A C 1
ATOM 2637 O O . LYS A 1 359 ? -10.355 15.687 9.725 1.00 34.78 359 LYS A O 1
ATOM 2642 N N . ALA A 1 360 ? -10.778 16.758 7.806 1.00 32.59 360 ALA A N 1
ATOM 2643 C CA . ALA A 1 360 ? -9.869 17.859 8.102 1.00 32.59 360 ALA A CA 1
ATOM 2644 C C . ALA A 1 360 ? -10.482 18.711 9.228 1.00 32.59 360 ALA A C 1
ATOM 2646 O O . ALA A 1 360 ? -11.637 19.129 9.128 1.00 32.59 360 ALA A O 1
ATOM 2647 N N . GLN A 1 361 ? -9.726 18.970 10.300 1.00 33.47 361 GLN A N 1
ATOM 2648 C CA . GLN A 1 361 ? -10.081 20.014 11.264 1.00 33.47 361 GLN A CA 1
ATOM 2649 C C . GLN A 1 361 ? -10.245 21.328 10.487 1.00 33.47 361 GLN A C 1
ATOM 2651 O O . GLN A 1 361 ? -9.322 21.770 9.803 1.00 33.47 361 GLN A O 1
ATOM 2656 N N . GLU A 1 362 ? -11.448 21.902 10.527 1.00 34.06 362 GLU A N 1
ATOM 2657 C CA . GLU A 1 362 ? -11.848 23.049 9.715 1.00 34.06 362 GLU A CA 1
ATOM 2658 C C . GLU A 1 362 ? -10.847 24.208 9.803 1.00 34.06 362 GLU A C 1
ATOM 2660 O O . GLU A 1 362 ? -10.728 24.869 10.834 1.00 34.06 362 GLU A O 1
ATOM 2665 N N . LYS A 1 363 ? -10.191 24.508 8.677 1.00 35.41 363 LYS A N 1
ATOM 2666 C CA . LYS A 1 363 ? -9.874 25.873 8.236 1.00 35.41 363 LYS A CA 1
ATOM 2667 C C . LYS A 1 363 ? -9.619 25.884 6.726 1.00 35.41 363 LYS A C 1
ATOM 2669 O O . LYS A 1 363 ? -8.507 25.691 6.260 1.00 35.41 363 LYS A O 1
ATOM 2674 N N . GLY A 1 364 ? -10.709 26.110 5.990 1.00 37.66 364 GLY A N 1
ATOM 2675 C CA . GLY A 1 364 ? -10.761 26.704 4.652 1.00 37.66 364 GLY A CA 1
AT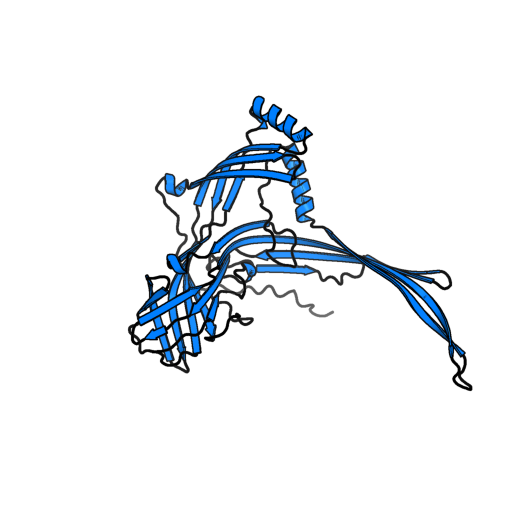OM 2676 C C . GLY A 1 364 ? -9.793 26.180 3.590 1.00 37.66 364 GLY A C 1
ATOM 2677 O O . GLY A 1 364 ? -8.760 26.795 3.353 1.00 37.66 364 GLY A O 1
ATOM 2678 N N . LEU A 1 365 ? -10.213 25.174 2.822 1.00 28.59 365 LEU A N 1
ATOM 2679 C CA . LEU A 1 365 ? -9.691 24.950 1.472 1.00 28.59 365 LEU A CA 1
ATOM 2680 C C . LEU A 1 365 ? -10.855 24.916 0.480 1.00 28.59 365 LEU A C 1
ATOM 2682 O O . LEU A 1 365 ? -11.805 24.148 0.619 1.00 28.59 365 LEU A O 1
ATOM 2686 N N . ARG A 1 366 ? -10.797 25.824 -0.501 1.00 28.44 366 ARG A N 1
ATOM 2687 C CA . ARG A 1 366 ? -11.747 25.905 -1.612 1.00 28.44 366 ARG A CA 1
ATOM 2688 C C . ARG A 1 366 ? -11.507 24.720 -2.541 1.00 28.44 366 ARG A C 1
ATOM 2690 O O . ARG A 1 366 ? -10.423 24.585 -3.099 1.00 28.44 366 ARG A O 1
ATOM 2697 N N . GLN A 1 367 ? -12.540 23.913 -2.739 1.00 27.44 367 GLN A N 1
ATOM 2698 C CA . GLN A 1 367 ? -12.606 22.925 -3.807 1.00 27.44 367 GLN A CA 1
ATOM 2699 C C . GLN A 1 367 ? -12.445 23.642 -5.159 1.00 27.44 367 GLN A C 1
ATOM 2701 O O . GLN A 1 367 ? -13.304 24.433 -5.548 1.00 27.44 367 GLN A O 1
ATOM 2706 N N . VAL A 1 368 ? -11.346 23.392 -5.873 1.00 26.69 368 VAL A N 1
ATOM 2707 C CA . VAL A 1 368 ? -11.212 23.794 -7.279 1.00 26.69 368 VAL A CA 1
ATOM 2708 C C . VAL A 1 368 ? -11.629 22.600 -8.124 1.00 26.69 368 VAL A C 1
ATOM 2710 O O . VAL A 1 368 ? -10.847 21.692 -8.385 1.00 26.69 368 VAL A O 1
ATOM 2713 N N . VAL A 1 369 ? -12.899 22.591 -8.523 1.00 27.05 369 VAL A N 1
ATOM 2714 C CA . VAL A 1 369 ? -13.380 21.704 -9.582 1.00 27.05 369 VAL A CA 1
ATOM 2715 C C . VAL A 1 369 ? -12.916 22.311 -10.901 1.00 27.05 369 VAL A C 1
ATOM 2717 O O . VAL A 1 369 ? -13.473 23.310 -11.354 1.00 27.05 369 VAL A O 1
ATOM 2720 N N . LEU A 1 370 ? -11.887 21.734 -11.521 1.00 26.84 370 LEU A N 1
ATOM 2721 C CA . LEU A 1 370 ? -11.593 22.006 -12.926 1.00 26.84 370 LEU A CA 1
ATOM 2722 C C . LEU A 1 370 ? -12.650 21.281 -13.764 1.00 26.84 370 LEU A C 1
ATOM 2724 O O . LEU A 1 370 ? -12.460 20.147 -14.194 1.00 26.84 370 LEU A O 1
ATOM 2728 N N . ALA A 1 371 ? -13.806 21.921 -13.936 1.00 27.41 371 ALA A N 1
ATOM 2729 C CA . ALA A 1 371 ? -14.754 21.509 -14.955 1.00 27.41 371 ALA A CA 1
ATOM 2730 C C . ALA A 1 371 ? -14.105 21.747 -16.333 1.00 27.41 371 ALA A C 1
ATOM 2732 O O . ALA A 1 371 ? -13.494 22.804 -16.531 1.00 27.41 371 ALA A O 1
ATOM 2733 N N . PRO A 1 372 ? -14.213 20.808 -17.290 1.00 26.41 372 PRO A N 1
ATOM 2734 C CA . PRO A 1 372 ? -13.820 21.087 -18.664 1.00 26.41 372 PRO A CA 1
ATOM 2735 C C . PRO A 1 372 ? -14.604 22.312 -19.165 1.00 26.41 372 PRO A C 1
ATOM 2737 O O . PRO A 1 372 ? -15.773 22.466 -18.793 1.00 26.41 372 PRO A O 1
ATOM 2740 N N . PRO A 1 373 ? -13.990 23.202 -19.968 1.00 29.47 373 PRO A N 1
ATOM 2741 C CA . PRO A 1 373 ? -14.690 24.360 -20.497 1.00 29.47 373 PRO A CA 1
ATOM 2742 C C . PRO A 1 373 ? -15.943 23.880 -21.225 1.00 29.47 373 PRO A C 1
ATOM 2744 O O . PRO A 1 373 ? -15.874 23.073 -22.153 1.00 29.47 373 PRO A O 1
ATOM 2747 N N . ALA A 1 374 ? -17.097 24.353 -20.756 1.00 31.83 374 ALA A N 1
ATOM 2748 C CA . ALA A 1 374 ? -18.352 24.162 -21.446 1.00 31.83 374 ALA A CA 1
ATOM 2749 C C . ALA A 1 374 ? -18.179 24.670 -22.881 1.00 31.83 374 ALA A C 1
ATOM 2751 O O . ALA A 1 374 ? -17.749 25.807 -23.092 1.00 31.83 374 ALA A O 1
ATOM 2752 N N . LEU A 1 375 ? -18.516 23.827 -23.858 1.00 39.69 375 LEU A N 1
ATOM 2753 C CA . LEU A 1 375 ? -18.817 24.268 -25.213 1.00 39.69 375 LEU A CA 1
ATOM 2754 C C . LEU A 1 375 ? -20.014 25.221 -25.125 1.00 39.69 375 LEU A C 1
ATOM 2756 O O . LEU A 1 375 ? -21.171 24.813 -25.180 1.00 39.69 375 LEU A O 1
ATOM 2760 N N . ALA A 1 376 ? -19.718 26.498 -24.912 1.00 29.70 376 ALA A N 1
ATOM 2761 C CA . ALA A 1 376 ? -20.671 27.581 -25.016 1.00 29.70 376 ALA A CA 1
ATOM 2762 C C . ALA A 1 376 ? -20.840 27.909 -26.506 1.00 29.70 376 ALA A C 1
ATOM 2764 O O . ALA A 1 376 ? -20.025 28.612 -27.090 1.00 29.70 376 ALA A O 1
ATOM 2765 N N . HIS A 1 377 ? -21.874 27.307 -27.092 1.00 36.34 377 HIS A N 1
ATOM 2766 C CA . HIS A 1 377 ? -22.634 27.716 -28.278 1.00 36.34 377 HIS A CA 1
ATOM 2767 C C . HIS A 1 377 ? -21.949 28.606 -29.338 1.00 36.34 377 HIS A C 1
ATOM 2769 O O . HIS A 1 377 ? -21.866 29.823 -29.170 1.00 36.34 377 HIS A O 1
ATOM 2775 N N . ALA A 1 378 ? -21.653 28.003 -30.494 1.00 35.34 378 ALA A N 1
ATOM 2776 C CA . ALA A 1 378 ? -21.923 28.555 -31.828 1.00 35.34 378 ALA A CA 1
ATOM 2777 C C . ALA A 1 378 ? -22.047 27.405 -32.835 1.00 35.34 378 ALA A C 1
ATOM 2779 O O . ALA A 1 378 ? -21.137 26.544 -32.837 1.00 35.34 378 ALA A O 1
#

Foldseek 3Di:
DAWFFWDKWWQFLDFAQLSFFALDVVVGKDWDKDKPDQPPPFPDWDWDDDPQKIKTKTKTKIKIKTKGDQGKIWMWIWTGDDDWFKDWIFIPPTKMKGWMKIFIKMKMKMKIWMWGWDWDFDPDPPPTDTDIDTHTPDIDMDIDIDRVVVVVQVVVCVVVVVVQFHDFWDWDQDSDPVGGTMTIQMWMDDPCCLPWQKTKTKRKTKTARFCQCVDPVSVVVQVVLVVQVKGKGKDKIKMKIWMKMKGFQWKWFDDDVDIWIWGFPTHDPSITMTGGPDGDDRHGFKMKTKMKMWIWMFIKMWMKIWITGNNPDIDIDIDIDGVCVVVVVPTHTPDIAIWMAMDTRPDSGQDDPRRIDRPDPDDDDDDDDPDPPPPDDD

Secondary structure (DSSP, 8-state):
-EEEEEEEEESSSS--GGGSEESSTTT----EEEEE-S-SPPSEEEEEEETTEEEEEEEEEEEEEEEEEEEEEEEEEEEEEEETTEEEEEEEEEEEEEEEEEEEEEEEEEEEEEEEEEEEEE--GGG-EEEEEEEEEEEEEEEEEE-HHHHHHHHHHHHHHHHT---S-PEEP-SBTTBS-EEEEEEEEES-HHHHSEEEE--EEEEE---GGGSHHHHHHHHHHHHTT-EEEEEEEEEEE--EEEEEEEEEEEETTEEEEEEEEEEETTEEEEE-SSPP-SS--EEEEEEEEEE--EEEEEEEEEEEETTTEEEEEEEEEEHHHHTT--------EEEEEEEETT--S--TT-S-B----SS-------PPPP----

Sequence (378 aa):
MANIASTLIGTSDDASLCKGLSMYPSLGSVNAGIKVNSNTDPFFDTNLNLLIFRISASASAEIVAGICGPAYGFKVLAKGEAEGSNLALELEDDEMEAGMFFGLKVGASIGLGVQRLSIDWVWDGWNSGIRTSWVDLFKTSLGIEIDILELVFELAEFLLKESGEESLLKKVENVSPALKATYGIVGEGGGDLSRQGSITVRPKFALPINLVELNPTLAALNKSLGILGGGVALGPQIGVSFPVTARVSKVRLESEGHQTDYSVSGVTNGALTGSTTGEEVEAPTRMSFEITHTPGLDITCGFFYSVSILKLFSVGGSIEVDLLNAFGFGDLPVGSFTNMVGNTIGQERIGRGAGGVAKAQEKGLRQVVLAPPALAHA

Mean predicted aligned error: 15.05 Å

Solvent-accessible surface area (backbone atoms only — not comparable to full-atom values): 19511 Å² total; per-residue (Å²): 106,19,79,41,48,57,18,33,37,38,29,35,84,52,46,35,40,76,55,28,48,44,63,4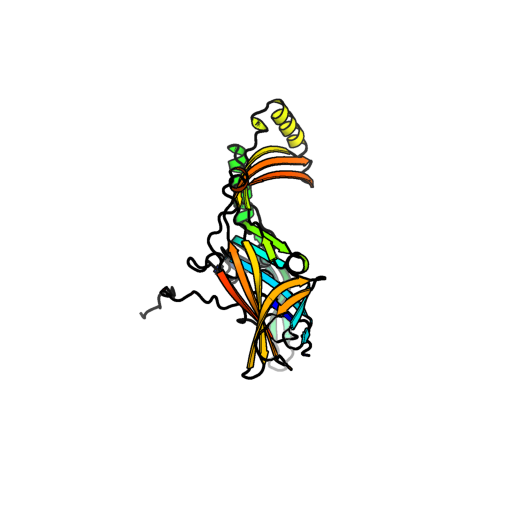5,71,95,81,41,52,46,71,49,73,47,72,51,56,80,74,40,77,44,84,44,73,46,74,50,74,56,90,57,32,37,39,37,41,34,32,32,51,26,43,37,38,37,36,26,23,48,12,35,7,28,25,28,35,37,27,42,39,36,47,67,45,36,35,41,30,40,50,42,82,34,33,34,19,30,31,32,38,38,32,41,26,33,37,36,38,40,38,44,32,38,26,34,59,43,80,44,79,46,88,54,77,95,72,43,44,81,46,75,46,78,42,80,76,43,77,51,71,51,75,48,73,46,46,52,50,55,53,50,48,53,48,46,41,51,55,25,58,75,69,72,47,67,72,86,69,48,78,43,73,76,85,37,100,84,36,76,44,26,39,42,32,61,20,66,40,62,68,32,44,34,66,66,34,35,40,71,23,59,14,50,47,64,45,59,47,66,44,28,77,81,34,71,70,46,33,52,49,25,54,58,30,40,77,50,52,21,35,55,44,35,31,48,27,47,29,44,29,47,34,35,38,38,27,62,49,29,41,36,40,28,34,98,97,47,74,29,63,24,43,45,78,42,47,55,96,45,18,43,28,27,39,36,94,57,71,64,64,62,70,54,49,30,42,30,40,32,34,39,36,33,36,32,52,42,44,33,42,30,41,38,39,35,42,32,43,59,74,78,46,72,54,68,55,72,51,76,42,55,46,38,46,76,70,70,65,40,80,45,69,81,49,78,47,61,37,44,27,41,33,49,55,56,30,79,59,60,57,94,84,46,43,49,65,76,68,70,80,89,75,88,78,82,83,80,77,84,68,74,83,73,87,75,83,132

Nearest PDB structures (foldseek):
  5fmw-assembly1_A  TM=1.073E-01  e=1.682E-01  Homo sapiens
  6h04-assembly1_C  TM=1.060E-01  e=3.357E-01  Homo sapiens
  8b6w-assembly1_A  TM=9.725E-02  e=3.705E-01  Pseudomonas monteilii

pLDDT: mean 71.12, std 19.79, range [26.41, 97.12]